Protein 6DRT (pdb70)

Sequence (717 aa):
MKLSKDTTALLKNFATINSGIMLKSGQFIMTRAVNGTTYAEANISDVIDFDVAIYDLNGFLGILSLVNDDAEISQSEDGNIKIADARSTIFWPAADPSTVVAPNKPIPFPVASAVTEIKAEDLQQLLRVSRGLQIDTIAITVKEGKIVINGFNKVEDSALTRVKYSLTLGDYDGENTFNFIINMANMKMQPGNYKLLLWAKGKQGAAKFEGEHANYVVALEADSTHDFLEMKLSKDTTALLKNFATINSGIMLKSGQFIMTRAVNGTTYAEANISDVIDFDVAIYDLNGFLGILSLVNDDAEISQSEDGNIKIADARSTIFWPAADPSTVVAPNKPIPFPVASAVTEIKAEDLQQLLRVSRGLQIDTIAITVKEGKIVINGFNKVEDSALTRVKYSLTLGDYDGENTFNFIINMANMKMQPGNYKLLLWAKGKQGAAKFEGEHANYVVALEADSTHDFMKLSKDTTALLKNFATINSGIMLKSGQFIMTRAVNGTTYAEANISDVIDFDVAIYDLNGFLGILSLVNDDAEISQSEDGNIKIADARSTIFWPAADPSTVVAPNKPIPFPVASAVTEIKAEDLQQLLRVSRGLQIDTIAITVKEGKIVINGFNKVEDSALTRVKYSLTLGDYDGENTFNFIINMANMKMQPGNYKLLLWAKGKQGAAKFEGEHANYVVALEADSTHDFLEEGLDFLFDAEPEGLDFLFDAEGLDFLFDA

B-factor: mean 58.46, std 17.21, range [32.66, 148.36]

Foldseek 3Di:
DFAAPVRLVVLLLLCLQFQKAKDAFAQKGKFAHPVRFKIKIFGHPDTRHHIFIANGSVVVSVVVVVADRPWDWDADPVGFIWTHHPPDIDTGGTDDVVNGDGDPDDDDDDAFPDKFKDFLVRLVCVLVVCVVQVFFKWKFKADPQWTKIFTDNCVVPVPRPDTPDMGTTGGHDDDKIWIFMFGSSRSSDDGGMWMWGWHDDDQFTWIWTHGPGMIMIGGTDRPIDIDDDD/DFAAPVRLVVLLLLCLQPQKAKDAFAQKGKFAHPVRQKIKIFGHPDTDDHIFIARRSNVVSVVVVVADRPWDWDQDPVGFIWTHGDPDIDTHGTDDVVNGDGDPDDDPDDAFPDKFKDFQVRLVCVLVVCVVQCFFKWKFWDDPFFTKIFTDNCVVPVPRPDGPDMGTGGGDDDPKTWIFMFTSSRSSDDGGMWIWGWHDDDQFTWIWTHGPTMIMIGGTDRPIDIDD/DAADPVRLVVLLLLCLQFQKAKDAFAQKGKFHHPVRQKIKIFGHPDTRHHIFIANRSNVVSVVSVVDDRQWDWDADPVGFIWTDDPPDIDTDGTDDPVNGDGDPDDDPCPDFDDKFKDFLVRLVCVLVVCVVVVFFKWKFWDDPQFTKIFTDNCVVPVPRPDGPDIGTRGGHDDPKIWIFMFTSSRVSDDGGMWIWGWHDDDQWTWIWTHGPTMIMIGTTDRPIDIDPVD/DPCVVVVVD/DDDDVVVPVVD/DPCVVVVVD

Organism: Enterobacteria phage T4 (NCBI:txid10665)

Structure (mmCIF, N/CA/C/O backbone):
data_6DRT
#
_entry.id   6DRT
#
_cell.length_a   63.757
_cell.length_b   90.950
_cell.length_c   151.403
_cell.angle_alpha   90.00
_cell.angle_beta   90.00
_cell.angle_gamma   90.00
#
_symmetry.space_group_name_H-M   'P 21 21 21'
#
loop_
_entity.id
_entity.type
_entity.pdbx_description
1 polymer 'DNA polymerase clamp'
2 polymer 'GP45 recognition loop'
3 non-polymer 1,2-ETHANEDIOL
4 water water
#
loop_
_atom_site.group_PDB
_atom_site.id
_atom_site.type_symbol
_atom_site.label_atom_id
_atom_site.label_alt_id
_atom_site.label_comp_id
_atom_site.label_asym_id
_atom_site.label_entity_id
_atom_site.label_seq_id
_atom_site.pdbx_PDB_ins_code
_atom_site.Cartn_x
_atom_site.Cartn_y
_atom_site.Cartn_z
_atom_site.occupancy
_atom_site.B_iso_or_equiv
_atom_site.auth_seq_id
_atom_site.auth_comp_id
_atom_site.auth_asym_id
_atom_site.auth_atom_id
_atom_site.pdbx_PDB_model_num
ATOM 1 N N . MET A 1 1 ? -12.220 -17.942 36.130 1.00 61.53 1001 MET A N 1
ATOM 2 C CA . MET A 1 1 ? -12.725 -16.678 35.611 1.00 59.26 1001 MET A CA 1
ATOM 3 C C . MET A 1 1 ? -13.405 -16.869 34.259 1.00 58.43 1001 MET A C 1
ATOM 4 O O . MET A 1 1 ? -13.238 -17.900 33.607 1.00 57.37 1001 MET A O 1
ATOM 9 N N . LYS A 1 2 ? -14.169 -15.861 33.845 1.00 58.19 1002 LYS A N 1
ATOM 10 C CA . LYS A 1 2 ? -14.800 -15.827 32.535 1.00 53.73 1002 LYS A CA 1
ATOM 11 C C . LYS A 1 2 ? -14.444 -14.518 31.849 1.00 51.69 1002 LYS A C 1
ATOM 12 O O . LYS A 1 2 ? -14.422 -13.461 32.487 1.00 55.37 1002 LYS A O 1
ATOM 18 N N . LEU A 1 3 ? -14.162 -14.591 30.551 1.00 51.85 1003 LEU A N 1
ATOM 19 C CA . LEU A 1 3 ? -13.791 -13.425 29.758 1.00 53.50 1003 LEU A CA 1
ATOM 20 C C . LEU A 1 3 ? -14.803 -13.251 28.636 1.00 52.44 1003 LEU A C 1
ATOM 21 O O . LEU A 1 3 ? -14.906 -14.105 27.750 1.00 50.43 1003 LEU A O 1
ATOM 26 N N . SER A 1 4 ? -15.544 -12.146 28.676 1.00 50.54 1004 SER A N 1
ATOM 27 C CA . SER A 1 4 ? -16.558 -11.872 27.670 1.00 49.78 1004 SER A CA 1
ATOM 28 C C . SER A 1 4 ? -15.898 -11.534 26.333 1.00 44.34 1004 SER A C 1
ATOM 29 O O . SER A 1 4 ? -14.674 -11.431 26.216 1.00 44.42 1004 SER A O 1
ATOM 32 N N . LYS A 1 5 ? -16.733 -11.355 25.307 1.00 49.74 1005 LYS A N 1
ATOM 33 C CA . LYS A 1 5 ? -16.215 -11.010 23.987 1.00 55.30 1005 LYS A CA 1
ATOM 34 C C . LYS A 1 5 ? -15.623 -9.606 23.964 1.00 52.80 1005 LYS A C 1
ATOM 35 O O . LYS A 1 5 ? -14.703 -9.338 23.184 1.00 49.72 1005 LYS A O 1
ATOM 41 N N . ASP A 1 6 ? -16.133 -8.701 24.804 1.00 56.05 1006 ASP A N 1
ATOM 42 C CA . ASP A 1 6 ? -15.564 -7.359 24.874 1.00 56.22 1006 ASP A CA 1
ATOM 43 C C . ASP A 1 6 ? -14.165 -7.383 25.475 1.00 49.46 1006 ASP A C 1
ATOM 44 O O . ASP A 1 6 ? -13.270 -6.668 25.008 1.00 47.34 1006 ASP A O 1
ATOM 49 N N . THR A 1 7 ? -13.956 -8.199 26.511 1.00 49.14 1007 THR A N 1
ATOM 50 C CA . THR A 1 7 ? -12.646 -8.257 27.150 1.00 48.86 1007 THR A CA 1
ATOM 51 C C . THR A 1 7 ? -11.618 -8.929 26.247 1.00 47.06 1007 THR A C 1
ATOM 52 O O . THR A 1 7 ? -10.479 -8.458 26.140 1.00 48.63 1007 THR A O 1
ATOM 56 N N . THR A 1 8 ? -11.998 -10.027 25.587 1.00 43.92 1008 THR A N 1
ATOM 57 C CA . THR A 1 8 ? -11.071 -10.685 24.671 1.00 43.54 1008 THR A CA 1
ATOM 58 C C . THR A 1 8 ? -10.760 -9.808 23.465 1.00 43.52 1008 THR A C 1
ATOM 59 O O . THR A 1 8 ? -9.649 -9.870 22.927 1.00 42.37 1008 THR A O 1
ATOM 63 N N . ALA A 1 9 ? -11.719 -8.987 23.029 1.00 45.59 1009 ALA A N 1
ATOM 64 C CA . ALA A 1 9 ? -11.448 -8.048 21.946 1.00 45.49 1009 ALA A CA 1
ATOM 65 C C . ALA A 1 9 ? -10.419 -7.007 22.367 1.00 45.85 1009 ALA A C 1
ATOM 66 O O . ALA A 1 9 ? -9.530 -6.653 21.584 1.00 48.24 1009 ALA A O 1
ATOM 68 N N . LEU A 1 10 ? -10.522 -6.504 23.600 1.00 45.44 1010 LEU A N 1
ATOM 69 C CA . LEU A 1 10 ? -9.511 -5.582 24.106 1.00 44.47 1010 LEU A CA 1
ATOM 70 C C . LEU A 1 10 ? -8.159 -6.270 24.243 1.00 38.79 1010 LEU A C 1
ATOM 71 O O . LEU A 1 10 ? -7.122 -5.682 23.915 1.00 39.80 1010 LEU A O 1
ATOM 76 N N . LEU A 1 11 ? -8.152 -7.515 24.726 1.00 39.17 1011 LEU A N 1
ATOM 77 C CA . LEU A 1 11 ? -6.900 -8.256 24.839 1.00 38.04 1011 LEU A CA 1
ATOM 78 C C . LEU A 1 11 ? -6.272 -8.491 23.471 1.00 32.66 1011 LEU A C 1
ATOM 79 O O . LEU A 1 11 ? -5.044 -8.461 23.331 1.00 38.05 1011 LEU A O 1
ATOM 84 N N . LYS A 1 12 ? -7.098 -8.725 22.448 1.00 35.79 1012 LYS A N 1
ATOM 85 C CA . LYS A 1 12 ? -6.560 -8.902 21.102 1.00 39.38 1012 LYS A CA 1
ATOM 86 C C . LYS A 1 12 ? -5.903 -7.622 20.605 1.00 39.98 1012 LYS A C 1
ATOM 87 O O . LYS A 1 12 ? -4.857 -7.669 19.947 1.00 40.96 1012 LYS A O 1
ATOM 93 N N . ASN A 1 13 ? -6.500 -6.467 20.912 1.00 38.10 1013 ASN A N 1
ATOM 94 C CA . ASN A 1 13 ? -5.850 -5.198 20.602 1.00 36.29 1013 ASN A CA 1
ATOM 95 C C . ASN A 1 13 ? -4.576 -5.022 21.418 1.00 38.20 1013 ASN A C 1
ATOM 96 O O . ASN A 1 13 ? -3.559 -4.551 20.895 1.00 41.81 1013 ASN A O 1
ATOM 101 N N . PHE A 1 14 ? -4.610 -5.397 22.701 1.00 38.00 1014 PHE A N 1
ATOM 102 C CA . PHE A 1 14 ? -3.412 -5.303 23.529 1.00 35.10 1014 PHE A CA 1
ATOM 103 C C . PHE A 1 14 ? -2.296 -6.193 22.999 1.00 35.66 1014 PHE A C 1
ATOM 104 O O . PHE A 1 14 ? -1.114 -5.907 23.223 1.00 38.01 1014 PHE A O 1
ATOM 112 N N . ALA A 1 15 ? -2.649 -7.271 22.294 1.00 36.44 1015 ALA A N 1
ATOM 113 C CA . ALA A 1 15 ? -1.643 -8.169 21.743 1.00 39.72 1015 ALA A CA 1
ATOM 114 C C . ALA A 1 15 ? -0.866 -7.538 20.595 1.00 42.28 1015 ALA A C 1
ATOM 115 O O . ALA A 1 15 ? 0.246 -7.988 20.297 1.00 37.86 1015 ALA A O 1
ATOM 117 N N . THR A 1 16 ? -1.420 -6.513 19.941 1.00 43.06 1016 THR A N 1
ATOM 118 C CA . THR A 1 16 ? -0.672 -5.817 18.901 1.00 42.72 1016 THR A CA 1
ATOM 119 C C . THR A 1 16 ? 0.413 -4.925 19.485 1.00 37.95 1016 THR A C 1
ATOM 120 O O . THR A 1 16 ? 1.363 -4.578 18.776 1.00 39.15 1016 THR A O 1
ATOM 124 N N . ILE A 1 17 ? 0.294 -4.552 20.756 1.00 36.93 1017 ILE A N 1
ATOM 125 C CA . ILE A 1 17 ? 1.309 -3.742 21.420 1.00 34.42 1017 ILE A CA 1
ATOM 126 C C . ILE A 1 17 ? 2.407 -4.614 22.014 1.00 38.54 1017 ILE A C 1
ATOM 127 O O . ILE A 1 17 ? 3.594 -4.300 21.890 1.00 36.93 1017 ILE A O 1
ATOM 132 N N . ASN A 1 18 ? 2.025 -5.716 22.655 1.00 37.40 1018 ASN A N 1
ATOM 133 C CA . ASN A 1 18 ? 2.963 -6.662 23.242 1.00 37.91 1018 ASN A CA 1
ATOM 134 C C . ASN A 1 18 ? 2.430 -8.065 23.000 1.00 38.09 1018 ASN A C 1
ATOM 135 O O . ASN A 1 18 ? 1.248 -8.327 23.237 1.00 38.08 1018 ASN A O 1
ATOM 140 N N . SER A 1 19 ? 3.302 -8.959 22.522 1.00 37.91 1019 SER A N 1
ATOM 141 C CA . SER A 1 19 ? 2.880 -10.328 22.240 1.00 41.19 1019 SER A CA 1
ATOM 142 C C . SER A 1 19 ? 2.405 -11.043 23.498 1.00 43.21 1019 SER A C 1
ATOM 143 O O . SER A 1 19 ? 1.549 -11.932 23.421 1.00 44.09 1019 SER A O 1
ATOM 146 N N . GLY A 1 20 ? 2.950 -10.678 24.659 1.00 42.15 1020 GLY A N 1
ATOM 147 C CA . GLY A 1 20 ? 2.549 -11.251 25.922 1.00 39.78 1020 GLY A CA 1
ATOM 148 C C . GLY A 1 20 ? 1.872 -10.218 26.810 1.00 42.20 1020 GLY A C 1
ATOM 149 O O . GLY A 1 20 ? 1.813 -9.028 26.503 1.00 39.59 1020 GLY A O 1
ATOM 150 N N . ILE A 1 21 ? 1.351 -10.705 27.936 1.00 36.72 1021 ILE A N 1
ATOM 151 C CA . ILE A 1 21 ? 0.686 -9.842 28.904 1.00 39.60 1021 ILE A CA 1
ATOM 152 C C . ILE A 1 21 ? 0.761 -10.515 30.265 1.00 40.28 1021 ILE A C 1
ATOM 153 O O . ILE A 1 21 ? 0.863 -11.742 30.363 1.00 37.70 1021 ILE A O 1
ATOM 158 N N . MET A 1 22 ? 0.733 -9.703 31.318 1.00 36.69 1022 MET A N 1
ATOM 159 C CA . MET A 1 22 ? 0.667 -10.179 32.695 1.00 41.57 1022 MET A CA 1
ATOM 160 C C . MET A 1 22 ? -0.714 -9.835 33.236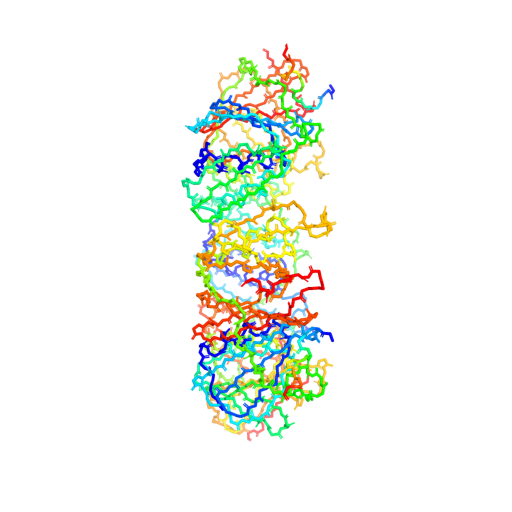 1.00 43.33 1022 MET A C 1
ATOM 161 O O . MET A 1 22 ? -1.032 -8.659 33.437 1.00 45.95 1022 MET A O 1
ATOM 166 N N . LEU A 1 23 ? -1.537 -10.857 33.455 1.00 46.51 1023 LEU A N 1
ATOM 167 C CA . LEU A 1 23 ? -2.865 -10.664 34.017 1.00 44.79 1023 LEU A CA 1
ATOM 168 C C . LEU A 1 23 ? -2.783 -10.705 35.537 1.00 49.70 1023 LEU A C 1
ATOM 169 O O . LEU A 1 23 ? -2.238 -11.652 36.110 1.00 48.88 1023 LEU A O 1
ATOM 174 N N . LYS A 1 24 ? -3.312 -9.670 36.183 1.00 51.00 1024 LYS A N 1
ATOM 175 C CA . LYS A 1 24 ? -3.360 -9.594 37.634 1.00 52.47 1024 LYS A CA 1
ATOM 176 C C . LYS A 1 24 ? -4.810 -9.602 38.096 1.00 48.71 1024 LYS A C 1
ATOM 177 O O . LYS A 1 24 ? -5.706 -9.128 37.392 1.00 50.07 1024 LYS A O 1
ATOM 183 N N . SER A 1 25 ? -5.030 -10.152 39.288 1.00 48.96 1025 SER A N 1
ATOM 184 C CA . SER A 1 25 ? -6.384 -10.301 39.804 1.00 56.65 1025 SER A CA 1
ATOM 185 C C . SER A 1 25 ? -7.030 -8.938 40.026 1.00 56.61 1025 SER A C 1
ATOM 186 O O . SER A 1 25 ? -6.419 -8.029 40.594 1.00 55.30 1025 SER A O 1
ATOM 189 N N . GLY A 1 26 ? -8.270 -8.803 39.571 1.00 57.48 1026 GLY A N 1
ATOM 190 C CA . GLY A 1 26 ? -9.018 -7.572 39.662 1.00 58.90 1026 GLY A CA 1
ATOM 191 C C . GLY A 1 26 ? -9.833 -7.362 38.405 1.00 59.01 1026 GLY A C 1
ATOM 192 O O . GLY A 1 26 ? -10.171 -8.313 37.701 1.00 52.55 1026 GLY A O 1
ATOM 193 N N . GLN A 1 27 ? -10.151 -6.101 38.127 1.00 59.61 1027 GLN A N 1
ATOM 194 C CA . GLN A 1 27 ? -10.907 -5.714 36.943 1.00 58.44 1027 GLN A CA 1
ATOM 195 C C . GLN A 1 27 ? -10.145 -4.675 36.130 1.00 54.28 1027 GLN A C 1
ATOM 196 O O . GLN A 1 27 ? -10.716 -3.698 35.642 1.00 55.98 1027 GLN A O 1
ATOM 202 N N . PHE A 1 28 ? -8.841 -4.884 35.971 1.00 49.72 1028 PHE A N 1
ATOM 203 C CA . PHE A 1 28 ? -7.976 -3.929 35.292 1.00 48.75 1028 PHE A CA 1
ATOM 204 C C . PHE A 1 28 ? -6.910 -4.685 34.517 1.00 49.02 1028 PHE A C 1
ATOM 205 O O . PHE A 1 28 ? -6.273 -5.593 35.058 1.00 49.87 1028 PHE A O 1
ATOM 213 N N . ILE A 1 29 ? -6.720 -4.310 33.253 1.00 44.50 1029 ILE A N 1
ATOM 214 C CA . ILE A 1 29 ? -5.675 -4.880 32.415 1.00 42.28 1029 ILE A CA 1
ATOM 215 C C . ILE A 1 29 ? -4.823 -3.747 31.862 1.00 42.72 1029 ILE A C 1
ATOM 216 O O . ILE A 1 29 ? -5.310 -2.639 31.615 1.00 40.80 1029 ILE A O 1
ATOM 221 N N . MET A 1 30 ? -3.537 -4.030 31.676 1.00 43.54 1030 MET A N 1
ATOM 222 C CA . MET A 1 30 ? -2.621 -3.058 31.099 1.00 42.72 1030 MET A CA 1
ATOM 223 C C . MET A 1 30 ? -1.490 -3.797 30.402 1.00 42.28 1030 MET A C 1
ATOM 224 O O . MET A 1 30 ? -1.243 -4.980 30.654 1.00 41.12 1030 MET A O 1
ATOM 229 N N . THR A 1 31 ? -0.807 -3.081 29.512 1.00 39.34 1031 THR A N 1
ATOM 230 C CA . THR A 1 31 ? 0.317 -3.647 28.781 1.00 38.13 1031 THR A CA 1
ATOM 231 C C . THR A 1 31 ? 1.227 -2.516 28.330 1.00 40.46 1031 THR A C 1
ATOM 232 O O . THR A 1 31 ? 0.828 -1.348 28.294 1.00 40.99 1031 THR A O 1
ATOM 236 N N . ARG A 1 32 ? 2.461 -2.881 27.994 1.00 42.33 1032 ARG A N 1
ATOM 237 C CA . ARG A 1 32 ? 3.440 -1.942 27.472 1.00 41.27 1032 ARG A CA 1
ATOM 238 C C . ARG A 1 32 ? 4.251 -2.629 26.386 1.00 39.84 1032 ARG A C 1
ATOM 239 O O . ARG A 1 32 ? 4.504 -3.835 26.450 1.00 39.73 1032 ARG A O 1
ATOM 247 N N . ALA A 1 33 ? 4.650 -1.852 25.382 1.00 38.12 1033 ALA A N 1
ATOM 248 C CA . ALA A 1 33 ? 5.519 -2.381 24.343 1.00 41.05 1033 ALA A CA 1
ATOM 249 C C . ALA A 1 33 ? 6.863 -2.782 24.941 1.00 45.13 1033 ALA A C 1
ATOM 250 O O . ALA A 1 33 ? 7.297 -2.243 25.963 1.00 46.47 1033 ALA A O 1
ATOM 252 N N . VAL A 1 34 ? 7.519 -3.748 24.294 1.00 42.84 1034 VAL A N 1
ATOM 253 C CA . VAL A 1 34 ? 8.815 -4.215 24.781 1.00 42.06 1034 VAL A CA 1
ATOM 254 C C . VAL A 1 34 ? 9.818 -3.068 24.815 1.00 42.20 1034 VAL A C 1
ATOM 255 O O . VAL A 1 34 ? 10.595 -2.934 25.768 1.00 46.15 1034 VAL A O 1
ATOM 259 N N . ASN A 1 35 ? 9.806 -2.209 23.792 1.00 46.39 1035 ASN A N 1
ATOM 260 C CA . ASN A 1 35 ? 10.714 -1.069 23.776 1.00 51.56 1035 ASN A CA 1
ATOM 261 C C . ASN A 1 35 ? 10.248 0.075 24.668 1.00 49.75 1035 ASN A C 1
ATOM 262 O O . ASN A 1 35 ? 10.979 1.060 24.813 1.00 54.57 1035 ASN A O 1
ATOM 267 N N . GLY A 1 36 ? 9.058 -0.027 25.258 1.00 49.09 1036 GLY A N 1
ATOM 268 C CA . GLY A 1 36 ? 8.589 0.954 26.215 1.00 50.36 1036 GLY A CA 1
ATOM 269 C C . GLY A 1 36 ? 8.029 2.230 25.630 1.00 53.00 1036 GLY A C 1
ATOM 270 O O . GLY A 1 36 ? 7.831 3.196 26.375 1.00 60.15 1036 GLY A O 1
ATOM 271 N N . THR A 1 37 ? 7.761 2.270 24.327 1.00 47.42 1037 THR A N 1
ATOM 272 C CA . THR A 1 37 ? 7.256 3.477 23.688 1.00 43.68 1037 THR A CA 1
ATOM 273 C C . THR A 1 37 ? 5.735 3.557 23.668 1.00 44.28 1037 THR A C 1
ATOM 274 O O . THR A 1 37 ? 5.193 4.626 23.368 1.00 43.39 1037 THR A O 1
ATOM 278 N N . THR A 1 38 ? 5.037 2.466 23.978 1.00 41.20 1038 THR A N 1
ATOM 279 C CA . THR A 1 38 ? 3.583 2.431 23.919 1.00 42.06 1038 THR A CA 1
ATOM 280 C C . THR A 1 38 ? 3.043 1.749 25.167 1.00 44.88 1038 THR A C 1
ATOM 281 O O . THR A 1 38 ? 3.651 0.806 25.682 1.00 48.40 1038 THR A O 1
ATOM 285 N N . TYR A 1 39 ? 1.901 2.236 25.650 1.00 42.76 1039 TYR A N 1
ATOM 286 C CA . TYR A 1 39 ? 1.253 1.710 26.843 1.00 42.51 1039 TYR A CA 1
ATOM 287 C C . TYR A 1 39 ? -0.255 1.738 26.642 1.00 42.97 1039 TYR A C 1
ATOM 288 O O . TYR A 1 39 ? -0.788 2.665 26.027 1.00 42.43 1039 TYR A O 1
ATOM 297 N N . ALA A 1 40 ? -0.937 0.717 27.158 1.00 39.40 1040 ALA A N 1
ATOM 298 C CA . ALA A 1 40 ? -2.388 0.648 27.087 1.00 35.92 1040 ALA A CA 1
ATOM 299 C C . ALA A 1 40 ? -2.940 0.170 28.422 1.00 38.72 1040 ALA A C 1
ATOM 300 O O . ALA A 1 40 ? -2.266 -0.542 29.170 1.00 45.21 1040 ALA A O 1
ATOM 302 N N . GLU A 1 41 ? -4.176 0.573 28.710 1.00 35.28 1041 GLU A N 1
ATOM 303 C CA . GLU A 1 41 ? -4.842 0.222 29.955 1.00 37.57 1041 GLU A CA 1
ATOM 304 C C . GLU A 1 41 ? -6.345 0.241 29.723 1.00 42.86 1041 GLU A C 1
ATOM 305 O O . GLU A 1 41 ? -6.840 0.960 28.850 1.00 45.33 1041 GLU A O 1
ATOM 311 N N . ALA A 1 42 ? -7.069 -0.549 30.514 1.00 42.71 1042 ALA A N 1
ATOM 312 C CA . ALA A 1 42 ? -8.515 -0.624 30.364 1.00 45.23 1042 ALA A CA 1
ATOM 313 C C . ALA A 1 42 ? -9.135 -1.218 31.619 1.00 52.52 1042 ALA A C 1
ATOM 314 O O . ALA A 1 42 ? -8.590 -2.157 32.204 1.00 51.67 1042 ALA A O 1
ATOM 316 N N . ASN A 1 43 ? -10.275 -0.660 32.022 1.00 53.27 1043 ASN A N 1
ATOM 317 C CA . ASN A 1 43 ? -11.114 -1.257 33.051 1.00 55.76 1043 ASN A CA 1
ATOM 318 C C . ASN A 1 43 ? -12.080 -2.231 32.389 1.00 61.21 1043 ASN A C 1
ATOM 319 O O . ASN A 1 43 ? -12.791 -1.863 31.448 1.00 63.84 1043 ASN A O 1
ATOM 324 N N . ILE A 1 44 ? -12.103 -3.467 32.875 1.00 58.46 1044 ILE A N 1
ATOM 325 C CA . ILE A 1 44 ? -12.918 -4.514 32.277 1.00 57.62 1044 ILE A CA 1
ATOM 326 C C . ILE A 1 44 ? -14.077 -4.846 33.206 1.00 61.27 1044 ILE A C 1
ATOM 327 O O . ILE A 1 44 ? -14.048 -4.582 34.412 1.00 61.35 1044 ILE A O 1
ATOM 332 N N . SER A 1 45 ? -15.120 -5.436 32.621 1.00 63.65 1045 SER A N 1
ATOM 333 C CA . SER A 1 45 ? -16.282 -5.861 33.390 1.00 69.70 1045 SER A CA 1
ATOM 334 C C . SER A 1 45 ? -16.096 -7.237 34.013 1.00 68.00 1045 SER A C 1
ATOM 335 O O . SER A 1 45 ? -16.854 -7.599 34.920 1.00 69.13 1045 SER A O 1
ATOM 338 N N . ASP A 1 46 ? -15.114 -8.005 33.552 1.00 63.64 1046 ASP A N 1
ATOM 339 C CA . ASP A 1 46 ? -14.859 -9.337 34.074 1.00 61.93 1046 ASP A CA 1
ATOM 340 C C . ASP A 1 46 ? -13.901 -9.275 35.256 1.00 59.32 1046 ASP A C 1
ATOM 341 O O . ASP A 1 46 ? -13.078 -8.363 35.368 1.00 61.59 1046 ASP A O 1
ATOM 346 N N . VAL A 1 47 ? -14.015 -10.261 36.138 1.00 58.68 1047 VAL A N 1
ATOM 347 C CA . VAL A 1 47 ? -13.203 -10.339 37.345 1.00 58.17 1047 VAL A CA 1
ATOM 348 C C . VAL A 1 47 ? -12.096 -11.357 37.105 1.00 60.22 1047 VAL A C 1
ATOM 349 O O . VAL A 1 47 ? -12.360 -12.555 36.952 1.00 61.29 1047 VAL A O 1
ATOM 353 N N . ILE A 1 48 ? -10.856 -10.880 37.064 1.00 55.48 1048 ILE A N 1
ATOM 354 C CA . ILE A 1 48 ? -9.692 -11.757 37.020 1.00 51.56 1048 ILE A CA 1
ATOM 355 C C . ILE A 1 48 ? -9.440 -12.270 38.433 1.00 52.47 1048 ILE A C 1
ATOM 356 O O . ILE A 1 48 ? -9.278 -11.480 39.368 1.00 52.93 1048 ILE A O 1
ATOM 361 N N . ASP A 1 49 ? -9.420 -13.593 38.596 1.00 52.58 1049 ASP A N 1
ATOM 362 C CA . ASP A 1 49 ? -9.347 -14.194 39.921 1.00 57.40 1049 ASP A CA 1
ATOM 363 C C . ASP A 1 49 ? -8.009 -14.854 40.228 1.00 59.62 1049 ASP A C 1
ATOM 364 O O . ASP A 1 49 ? -7.857 -15.426 41.313 1.00 65.00 1049 ASP A O 1
ATOM 369 N N . PHE A 1 50 ? -7.038 -14.796 39.318 1.00 52.09 1050 PHE A N 1
ATOM 370 C CA . PHE A 1 50 ? -5.697 -15.269 39.634 1.00 49.92 1050 PHE A CA 1
ATOM 371 C C . PHE A 1 50 ? -4.699 -14.600 38.701 1.00 49.93 1050 PHE A C 1
ATOM 372 O O . PHE A 1 50 ? -5.042 -14.205 37.584 1.00 50.44 1050 PHE A O 1
ATOM 380 N N . ASP A 1 51 ? -3.463 -14.475 39.178 1.00 51.79 1051 ASP A N 1
ATOM 381 C CA . ASP A 1 51 ? -2.391 -13.864 38.407 1.00 49.41 1051 ASP A CA 1
ATOM 382 C C . ASP A 1 51 ? -1.737 -14.901 37.504 1.00 49.83 1051 ASP A C 1
ATOM 383 O O . ASP A 1 51 ? -1.491 -16.037 37.921 1.00 50.83 1051 ASP A O 1
ATOM 388 N N . VAL A 1 52 ? -1.455 -14.505 36.265 1.00 43.02 1052 VAL A N 1
ATOM 389 C CA . VAL A 1 52 ? -0.838 -15.409 35.301 1.00 43.08 1052 VAL A CA 1
ATOM 390 C C . VAL A 1 52 ? -0.203 -14.580 34.194 1.00 42.84 1052 VAL A C 1
ATOM 391 O O . VAL A 1 52 ? -0.775 -13.588 33.732 1.00 40.69 1052 VAL A O 1
ATOM 395 N N . ALA A 1 53 ? 0.993 -14.989 33.782 1.00 45.05 1053 ALA A N 1
ATOM 396 C CA . ALA A 1 53 ? 1.658 -14.435 32.612 1.00 44.60 1053 ALA A CA 1
ATOM 397 C C . ALA A 1 53 ? 1.383 -15.338 31.417 1.00 44.89 1053 ALA A C 1
ATOM 398 O O . ALA A 1 53 ? 1.476 -16.566 31.525 1.00 42.15 1053 ALA A O 1
ATOM 400 N N . ILE A 1 54 ? 1.032 -14.729 30.288 1.00 41.56 1054 ILE A N 1
ATOM 401 C CA . ILE A 1 54 ? 0.728 -15.444 29.054 1.00 42.92 1054 ILE A CA 1
ATOM 402 C C . ILE A 1 54 ? 1.727 -14.978 28.006 1.00 44.06 1054 ILE A C 1
ATOM 403 O O . ILE A 1 54 ? 1.722 -13.803 27.617 1.00 41.95 1054 ILE A O 1
ATOM 408 N N . TYR A 1 55 ? 2.582 -15.893 27.543 1.00 41.36 1055 TYR A N 1
ATOM 409 C CA . TYR A 1 55 ? 3.630 -15.501 26.605 1.00 41.59 1055 TYR A CA 1
ATOM 410 C C . TYR A 1 55 ? 3.062 -15.211 25.220 1.00 40.46 1055 TYR A C 1
ATOM 411 O O . TYR A 1 55 ? 3.474 -14.247 24.565 1.00 40.77 1055 TYR A O 1
ATOM 420 N N . ASP A 1 56 ? 2.126 -16.034 24.753 1.00 40.71 1056 ASP A N 1
ATOM 421 C CA . ASP A 1 56 ? 1.532 -15.894 23.425 1.00 42.00 1056 ASP A CA 1
ATOM 422 C C . ASP A 1 56 ? 0.055 -15.557 23.605 1.00 42.93 1056 ASP A C 1
ATOM 423 O O . ASP A 1 56 ? -0.818 -16.424 23.542 1.00 41.89 1056 ASP A O 1
ATOM 428 N N . LEU A 1 57 ? -0.220 -14.270 23.830 1.00 40.45 1057 LEU A N 1
ATOM 429 C CA . LEU A 1 57 ? -1.594 -13.836 24.063 1.00 38.42 1057 LEU A CA 1
ATOM 430 C C . LEU A 1 57 ? -2.462 -14.054 22.830 1.00 39.05 1057 LEU A C 1
ATOM 431 O O . LEU A 1 57 ? -3.641 -14.407 22.947 1.00 39.25 1057 LEU A O 1
ATOM 436 N N . ASN A 1 58 ? -1.896 -13.851 21.638 1.00 41.07 1058 ASN A N 1
ATOM 437 C CA 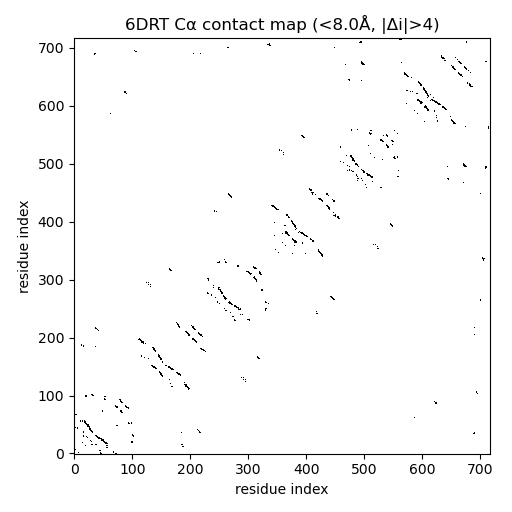. ASN A 1 58 ? -2.668 -14.040 20.414 1.00 45.81 1058 ASN A CA 1
ATOM 438 C C . ASN A 1 58 ? -3.105 -15.492 20.258 1.00 42.88 1058 ASN A C 1
ATOM 439 O O . ASN A 1 58 ? -4.253 -15.766 19.890 1.00 47.25 1058 ASN A O 1
ATOM 444 N N . GLY A 1 59 ? -2.205 -16.436 20.538 1.00 37.50 1059 GLY A N 1
ATOM 445 C CA . GLY A 1 59 ? -2.575 -17.839 20.455 1.00 40.74 1059 GLY A CA 1
ATOM 446 C C . GLY A 1 59 ? -3.558 -18.247 21.535 1.00 41.63 1059 GLY A C 1
ATOM 447 O O . GLY A 1 59 ? -4.447 -19.070 21.299 1.00 44.59 1059 GLY A O 1
ATOM 448 N N . PHE A 1 60 ? -3.413 -17.679 22.735 1.00 39.74 1060 PHE A N 1
ATOM 449 C CA . PHE A 1 60 ? -4.350 -17.977 23.814 1.00 38.87 1060 PHE A CA 1
ATOM 450 C C . PHE A 1 60 ? -5.751 -17.486 23.474 1.00 41.01 1060 PHE A C 1
ATOM 451 O O . PHE A 1 60 ? -6.738 -18.196 23.699 1.00 39.95 1060 PHE A O 1
ATOM 459 N N . LEU A 1 61 ? -5.856 -16.273 22.925 1.00 41.58 1061 LEU A N 1
ATOM 460 C CA . LEU A 1 61 ? -7.158 -15.746 22.531 1.00 35.56 1061 LEU A CA 1
ATOM 461 C C . LEU A 1 61 ? -7.735 -16.521 21.354 1.00 36.10 1061 LEU A C 1
ATOM 462 O O . LEU A 1 61 ? -8.953 -16.714 21.267 1.00 41.64 1061 LEU A O 1
ATOM 467 N N . GLY A 1 62 ? -6.878 -16.962 20.431 1.00 34.54 1062 GLY A N 1
ATOM 468 C CA . GLY A 1 62 ? -7.348 -17.808 19.348 1.00 39.42 1062 GLY A CA 1
ATOM 469 C C . GLY A 1 62 ? -7.936 -19.113 19.844 1.00 39.10 1062 GLY A C 1
ATOM 470 O O . GLY A 1 62 ? -8.891 -19.631 19.260 1.00 44.73 1062 GLY A O 1
ATOM 471 N N . ILE A 1 63 ? -7.386 -19.656 20.930 1.00 41.41 1063 ILE A N 1
ATOM 472 C CA . ILE A 1 63 ? -7.937 -20.878 21.503 1.00 44.49 1063 ILE A CA 1
ATOM 473 C C . ILE A 1 63 ? -9.225 -20.585 22.269 1.00 47.59 1063 ILE A C 1
ATOM 474 O O . ILE A 1 63 ? -10.100 -21.453 22.370 1.00 42.37 1063 ILE A O 1
ATOM 479 N N . LEU A 1 64 ? -9.374 -19.364 22.798 1.00 42.58 1064 LEU A N 1
ATOM 480 C CA . LEU A 1 64 ? -10.599 -19.003 23.504 1.00 43.54 1064 LEU A CA 1
ATOM 481 C C . LEU A 1 64 ? -11.780 -18.868 22.553 1.00 47.08 1064 LEU A C 1
ATOM 482 O O . LEU A 1 64 ? -12.918 -19.162 22.936 1.00 52.33 1064 LEU A O 1
ATOM 487 N N . SER A 1 65 ? -11.537 -18.422 21.322 1.00 43.25 1065 SER A N 1
ATOM 488 C CA . SER A 1 65 ? -12.609 -18.287 20.344 1.00 52.14 1065 SER A CA 1
ATOM 489 C C . SER A 1 65 ? -13.138 -19.627 19.854 1.00 52.70 1065 SER A C 1
ATOM 490 O O . SER A 1 65 ? -14.080 -19.643 19.055 1.00 58.29 1065 SER A O 1
ATOM 493 N N . LEU A 1 66 ? -12.564 -20.741 20.308 1.00 51.18 1066 LEU A N 1
ATOM 494 C CA . LEU A 1 66 ? -12.988 -22.070 19.894 1.00 53.74 1066 LEU A CA 1
ATOM 495 C C . LEU A 1 66 ? -13.814 -22.785 20.954 1.00 54.30 1066 LEU A C 1
ATOM 496 O O . LEU A 1 66 ? -14.253 -23.916 20.720 1.00 56.95 1066 LEU A O 1
ATOM 501 N N . VAL A 1 67 ? -14.034 -22.160 22.109 1.00 51.20 1067 VAL A N 1
ATOM 502 C CA . VAL A 1 67 ? -14.863 -22.719 23.166 1.00 52.09 1067 VAL A CA 1
ATOM 503 C C . VAL A 1 67 ? -16.063 -21.800 23.375 1.00 59.00 1067 VAL A C 1
ATOM 504 O O . VAL A 1 67 ? -16.119 -20.684 22.859 1.00 60.19 1067 VAL A O 1
ATOM 508 N N . ASN A 1 68 ? -17.030 -22.292 24.145 1.00 62.46 1068 ASN A N 1
ATOM 509 C CA . ASN A 1 68 ? -18.210 -21.498 24.451 1.00 65.02 1068 ASN A CA 1
ATOM 510 C C . ASN A 1 68 ? -17.836 -20.289 25.303 1.00 59.63 1068 ASN A C 1
ATOM 511 O O . ASN A 1 68 ? -16.796 -20.256 25.968 1.00 53.47 1068 ASN A O 1
ATOM 516 N N . ASP A 1 69 ? -18.710 -19.280 25.276 1.00 65.41 1069 ASP A N 1
ATOM 517 C CA . ASP A 1 69 ? -18.420 -18.029 25.968 1.00 66.06 1069 ASP A CA 1
ATOM 518 C C . ASP A 1 69 ? -18.399 -18.202 27.481 1.00 64.73 1069 ASP A C 1
ATOM 519 O O . ASP A 1 69 ? -17.666 -17.486 28.173 1.00 64.92 1069 ASP A O 1
ATOM 524 N N . ASP A 1 70 ? -19.181 -19.140 28.015 1.00 69.82 1070 ASP A N 1
ATOM 525 C CA . ASP A 1 70 ? -19.239 -19.376 29.451 1.00 71.55 1070 ASP A CA 1
ATOM 526 C C . ASP A 1 70 ? -18.156 -20.335 29.936 1.00 65.80 1070 ASP A C 1
ATOM 527 O O . ASP A 1 70 ? -18.301 -20.924 31.013 1.00 68.47 1070 ASP A O 1
ATOM 532 N N . ALA A 1 71 ? -17.082 -20.506 29.170 1.00 55.47 1071 ALA A N 1
ATOM 533 C CA . ALA A 1 71 ? -16.009 -21.399 29.581 1.00 52.65 1071 ALA A CA 1
ATOM 534 C C . ALA A 1 71 ? -15.226 -20.793 30.738 1.00 52.59 1071 ALA A C 1
ATOM 535 O O . ALA A 1 71 ? -14.916 -19.599 30.744 1.00 52.28 1071 ALA A O 1
ATOM 537 N N . GLU A 1 72 ? -14.905 -21.629 31.723 1.00 52.66 1072 GLU A N 1
ATOM 538 C CA . GLU A 1 72 ? -14.202 -21.186 32.919 1.00 51.81 1072 GLU A CA 1
ATOM 539 C C . GLU A 1 72 ? -12.697 -21.288 32.712 1.00 49.12 1072 GLU A C 1
ATOM 540 O O . GLU A 1 72 ? -12.190 -22.330 32.283 1.00 50.60 1072 GLU A O 1
ATOM 546 N N . ILE A 1 73 ? -11.989 -20.204 33.016 1.00 43.14 1073 ILE A N 1
ATOM 547 C CA . ILE A 1 73 ? -10.534 -20.148 32.939 1.00 42.89 1073 ILE A CA 1
ATOM 548 C C . ILE A 1 73 ? -9.995 -20.197 34.361 1.00 45.17 1073 ILE A C 1
ATOM 549 O O . ILE A 1 73 ? -10.285 -19.309 35.172 1.00 46.85 1073 ILE A O 1
ATOM 554 N N . SER A 1 74 ? -9.216 -21.234 34.668 1.00 43.03 1074 SER A N 1
ATOM 555 C CA . SER A 1 74 ? -8.684 -21.426 36.009 1.00 45.05 1074 SER A CA 1
ATOM 556 C C . SER A 1 74 ? -7.243 -21.908 35.909 1.00 45.16 1074 SER A C 1
ATOM 557 O O . SER A 1 74 ? -6.701 -22.098 34.816 1.00 42.95 1074 SER A O 1
ATOM 560 N N . GLN A 1 75 ? -6.621 -22.105 37.068 1.00 45.22 1075 GLN A N 1
ATOM 561 C CA . GLN A 1 75 ? -5.256 -22.608 37.146 1.00 49.83 1075 GLN A CA 1
ATOM 562 C C . GLN A 1 75 ? -5.289 -24.131 37.143 1.00 48.74 1075 GLN A C 1
ATOM 563 O O . GLN A 1 75 ? -5.954 -24.742 37.987 1.00 49.70 1075 GLN A O 1
ATOM 569 N N . SER A 1 76 ? -4.579 -24.740 36.199 1.00 46.27 1076 SER A N 1
ATOM 570 C CA . SER A 1 76 ? -4.505 -26.190 36.165 1.00 48.15 1076 SER A CA 1
ATOM 571 C C . SER A 1 76 ? -3.643 -26.700 37.316 1.00 48.44 1076 SER A C 1
ATOM 572 O O . SER A 1 76 ? -2.854 -25.962 37.915 1.00 47.03 1076 SER A O 1
ATOM 575 N N . GLU A 1 77 ? -3.805 -27.987 37.625 1.00 43.99 1077 GLU A N 1
ATOM 576 C CA . GLU A 1 77 ? -3.074 -28.570 38.744 1.00 48.52 1077 GLU A CA 1
ATOM 577 C C . GLU A 1 77 ? -1.571 -28.584 38.497 1.00 48.39 1077 GLU A C 1
ATOM 578 O O . GLU A 1 77 ? -0.790 -28.475 39.449 1.00 45.35 1077 GLU A O 1
ATOM 584 N N . ASP A 1 78 ? -1.144 -28.700 37.241 1.00 46.80 1078 ASP A N 1
ATOM 585 C CA . ASP A 1 78 ? 0.278 -28.722 36.921 1.00 51.00 1078 ASP A CA 1
ATOM 586 C C . ASP A 1 78 ? 0.887 -27.326 36.815 1.00 50.97 1078 ASP A C 1
ATOM 587 O O . ASP A 1 78 ? 2.014 -27.195 36.326 1.00 51.90 1078 ASP A O 1
ATOM 592 N N . GLY A 1 79 ? 0.181 -26.291 37.261 1.00 48.56 1079 GLY A N 1
ATOM 593 C CA . GLY A 1 79 ? 0.725 -24.949 37.267 1.00 48.79 1079 GLY A CA 1
ATOM 594 C C . GLY A 1 79 ? 0.502 -24.145 36.008 1.00 50.69 1079 GLY A C 1
ATOM 595 O O . GLY A 1 79 ? 1.203 -23.147 35.797 1.00 49.95 1079 GLY A O 1
ATOM 596 N N . ASN A 1 80 ? -0.449 -24.539 35.162 1.00 44.88 1080 ASN A N 1
ATOM 597 C CA . ASN A 1 80 ? -0.718 -23.795 33.938 1.00 47.42 1080 ASN A CA 1
ATOM 598 C C . ASN A 1 80 ? -2.158 -23.297 33.913 1.00 45.42 1080 ASN A C 1
ATOM 599 O O . ASN A 1 80 ? -2.771 -23.103 34.967 1.00 44.24 1080 ASN A O 1
ATOM 604 N N . ILE A 1 81 ? -2.705 -23.090 32.718 1.00 40.43 1081 ILE A N 1
ATOM 605 C CA . ILE A 1 81 ? -4.042 -22.536 32.540 1.00 41.59 1081 ILE A CA 1
ATOM 606 C C . ILE A 1 81 ? -4.971 -23.645 32.072 1.00 44.19 1081 ILE A C 1
ATOM 607 O O . ILE A 1 81 ? -4.638 -24.396 31.146 1.00 39.03 1081 ILE A O 1
ATOM 612 N N . LYS A 1 82 ? -6.137 -23.739 32.703 1.00 42.14 1082 LYS A N 1
ATOM 6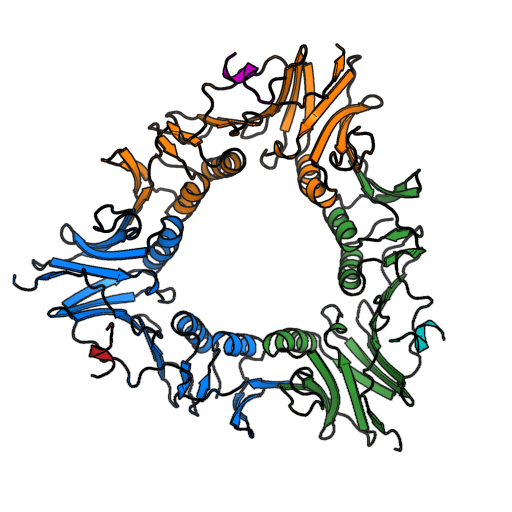13 C CA . LYS A 1 82 ? -7.174 -24.686 32.325 1.00 43.63 1082 LYS A CA 1
ATOM 614 C C . LYS A 1 82 ? -8.374 -23.920 31.786 1.00 44.26 1082 LYS A C 1
ATOM 615 O O . LYS A 1 82 ? -8.847 -22.972 32.422 1.00 44.52 1082 LYS A O 1
ATOM 621 N N . ILE A 1 83 ? -8.856 -24.327 30.615 1.00 41.35 1083 ILE A N 1
ATOM 622 C CA . ILE A 1 83 ? -10.033 -23.735 29.988 1.00 38.86 1083 ILE A CA 1
ATOM 623 C C . ILE A 1 83 ? -11.081 -24.836 29.903 1.00 46.10 1083 ILE A C 1
ATOM 624 O O . ILE A 1 83 ? -10.984 -25.737 29.060 1.00 44.47 1083 ILE A O 1
ATOM 629 N N . ALA A 1 84 ? -12.087 -24.770 30.771 1.00 47.66 1084 ALA A N 1
ATOM 630 C CA . ALA A 1 84 ? -13.088 -25.821 30.898 1.00 50.19 1084 ALA A CA 1
ATOM 631 C C . ALA A 1 84 ? -14.374 -25.394 30.203 1.00 54.14 1084 ALA A C 1
ATOM 632 O O . ALA A 1 84 ? -15.000 -24.403 30.596 1.00 53.40 1084 ALA A O 1
ATOM 634 N N . ASP A 1 85 ? -14.763 -26.142 29.177 1.00 54.76 1085 ASP A N 1
ATOM 635 C CA . ASP A 1 85 ? -16.014 -25.940 28.470 1.00 58.54 1085 ASP A CA 1
ATOM 636 C C . ASP A 1 85 ? -17.035 -26.961 28.971 1.00 61.79 1085 ASP A C 1
ATOM 637 O O . ASP A 1 85 ? -16.820 -27.648 29.975 1.00 62.05 1085 ASP A O 1
ATOM 642 N N . ALA A 1 86 ? -18.162 -27.072 28.266 1.00 61.89 1086 ALA A N 1
ATOM 643 C CA . ALA A 1 86 ? -19.192 -28.024 28.668 1.00 61.01 1086 ALA A CA 1
ATOM 644 C C . ALA A 1 86 ? -18.725 -29.459 28.456 1.00 58.31 1086 ALA A C 1
ATOM 645 O O . ALA A 1 86 ? -18.847 -30.302 29.352 1.00 58.81 1086 ALA A O 1
ATOM 647 N N . ARG A 1 87 ? -18.179 -29.754 27.276 1.00 57.41 1087 ARG A N 1
ATOM 648 C CA . ARG A 1 87 ? -17.755 -31.105 26.930 1.00 62.28 1087 ARG A CA 1
ATOM 649 C C . ARG A 1 87 ? -16.272 -31.192 26.594 1.00 53.80 1087 ARG A C 1
ATOM 650 O O . ARG A 1 87 ? -15.809 -32.257 26.168 1.00 53.79 1087 ARG A O 1
ATOM 658 N N . SER A 1 88 ? -15.514 -30.113 26.771 1.00 43.69 1088 SER A N 1
ATOM 659 C CA . SER A 1 88 ? -14.113 -30.103 26.382 1.00 48.11 1088 SER A CA 1
ATOM 660 C C . SER A 1 88 ? -13.288 -29.342 27.409 1.00 48.36 1088 SER A C 1
ATOM 661 O O . SER A 1 88 ? -13.803 -28.520 28.172 1.00 45.48 1088 SER A O 1
ATOM 664 N N . THR A 1 89 ? -11.988 -29.630 27.411 1.00 48.84 1089 THR A N 1
ATOM 665 C CA . THR A 1 89 ? -11.032 -28.991 28.303 1.00 46.13 1089 THR A CA 1
ATOM 666 C C . THR A 1 89 ? -9.747 -28.736 27.531 1.00 45.73 1089 THR A C 1
ATOM 667 O O . THR A 1 89 ? -9.248 -29.632 26.843 1.00 44.65 1089 THR A O 1
ATOM 671 N N . ILE A 1 90 ? -9.221 -27.518 27.640 1.00 40.59 1090 ILE A N 1
ATOM 672 C CA . ILE A 1 90 ? -8.009 -27.107 26.944 1.00 39.14 1090 ILE A CA 1
ATOM 673 C C . ILE A 1 90 ? -7.007 -26.603 27.971 1.00 41.23 1090 ILE A C 1
ATOM 674 O O . ILE A 1 90 ? -7.367 -25.859 28.890 1.00 40.94 1090 ILE A O 1
ATOM 679 N N . PHE A 1 91 ? -5.751 -27.007 27.814 1.00 42.14 1091 PHE A N 1
ATOM 680 C CA . PHE A 1 91 ? -4.666 -26.561 28.675 1.00 42.88 1091 PHE A CA 1
ATOM 681 C C . PHE A 1 91 ? -3.743 -25.642 27.889 1.00 45.26 1091 PHE A C 1
ATOM 682 O O . PHE A 1 91 ? -3.316 -25.983 26.780 1.00 41.34 1091 PHE A O 1
ATOM 690 N N . TRP A 1 92 ? -3.447 -24.475 28.463 1.00 43.58 1092 TRP A N 1
ATOM 691 C CA . TRP A 1 92 ? -2.554 -23.501 27.867 1.00 42.94 1092 TRP A CA 1
ATOM 692 C C . TRP A 1 92 ? -1.415 -23.184 28.828 1.00 41.39 1092 TRP A C 1
ATOM 693 O O . TRP A 1 92 ? -1.648 -23.028 30.032 1.00 39.69 1092 TRP A O 1
ATOM 704 N N . PRO A 1 93 ? -0.181 -23.087 28.335 1.00 41.29 1093 PRO A N 1
ATOM 705 C CA . PRO A 1 93 ? 0.957 -22.892 29.242 1.00 44.52 1093 PRO A CA 1
ATOM 706 C C . PRO A 1 93 ? 0.920 -21.536 29.931 1.00 44.54 1093 PRO A C 1
ATOM 707 O O . PRO A 1 93 ? 0.626 -20.508 29.317 1.00 40.59 1093 PRO A O 1
ATOM 711 N N . ALA A 1 94 ? 1.218 -21.550 31.228 1.00 43.86 1094 ALA A N 1
ATOM 712 C CA . ALA A 1 94 ? 1.413 -20.329 31.998 1.00 44.99 1094 ALA A CA 1
ATOM 713 C C . ALA A 1 94 ? 2.899 -19.994 31.998 1.00 46.61 1094 ALA A C 1
ATOM 714 O O . ALA A 1 94 ? 3.724 -20.810 32.424 1.00 48.16 1094 ALA A O 1
ATOM 716 N N . ALA A 1 95 ? 3.238 -18.803 31.517 1.00 44.44 1095 ALA A N 1
ATOM 717 C CA . ALA A 1 95 ? 4.632 -18.436 31.335 1.00 47.56 1095 ALA A CA 1
ATOM 718 C C . ALA A 1 95 ? 5.250 -17.946 32.638 1.00 50.93 1095 ALA A C 1
ATOM 719 O O . ALA A 1 95 ? 4.558 -17.468 33.542 1.00 49.63 1095 ALA A O 1
ATOM 721 N N . ASP A 1 96 ? 6.567 -18.085 32.729 1.00 53.62 1096 ASP A N 1
ATOM 722 C CA . ASP A 1 96 ? 7.312 -17.449 33.804 1.00 56.65 1096 ASP A CA 1
ATOM 723 C C . ASP A 1 96 ? 7.198 -15.935 33.648 1.00 55.12 1096 ASP A C 1
ATOM 724 O O . ASP A 1 96 ? 7.447 -15.412 32.553 1.00 52.02 1096 ASP A O 1
ATOM 729 N N . PRO A 1 97 ? 6.813 -15.204 34.697 1.00 57.69 1097 PRO A N 1
ATOM 730 C CA . PRO A 1 97 ? 6.619 -13.750 34.550 1.00 59.78 1097 PRO A CA 1
ATOM 731 C C . PRO A 1 97 ? 7.855 -13.005 34.074 1.00 58.64 1097 PRO A C 1
ATOM 732 O O . PRO A 1 97 ? 7.719 -11.905 33.524 1.00 59.50 1097 PRO A O 1
ATOM 736 N N . SER A 1 98 ? 9.053 -13.564 34.259 1.00 58.25 1098 SER A N 1
ATOM 737 C CA . SER A 1 98 ? 10.268 -12.906 33.795 1.00 60.86 1098 SER A CA 1
ATOM 738 C C . SER A 1 98 ? 10.425 -12.953 32.281 1.00 59.94 1098 SER A C 1
ATOM 739 O O . SER A 1 98 ? 11.252 -12.210 31.740 1.00 58.85 1098 SER A O 1
ATOM 742 N N . THR A 1 99 ? 9.664 -13.798 31.588 1.00 57.82 1099 THR A N 1
ATOM 743 C CA . THR A 1 99 ? 9.723 -13.895 30.136 1.00 51.50 1099 THR A CA 1
ATOM 744 C C . THR A 1 99 ? 8.737 -12.965 29.440 1.00 51.61 1099 THR A C 1
ATOM 745 O O . THR A 1 99 ? 8.688 -12.950 28.205 1.00 52.07 1099 THR A O 1
ATOM 749 N N . VAL A 1 100 ? 7.954 -12.198 30.194 1.00 48.27 1100 VAL A N 1
ATOM 750 C CA . VAL A 1 100 ? 6.971 -11.275 29.641 1.00 49.87 1100 VAL A CA 1
ATOM 751 C C . VAL A 1 100 ? 7.260 -9.884 30.187 1.00 50.78 1100 VAL A C 1
ATOM 752 O O . VAL A 1 100 ? 7.398 -9.707 31.403 1.00 52.56 1100 VAL A O 1
ATOM 756 N N . VAL A 1 101 ? 7.355 -8.906 29.291 1.00 48.58 1101 VAL A N 1
ATOM 757 C CA . VAL A 1 101 ? 7.540 -7.515 29.690 1.00 47.89 1101 VAL A CA 1
ATOM 758 C C . VAL A 1 101 ? 6.179 -6.929 30.044 1.00 50.03 1101 VAL A C 1
ATOM 759 O O . VAL A 1 101 ? 5.244 -6.968 29.237 1.00 50.40 1101 VAL A O 1
ATOM 763 N N . ALA A 1 102 ? 6.065 -6.385 31.252 1.00 49.37 1102 ALA A N 1
ATOM 764 C CA . ALA A 1 102 ? 4.815 -5.845 31.758 1.00 48.53 1102 ALA A CA 1
ATOM 765 C C . ALA A 1 102 ? 5.097 -4.590 32.568 1.00 51.16 1102 ALA A C 1
ATOM 766 O O . ALA A 1 102 ? 6.182 -4.453 33.146 1.00 53.16 1102 ALA A O 1
ATOM 768 N N . PRO A 1 103 ? 4.148 -3.657 32.624 1.00 50.57 1103 PRO A N 1
ATOM 769 C CA . PRO A 1 103 ? 4.350 -2.459 33.448 1.00 50.68 1103 PRO A CA 1
ATOM 770 C C . PRO A 1 103 ? 4.286 -2.801 34.928 1.00 60.35 1103 PRO A C 1
ATOM 771 O O . PRO A 1 103 ? 3.472 -3.621 35.360 1.00 58.91 1103 PRO A O 1
ATOM 775 N N . ASN A 1 104 ? 5.160 -2.161 35.707 1.00 71.60 1104 ASN A N 1
ATOM 776 C CA . ASN A 1 104 ? 5.152 -2.369 37.150 1.00 81.66 1104 ASN A CA 1
ATOM 777 C C . ASN A 1 104 ? 3.983 -1.666 37.828 1.00 79.05 1104 ASN A C 1
ATOM 778 O O . ASN A 1 104 ? 3.619 -2.036 38.949 1.00 83.92 1104 ASN A O 1
ATOM 783 N N . LYS A 1 105 ? 3.388 -0.669 37.174 1.00 69.24 1105 LYS A N 1
ATOM 784 C CA . LYS A 1 105 ? 2.299 0.103 37.755 1.00 69.27 1105 LYS A CA 1
ATOM 785 C C . LYS A 1 105 ? 1.600 0.855 36.635 1.00 64.42 1105 LYS A C 1
ATOM 786 O O . LYS A 1 105 ? 2.214 1.112 35.593 1.00 64.79 1105 LYS A O 1
ATOM 792 N N . PRO A 1 106 ? 0.326 1.209 36.806 1.00 61.65 1106 PRO A N 1
ATOM 793 C CA . PRO A 1 106 ? -0.341 2.031 35.792 1.00 60.18 1106 PRO A CA 1
ATOM 794 C C . PRO A 1 106 ? 0.296 3.408 35.704 1.00 62.13 1106 PRO A C 1
ATOM 795 O O . PRO A 1 106 ? 0.848 3.928 36.676 1.00 67.27 1106 PRO A O 1
ATOM 799 N N . ILE A 1 107 ? 0.220 3.996 34.515 1.00 61.30 1107 ILE A N 1
ATOM 800 C CA . ILE A 1 107 ? 0.845 5.290 34.247 1.00 62.76 1107 ILE A CA 1
ATOM 801 C C . ILE A 1 107 ? -0.028 6.417 34.787 1.00 57.69 1107 ILE A C 1
ATOM 802 O O . ILE A 1 107 ? -1.188 6.555 34.372 1.00 55.86 1107 ILE A O 1
ATOM 807 N N . PRO A 1 108 ? 0.476 7.236 35.716 1.00 57.53 1108 PRO A N 1
ATOM 808 C CA . PRO A 1 108 ? -0.258 8.446 36.106 1.00 53.69 1108 PRO A CA 1
ATOM 809 C C . PRO A 1 108 ? 0.055 9.608 35.176 1.00 53.86 1108 PRO A C 1
ATOM 810 O O . PRO A 1 108 ? 1.080 10.279 35.332 1.00 59.17 1108 PRO A O 1
ATOM 814 N N . PHE A 1 109 ? -0.816 9.854 34.207 1.00 47.15 1109 PHE A N 1
ATOM 815 C CA . PHE A 1 109 ? -0.526 10.863 33.196 1.00 46.64 1109 PHE A CA 1
ATOM 816 C C . PHE A 1 109 ? -0.679 12.260 33.791 1.00 50.13 1109 PHE A C 1
ATOM 817 O O . PHE A 1 109 ? -1.676 12.535 34.470 1.00 49.81 1109 PHE A O 1
ATOM 825 N N . PRO A 1 110 ? 0.278 13.158 33.569 1.00 52.56 1110 PRO A N 1
ATOM 826 C CA . PRO A 1 110 ? 0.167 14.515 34.116 1.00 55.44 1110 PRO A CA 1
ATOM 827 C C . PRO A 1 110 ? -0.956 15.292 33.446 1.00 50.07 1110 PRO A C 1
ATOM 828 O O . PRO A 1 110 ? -1.542 14.866 32.448 1.00 44.45 1110 PRO A O 1
ATOM 832 N N . VAL A 1 111 ? -1.260 16.460 34.018 1.00 51.47 1111 VAL A N 1
ATOM 833 C CA . VAL A 1 111 ? -2.288 17.305 33.428 1.00 53.29 1111 VAL A CA 1
ATOM 834 C C . VAL A 1 111 ? -1.804 17.778 32.064 1.00 52.01 1111 VAL A C 1
ATOM 835 O O . VAL A 1 111 ? -0.625 18.109 31.874 1.00 46.32 1111 VAL A O 1
ATOM 839 N N . ALA A 1 112 ? -2.709 17.757 31.092 1.00 51.90 1112 ALA A N 1
ATOM 840 C CA . ALA A 1 112 ? -2.320 17.947 29.703 1.00 50.70 1112 ALA A CA 1
ATOM 841 C C . ALA A 1 112 ? -1.913 19.390 29.439 1.00 52.35 1112 ALA A C 1
ATOM 842 O O . ALA A 1 112 ? -2.506 20.331 29.973 1.00 49.44 1112 ALA A O 1
ATOM 844 N N . SER A 1 113 ? -0.878 19.556 28.613 1.00 54.15 1113 SER A N 1
ATOM 845 C CA . SER A 1 113 ? -0.518 20.888 28.142 1.00 53.58 1113 SER A CA 1
ATOM 846 C C . SER A 1 113 ? -1.496 21.379 27.085 1.00 53.75 1113 SER A C 1
ATOM 847 O O . SER A 1 113 ? -1.776 22.581 27.007 1.00 51.99 1113 SER A O 1
ATOM 850 N N . ALA A 1 114 ? -2.024 20.466 26.270 1.00 46.18 1114 ALA A N 1
ATOM 851 C CA . ALA A 1 114 ? -3.013 20.795 25.255 1.00 46.27 1114 ALA A CA 1
ATOM 852 C C . ALA A 1 114 ? -3.967 19.619 25.116 1.00 48.55 1114 ALA A C 1
ATOM 853 O O . ALA A 1 114 ? -3.554 18.461 25.226 1.00 44.42 1114 ALA A O 1
ATOM 855 N N . VAL A 1 115 ? -5.242 19.922 24.882 1.00 48.06 1115 VAL A N 1
ATOM 856 C CA . VAL A 1 115 ? -6.292 18.915 24.798 1.00 47.81 1115 VAL A CA 1
ATOM 857 C C . VAL A 1 115 ? -7.016 19.075 23.469 1.00 47.78 1115 VAL A C 1
ATOM 858 O O . VAL A 1 115 ? -7.362 20.195 23.076 1.00 46.14 1115 VAL A O 1
ATOM 862 N N . THR A 1 116 ? -7.240 17.960 22.780 1.00 44.12 1116 THR A N 1
ATOM 863 C CA . THR A 1 116 ? -8.035 17.945 21.562 1.00 51.98 1116 THR A CA 1
ATOM 864 C C . THR A 1 116 ? -8.682 16.571 21.435 1.00 53.62 1116 THR A C 1
ATOM 865 O O . THR A 1 116 ? -8.565 15.723 22.324 1.00 56.24 1116 THR A O 1
ATOM 869 N N . GLU A 1 117 ? -9.377 16.355 20.321 1.00 52.80 1117 GLU A N 1
ATOM 870 C CA . GLU A 1 117 ? -10.088 15.106 20.095 1.00 53.31 1117 GLU A CA 1
ATOM 871 C C . GLU A 1 117 ? -9.919 14.678 18.645 1.00 51.31 1117 GLU A C 1
ATOM 872 O O . GLU A 1 117 ? -9.664 15.496 17.758 1.00 53.97 1117 GLU A O 1
ATOM 878 N N . ILE A 1 118 ? -10.061 13.375 18.416 1.00 47.93 1118 ILE A N 1
ATOM 879 C CA . ILE A 1 118 ? -10.023 12.800 17.077 1.00 48.77 1118 ILE A CA 1
ATOM 880 C C . ILE A 1 118 ? -11.210 11.856 16.934 1.00 48.50 1118 ILE A C 1
ATOM 881 O O . ILE A 1 118 ? -11.490 11.060 17.838 1.00 48.82 1118 ILE A O 1
ATOM 886 N N . LYS A 1 119 ? -11.920 11.964 15.815 1.00 49.38 1119 LYS A N 1
ATOM 887 C CA . LYS A 1 119 ? -13.104 11.153 15.589 1.00 52.33 1119 LYS A CA 1
ATOM 888 C C . LYS A 1 119 ? -12.722 9.787 15.028 1.00 47.99 1119 LYS A C 1
ATOM 889 O O . LYS A 1 119 ? -11.645 9.598 14.456 1.00 41.11 1119 LYS A O 1
ATOM 895 N N . ALA A 1 120 ? -13.636 8.827 15.198 1.00 49.78 1120 ALA A N 1
ATOM 896 C CA . ALA A 1 120 ? -13.367 7.452 14.787 1.00 51.98 1120 ALA A CA 1
ATOM 897 C C . ALA A 1 120 ? -13.056 7.367 13.298 1.00 43.30 1120 ALA A C 1
ATOM 898 O O . ALA A 1 120 ? -12.081 6.725 12.890 1.00 44.70 1120 ALA A O 1
ATOM 900 N N . GLU A 1 121 ? -13.874 8.016 12.466 1.00 49.48 1121 GLU A N 1
ATOM 901 C CA . GLU A 1 121 ? -13.648 7.963 11.026 1.00 55.55 1121 GLU A CA 1
ATOM 902 C C . GLU A 1 121 ? -12.365 8.682 10.627 1.00 52.70 1121 GLU A C 1
ATOM 903 O O . GLU A 1 121 ? -11.725 8.299 9.641 1.00 52.24 1121 GLU A O 1
ATOM 909 N N . ASP A 1 122 ? -11.967 9.713 11.376 1.00 54.47 1122 ASP A N 1
ATOM 910 C CA . ASP A 1 122 ? -10.716 10.400 11.071 1.00 52.65 1122 ASP A CA 1
ATOM 911 C C . ASP A 1 122 ? -9.512 9.567 11.493 1.00 47.21 1122 ASP A C 1
ATOM 912 O O . ASP A 1 122 ? -8.512 9.498 10.768 1.00 42.52 1122 ASP A O 1
ATOM 917 N N . LEU A 1 123 ? -9.586 8.932 12.666 1.00 44.70 1123 LEU A N 1
ATOM 918 C CA . LEU A 1 123 ? -8.536 8.001 13.066 1.00 42.97 1123 LEU A CA 1
ATOM 919 C C . LEU A 1 123 ? -8.438 6.838 12.089 1.00 42.88 1123 LEU A C 1
ATOM 920 O O . LEU A 1 123 ? -7.336 6.382 11.761 1.00 43.81 1123 LEU A O 1
ATOM 925 N N . GLN A 1 124 ? -9.584 6.349 11.609 1.00 44.62 1124 GLN A N 1
ATOM 926 C CA . GLN A 1 124 ? -9.581 5.259 10.640 1.00 48.23 1124 GLN A CA 1
ATOM 927 C C . GLN A 1 124 ? -8.898 5.674 9.343 1.00 49.63 1124 GLN A C 1
ATOM 928 O O . GLN A 1 124 ? -8.124 4.902 8.765 1.00 52.97 1124 GLN A O 1
ATOM 934 N N . GLN A 1 125 ? -9.170 6.893 8.869 1.00 45.77 1125 GLN A N 1
ATOM 935 C CA . GLN A 1 125 ? -8.523 7.362 7.648 1.00 47.05 1125 GLN A CA 1
ATOM 936 C C . GLN A 1 125 ? -7.025 7.542 7.853 1.00 49.28 1125 GLN A C 1
ATOM 937 O O . GLN A 1 125 ? -6.229 7.201 6.971 1.00 48.72 1125 GLN A O 1
ATOM 943 N N . LEU A 1 126 ? -6.623 8.067 9.012 1.00 50.76 1126 LEU A N 1
ATOM 944 C CA . LEU A 1 126 ? -5.204 8.262 9.293 1.00 51.51 1126 LEU A CA 1
ATOM 945 C C . LEU A 1 126 ? -4.441 6.944 9.229 1.00 54.32 1126 LEU A C 1
ATOM 946 O O . LEU A 1 126 ? -3.361 6.866 8.631 1.00 57.47 1126 LEU A O 1
ATOM 951 N N . LEU A 1 127 ? -4.991 5.893 9.839 1.00 52.37 1127 LEU A N 1
ATOM 952 C CA . LEU A 1 127 ? -4.295 4.611 9.875 1.00 52.06 1127 LEU A CA 1
ATOM 953 C C . LEU A 1 127 ? -4.215 3.980 8.491 1.00 50.59 1127 LEU A C 1
ATOM 954 O O . LEU A 1 127 ? -3.187 3.396 8.128 1.00 53.17 1127 LEU A O 1
ATOM 959 N N . ARG A 1 128 ? -5.284 4.089 7.701 1.00 46.49 1128 ARG A N 1
ATOM 960 C CA . ARG A 1 128 ? -5.306 3.439 6.396 1.00 52.33 1128 ARG A CA 1
ATOM 961 C C . ARG A 1 128 ? -4.548 4.234 5.339 1.00 52.07 1128 ARG A C 1
ATOM 962 O O . ARG A 1 128 ? -3.928 3.636 4.453 1.00 56.03 1128 ARG A O 1
ATOM 970 N N . VAL A 1 129 ? -4.580 5.567 5.411 1.00 52.32 1129 VAL A N 1
ATOM 971 C CA . VAL A 1 129 ? -3.820 6.374 4.460 1.00 53.96 1129 VAL A CA 1
ATOM 972 C C . VAL A 1 129 ? -2.324 6.243 4.719 1.00 54.82 1129 VAL A C 1
ATOM 973 O O . VAL A 1 129 ? -1.520 6.263 3.778 1.00 58.36 1129 VAL A O 1
ATOM 977 N N . SER A 1 130 ? -1.925 6.085 5.985 1.00 52.92 1130 SER A N 1
ATOM 978 C CA . SER A 1 130 ? -0.507 5.966 6.309 1.00 59.18 1130 SER A CA 1
ATOM 979 C C . SER A 1 130 ? 0.123 4.745 5.652 1.00 57.52 1130 SER A C 1
ATOM 980 O O . SER A 1 130 ? 1.295 4.785 5.262 1.00 57.31 1130 SER A O 1
ATOM 983 N N . ARG A 1 131 ? -0.635 3.655 5.521 1.00 57.88 1131 ARG A N 1
ATOM 984 C CA . ARG A 1 131 ? -0.099 2.456 4.887 1.00 60.79 1131 ARG A CA 1
ATOM 985 C C . ARG A 1 131 ? 0.140 2.679 3.398 1.00 59.31 1131 ARG A C 1
ATOM 986 O O . ARG A 1 131 ? 1.177 2.271 2.862 1.00 61.60 1131 ARG A O 1
ATOM 994 N N . GLY A 1 132 ? -0.802 3.335 2.716 1.00 57.11 1132 GLY A N 1
ATOM 995 C CA . GLY A 1 132 ? -0.643 3.583 1.294 1.00 58.21 1132 GLY A CA 1
ATOM 996 C C . GLY A 1 132 ? 0.331 4.693 0.967 1.00 55.71 1132 GLY A C 1
ATOM 997 O O . GLY A 1 132 ? 0.980 4.657 -0.083 1.00 55.91 1132 GLY A O 1
ATOM 998 N N . LEU A 1 133 ? 0.449 5.689 1.842 1.00 54.37 1133 LEU A N 1
ATOM 999 C CA . LEU A 1 133 ? 1.376 6.795 1.643 1.00 56.88 1133 LEU A CA 1
ATOM 1000 C C . LEU A 1 133 ? 2.756 6.530 2.226 1.00 59.14 1133 LEU A C 1
ATOM 1001 O O . LEU A 1 133 ? 3.631 7.395 2.114 1.00 64.72 1133 LEU A O 1
ATOM 1006 N N . GLN A 1 134 ? 2.968 5.366 2.843 1.00 56.07 1134 GLN A N 1
ATOM 1007 C CA . GLN A 1 134 ? 4.235 5.038 3.497 1.00 58.86 1134 GLN A CA 1
ATOM 1008 C C . GLN A 1 134 ? 4.581 6.071 4.568 1.00 57.48 1134 GLN A C 1
ATOM 1009 O O . GLN A 1 134 ? 5.726 6.510 4.691 1.00 60.90 1134 GLN A O 1
ATOM 1015 N N . ILE A 1 135 ? 3.578 6.467 5.343 1.00 53.77 1135 ILE A N 1
ATOM 1016 C CA . ILE A 1 135 ? 3.760 7.425 6.426 1.00 47.41 1135 ILE A CA 1
ATOM 1017 C C . ILE A 1 135 ? 4.207 6.667 7.669 1.00 45.76 1135 ILE A C 1
ATOM 1018 O O . ILE A 1 135 ? 3.473 5.818 8.187 1.00 47.14 1135 ILE A O 1
ATOM 1023 N N . ASP A 1 136 ? 5.413 6.968 8.143 1.00 42.15 1136 ASP A N 1
ATOM 1024 C CA . ASP A 1 136 ? 5.953 6.362 9.351 1.00 47.50 1136 ASP A CA 1
ATOM 1025 C C . ASP A 1 136 ? 6.017 7.335 10.518 1.00 46.19 1136 ASP A C 1
ATOM 1026 O O . ASP A 1 136 ? 6.395 6.934 11.625 1.00 47.01 1136 ASP A O 1
ATOM 1031 N N . THR A 1 137 ? 5.656 8.597 10.303 1.00 46.83 1137 THR A N 1
ATOM 1032 C CA . THR A 1 137 ? 5.828 9.636 11.308 1.00 45.45 1137 THR A CA 1
ATOM 1033 C C . THR A 1 137 ? 4.700 10.647 11.176 1.00 48.35 1137 THR A C 1
ATOM 1034 O O . THR A 1 137 ? 4.369 11.066 10.062 1.00 49.38 1137 THR A O 1
ATOM 1038 N N . ILE A 1 138 ? 4.112 11.031 12.306 1.00 45.28 1138 ILE A N 1
ATOM 1039 C CA . ILE A 1 138 ? 3.102 12.080 12.335 1.00 44.19 1138 ILE A CA 1
ATOM 1040 C C . ILE A 1 138 ? 3.560 13.176 13.285 1.00 48.52 1138 ILE A C 1
ATOM 1041 O O . ILE A 1 138 ? 4.332 12.937 14.220 1.00 48.23 1138 ILE A O 1
ATOM 1046 N N . ALA A 1 139 ? 3.078 14.390 13.032 1.00 49.59 1139 ALA A N 1
ATOM 1047 C CA . ALA A 1 139 ? 3.365 15.546 13.870 1.00 46.03 1139 ALA A CA 1
ATOM 1048 C C . ALA A 1 139 ? 2.050 16.220 14.226 1.00 46.88 1139 ALA A C 1
ATOM 1049 O O . ALA A 1 139 ? 1.264 16.560 13.335 1.00 49.64 1139 ALA A O 1
ATOM 1051 N N . ILE A 1 140 ? 1.808 16.401 15.518 1.00 48.58 1140 ILE A N 1
ATOM 1052 C CA . ILE A 1 140 ? 0.619 17.082 16.014 1.00 49.10 1140 ILE A CA 1
ATOM 1053 C C . ILE A 1 140 ? 1.030 18.503 16.373 1.00 52.36 1140 ILE A C 1
ATOM 1054 O O . ILE A 1 140 ? 1.711 18.728 17.380 1.00 53.92 1140 ILE A O 1
ATOM 1059 N N . THR A 1 141 ? 0.625 19.466 15.549 1.00 52.52 1141 THR A N 1
ATOM 1060 C CA . THR A 1 141 ? 1.069 20.846 15.680 1.00 51.51 1141 THR A CA 1
ATOM 1061 C C . THR A 1 141 ? -0.128 21.784 15.573 1.00 51.90 1141 THR A C 1
ATOM 1062 O O . THR A 1 141 ? -1.277 21.354 15.432 1.00 50.08 1141 THR A O 1
ATOM 1066 N N . VAL A 1 142 ? 0.153 23.082 15.645 1.00 58.01 1142 VAL A N 1
ATOM 1067 C CA . VAL A 1 142 ? -0.858 24.129 15.543 1.00 63.51 1142 VAL A CA 1
ATOM 1068 C C . VAL A 1 142 ? -0.656 24.858 14.222 1.00 71.31 1142 VAL A C 1
ATOM 1069 O O . VAL A 1 142 ? 0.477 25.200 13.861 1.00 74.81 1142 VAL A O 1
ATOM 1073 N N . LYS A 1 143 ? -1.751 25.092 13.503 1.00 77.58 1143 LYS A N 1
ATOM 1074 C CA . LYS A 1 143 ? -1.693 25.783 12.217 1.00 80.97 1143 LYS A CA 1
ATOM 1075 C C . LYS A 1 143 ? -2.954 26.620 12.066 1.00 80.46 1143 LYS A C 1
ATOM 1076 O O . LYS A 1 143 ? -4.051 26.067 11.942 1.00 78.42 1143 LYS A O 1
ATOM 1082 N N . GLU A 1 144 ? -2.794 27.946 12.079 1.00 84.36 1144 GLU A N 1
ATOM 1083 C CA . GLU A 1 144 ? -3.894 28.886 11.853 1.00 86.15 1144 GLU A CA 1
ATOM 1084 C C . GLU A 1 144 ? -5.023 28.674 12.861 1.00 80.60 1144 GLU A C 1
ATOM 1085 O O . GLU A 1 144 ? -6.200 28.589 12.504 1.00 82.46 1144 GLU A O 1
ATOM 1091 N N . GLY A 1 145 ? -4.654 28.591 14.137 1.00 75.05 1145 GLY A N 1
ATOM 1092 C CA . GLY A 1 145 ? -5.638 28.355 15.174 1.00 73.10 1145 GLY A CA 1
ATOM 1093 C C . GLY A 1 145 ? -6.298 26.998 15.118 1.00 71.30 1145 GLY A C 1
ATOM 1094 O O . GLY A 1 145 ? -7.391 26.828 15.664 1.00 70.85 1145 GLY A O 1
ATOM 1095 N N . LYS A 1 146 ? -5.666 26.024 14.467 1.00 67.21 1146 LYS A N 1
ATOM 1096 C CA . LYS A 1 146 ? -6.203 24.677 14.342 1.00 62.46 1146 LYS A CA 1
ATOM 1097 C C . LYS A 1 146 ? -5.139 23.678 14.766 1.00 57.40 1146 LYS A C 1
ATOM 1098 O O . LYS A 1 146 ? -3.988 23.771 14.326 1.00 58.16 1146 LYS A O 1
ATOM 1104 N N . ILE A 1 147 ? -5.518 22.733 15.620 1.00 48.16 1147 ILE A N 1
ATOM 1105 C CA . ILE A 1 147 ? -4.658 21.593 15.918 1.00 45.00 1147 ILE A CA 1
ATOM 1106 C C . ILE A 1 147 ? -4.802 20.594 14.779 1.00 43.33 1147 ILE A C 1
ATOM 1107 O O . ILE A 1 147 ? -5.911 20.140 14.477 1.00 50.85 1147 ILE A O 1
ATOM 1112 N N . VAL A 1 148 ? -3.685 20.264 14.131 1.00 45.95 1148 VAL A N 1
ATOM 1113 C CA . VAL A 1 148 ? -3.692 19.383 12.972 1.00 41.41 1148 VAL A CA 1
ATOM 1114 C C . VAL A 1 148 ? -2.656 18.285 13.161 1.00 47.66 1148 VAL A C 1
ATOM 1115 O O . VAL A 1 148 ? -1.721 18.403 13.957 1.00 49.53 1148 VAL A O 1
ATOM 1119 N N . ILE A 1 149 ? -2.839 17.205 12.407 1.00 42.93 1149 ILE A N 1
ATOM 1120 C CA . ILE A 1 149 ? -1.895 16.094 12.354 1.00 42.83 1149 ILE A CA 1
ATOM 1121 C C . ILE A 1 149 ? -1.324 16.049 10.945 1.00 43.02 1149 ILE A C 1
ATOM 1122 O O . ILE A 1 149 ? -2.076 15.946 9.969 1.00 47.79 1149 ILE A O 1
ATOM 1127 N N . ASN A 1 150 ? -0.002 16.137 10.837 1.00 43.99 1150 ASN A N 1
ATOM 1128 C CA . ASN A 1 150 ? 0.692 16.062 9.558 1.00 47.88 1150 ASN A CA 1
ATOM 1129 C C . ASN A 1 150 ? 1.456 14.749 9.474 1.00 50.24 1150 ASN A C 1
ATOM 1130 O O . ASN A 1 150 ? 2.144 14.366 10.426 1.00 49.38 1150 ASN A O 1
ATOM 1135 N N . GLY A 1 151 ? 1.334 14.066 8.340 1.00 49.30 1151 GLY A N 1
ATOM 1136 C CA . GLY A 1 151 ? 2.008 12.796 8.118 1.00 43.84 1151 GLY A CA 1
ATOM 1137 C C . GLY A 1 151 ? 3.226 12.970 7.230 1.00 49.06 1151 GLY A C 1
ATOM 1138 O O . GLY A 1 151 ? 3.208 13.751 6.277 1.00 53.07 1151 GLY A O 1
ATOM 1139 N N . PHE A 1 152 ? 4.285 12.228 7.551 1.00 44.40 1152 PHE A N 1
ATOM 1140 C CA . PHE A 1 152 ? 5.546 12.334 6.834 1.00 47.43 1152 PHE A CA 1
ATOM 1141 C C . PHE A 1 152 ? 6.129 10.947 6.604 1.00 51.10 1152 PHE A C 1
ATOM 1142 O O . PHE A 1 152 ? 5.728 9.965 7.234 1.00 48.34 1152 PHE A O 1
ATOM 1150 N N . ASN A 1 153 ? 7.091 10.887 5.687 1.00 54.12 1153 ASN A N 1
ATOM 1151 C CA . ASN A 1 153 ? 7.907 9.700 5.445 1.00 51.61 1153 ASN A CA 1
ATOM 1152 C C . ASN A 1 153 ? 9.329 10.066 5.859 1.00 53.05 1153 ASN A C 1
ATOM 1153 O O . ASN A 1 153 ? 10.072 10.674 5.084 1.00 53.15 1153 ASN A O 1
ATOM 1158 N N . LYS A 1 154 ? 9.699 9.700 7.089 1.00 56.52 1154 LYS A N 1
ATOM 1159 C CA . LYS A 1 154 ? 11.003 10.088 7.620 1.00 62.36 1154 LYS A CA 1
ATOM 1160 C C . LYS A 1 154 ? 12.147 9.491 6.810 1.00 64.08 1154 LYS A C 1
ATOM 1161 O O . LYS A 1 154 ? 13.215 10.105 6.701 1.00 66.32 1154 LYS A O 1
ATOM 1167 N N . VAL A 1 155 ? 11.943 8.307 6.228 1.00 63.29 1155 VAL A N 1
ATOM 1168 C CA . VAL A 1 155 ? 13.004 7.665 5.454 1.00 63.93 1155 VAL A CA 1
ATOM 1169 C C . VAL A 1 155 ? 13.358 8.508 4.235 1.00 64.99 1155 VAL A C 1
ATOM 1170 O O . VAL A 1 155 ? 14.536 8.738 3.937 1.00 65.66 1155 VAL A O 1
ATOM 1174 N N . GLU A 1 156 ? 12.345 8.983 3.515 1.00 61.81 1156 GLU A N 1
ATOM 1175 C CA . GLU A 1 156 ? 12.552 9.796 2.325 1.00 64.20 1156 GLU A CA 1
ATOM 1176 C C . GLU A 1 156 ? 12.567 11.290 2.621 1.00 61.99 1156 GLU A C 1
ATOM 1177 O O . GLU A 1 156 ? 12.827 12.085 1.712 1.00 64.95 1156 GLU A O 1
ATOM 1183 N N . ASP A 1 157 ? 12.299 11.692 3.871 1.00 62.98 1157 ASP A N 1
ATOM 1184 C CA . ASP A 1 157 ? 12.205 13.104 4.251 1.00 56.93 1157 ASP A CA 1
ATOM 1185 C C . ASP A 1 157 ? 12.603 13.205 5.727 1.00 55.21 1157 ASP A C 1
ATOM 1186 O O . ASP A 1 157 ? 11.765 13.258 6.630 1.00 55.81 1157 ASP A O 1
ATOM 1191 N N . SER A 1 158 ? 13.916 13.235 5.967 1.00 57.01 1158 SER A N 1
ATOM 1192 C CA . SER A 1 158 ? 14.420 13.244 7.337 1.00 60.62 1158 SER A CA 1
ATOM 1193 C C . SER A 1 158 ? 14.048 14.524 8.074 1.00 64.85 1158 SER A C 1
ATOM 1194 O O . SER A 1 158 ? 13.798 14.488 9.284 1.00 65.15 1158 SER A O 1
ATOM 1197 N N . ALA A 1 159 ? 14.001 15.656 7.371 1.00 67.43 1159 ALA A N 1
ATOM 1198 C CA . ALA A 1 159 ? 13.692 16.930 8.006 1.00 68.46 1159 ALA A CA 1
ATOM 1199 C C . ALA A 1 159 ? 12.206 17.117 8.284 1.00 67.19 1159 ALA A C 1
ATOM 1200 O O . ALA A 1 159 ? 11.839 18.103 8.932 1.00 71.22 1159 ALA A O 1
ATOM 1202 N N . LEU A 1 160 ? 11.354 16.203 7.813 1.00 60.06 1160 LEU A N 1
ATOM 1203 C CA . LEU A 1 160 ? 9.905 16.283 8.011 1.00 55.74 1160 LEU A CA 1
ATOM 1204 C C . LEU A 1 160 ? 9.346 17.595 7.460 1.00 56.56 1160 LEU A C 1
ATOM 1205 O O . LEU A 1 160 ? 8.604 18.314 8.131 1.00 54.83 1160 LEU A O 1
ATOM 1210 N N . THR A 1 161 ? 9.713 17.904 6.216 1.00 60.19 1161 THR A N 1
ATOM 1211 C CA . THR A 1 161 ? 9.279 19.129 5.562 1.00 65.78 1161 THR A CA 1
ATOM 1212 C C . THR A 1 161 ? 8.273 18.899 4.444 1.00 67.65 1161 THR A C 1
ATOM 1213 O O . THR A 1 161 ? 7.712 19.875 3.933 1.00 72.08 1161 THR A O 1
ATOM 1217 N N . ARG A 1 162 ? 8.028 17.652 4.053 1.00 61.72 1162 ARG A N 1
ATOM 1218 C CA . ARG A 1 162 ? 7.120 17.329 2.954 1.00 63.31 1162 ARG A CA 1
ATOM 1219 C C . ARG A 1 162 ? 5.878 16.663 3.537 1.00 58.12 1162 ARG A C 1
ATOM 1220 O O . ARG A 1 162 ? 5.878 15.461 3.815 1.00 53.84 1162 ARG A O 1
ATOM 1228 N N . VAL A 1 163 ? 4.819 17.450 3.715 1.00 61.20 1163 VAL A N 1
ATOM 1229 C CA . VAL A 1 163 ? 3.571 16.927 4.259 1.00 56.21 1163 VAL A CA 1
ATOM 1230 C C . VAL A 1 163 ? 2.901 16.053 3.208 1.00 54.60 1163 VAL A C 1
ATOM 1231 O O . VAL A 1 163 ? 2.582 16.514 2.105 1.00 52.44 1163 VAL A O 1
ATOM 1235 N N . LYS A 1 164 ? 2.687 14.781 3.544 1.00 53.99 1164 LYS A N 1
ATOM 1236 C CA . LYS A 1 164 ? 1.967 13.871 2.664 1.00 54.06 1164 LYS A CA 1
ATOM 1237 C C . LYS A 1 164 ? 0.497 13.733 3.031 1.00 51.62 1164 LYS A C 1
ATOM 1238 O O . LYS A 1 164 ? -0.314 13.397 2.161 1.00 51.85 1164 LYS A O 1
ATOM 1244 N N . TYR A 1 165 ? 0.139 13.997 4.285 1.00 49.01 1165 TYR A N 1
ATOM 1245 C CA . TYR A 1 165 ? -1.237 13.901 4.748 1.00 47.71 1165 TYR A CA 1
ATOM 1246 C C . TYR A 1 165 ? -1.429 14.881 5.895 1.00 45.73 1165 TYR A C 1
ATOM 1247 O O . TYR A 1 165 ? -0.544 15.037 6.740 1.00 46.73 1165 TYR A O 1
ATOM 1256 N N . SER A 1 166 ? -2.584 15.541 5.917 1.00 45.22 1166 SER A N 1
ATOM 1257 C CA . SER A 1 166 ? -2.888 16.525 6.947 1.00 48.95 1166 SER A CA 1
ATOM 1258 C C . SER A 1 166 ? -4.336 16.369 7.378 1.00 47.89 1166 SER A C 1
ATOM 1259 O O . SER A 1 166 ? -5.238 16.391 6.538 1.00 49.51 1166 SER A O 1
ATOM 1262 N N . LEU A 1 167 ? -4.553 16.217 8.683 1.00 43.40 1167 LEU A N 1
ATOM 1263 C CA . LEU A 1 167 ? -5.883 16.057 9.256 1.00 44.13 1167 LEU A CA 1
ATOM 1264 C C . LEU A 1 167 ? -6.131 17.158 10.277 1.00 44.61 1167 LEU A C 1
ATOM 1265 O O . LEU A 1 167 ? -5.304 17.379 11.167 1.00 43.11 1167 LEU A O 1
ATOM 1270 N N . THR A 1 168 ? -7.270 17.836 10.154 1.00 42.77 1168 THR A N 1
ATOM 1271 C CA . THR A 1 168 ? -7.640 18.913 11.065 1.00 52.93 1168 THR A CA 1
ATOM 1272 C C . THR A 1 168 ? -8.470 18.344 12.211 1.00 48.25 1168 THR A C 1
ATOM 1273 O O . THR A 1 168 ? -9.549 17.786 11.985 1.00 47.05 1168 THR A O 1
ATOM 1277 N N . LEU A 1 169 ? -7.970 18.493 13.437 1.00 49.19 1169 LEU A N 1
ATOM 1278 C CA . LEU A 1 169 ? -8.633 17.934 14.609 1.00 52.78 1169 LEU A CA 1
ATOM 1279 C C . LEU A 1 169 ? -9.652 18.895 15.213 1.00 63.34 1169 LEU A C 1
ATOM 1280 O O . LEU A 1 169 ? -10.818 18.533 15.397 1.00 73.11 1169 LEU A O 1
ATOM 1285 N N . GLY A 1 170 ? -9.231 20.112 15.531 1.00 59.47 1170 GLY A N 1
ATOM 1286 C CA . GLY A 1 170 ? -10.133 21.063 16.152 1.00 62.15 1170 GLY A CA 1
ATOM 1287 C C . GLY A 1 170 ? -9.458 22.406 16.313 1.00 60.22 1170 GLY A C 1
ATOM 1288 O O . GLY A 1 170 ? -8.326 22.621 15.868 1.00 55.30 1170 GLY A O 1
ATOM 1289 N N . ASP A 1 171 ? -10.179 23.312 16.967 1.00 68.49 1171 ASP A N 1
ATOM 1290 C CA . ASP A 1 171 ? -9.716 24.679 17.147 1.00 67.02 1171 ASP A CA 1
ATOM 1291 C C . ASP A 1 171 ? -8.676 24.761 18.261 1.00 63.71 1171 ASP A C 1
ATOM 1292 O O . ASP A 1 171 ? -8.620 23.920 19.164 1.00 61.14 1171 ASP A O 1
ATOM 1297 N N . TYR A 1 172 ? -7.845 25.799 18.186 1.00 62.73 1172 TYR A N 1
ATOM 1298 C CA . TYR A 1 172 ? -6.850 26.066 19.221 1.00 63.71 1172 TYR A CA 1
ATOM 1299 C C . TYR A 1 172 ? -6.722 27.576 19.358 1.00 66.74 1172 TYR A C 1
ATOM 1300 O O . TYR A 1 172 ? -6.189 28.239 18.463 1.00 68.78 1172 TYR A O 1
ATOM 1309 N N . ASP A 1 173 ? -7.215 28.117 20.467 1.00 65.19 1173 ASP A N 1
ATOM 1310 C CA . ASP A 1 173 ? -7.196 29.553 20.713 1.00 66.55 1173 ASP A CA 1
ATOM 1311 C C . ASP A 1 173 ? -6.125 29.871 21.753 1.00 73.92 1173 ASP A C 1
ATOM 1312 O O . ASP A 1 173 ? -6.413 30.196 22.906 1.00 79.47 1173 ASP A O 1
ATOM 1317 N N . GLY A 1 174 ? -4.866 29.778 21.325 1.00 76.85 1174 GLY A N 1
ATOM 1318 C CA . GLY A 1 174 ? -3.750 30.066 22.203 1.00 78.46 1174 GLY A CA 1
ATOM 1319 C C . GLY A 1 174 ? -2.566 30.595 21.425 1.00 76.68 1174 GLY A C 1
ATOM 1320 O O . GLY A 1 174 ? -2.506 30.505 20.197 1.00 75.62 1174 GLY A O 1
ATOM 1321 N N . GLU A 1 175 ? -1.612 31.154 22.169 1.00 75.31 1175 GLU A N 1
ATOM 1322 C CA . GLU A 1 175 ? -0.391 31.694 21.589 1.00 80.54 1175 GLU A CA 1
ATOM 1323 C C . GLU A 1 175 ? 0.790 30.737 21.686 1.00 80.60 1175 GLU A C 1
ATOM 1324 O O . GLU A 1 175 ? 1.827 30.995 21.064 1.00 85.28 1175 GLU A O 1
ATOM 1330 N N . ASN A 1 176 ? 0.663 29.650 22.440 1.00 75.87 1176 ASN A N 1
ATOM 1331 C CA . ASN A 1 176 ? 1.729 28.666 22.534 1.00 76.18 1176 ASN A CA 1
ATOM 1332 C C . ASN A 1 176 ? 1.704 27.733 21.330 1.00 71.55 1176 ASN A C 1
ATOM 1333 O O . ASN A 1 176 ? 0.644 27.419 20.780 1.00 68.71 1176 ASN A O 1
ATOM 1338 N N . THR A 1 177 ? 2.890 27.291 20.921 1.00 70.06 1177 THR A N 1
ATOM 1339 C CA . THR A 1 177 ? 3.046 26.398 19.785 1.00 68.44 1177 THR A CA 1
ATOM 1340 C C . THR A 1 177 ? 3.755 25.122 20.218 1.00 60.86 1177 THR A C 1
ATOM 1341 O O . THR A 1 177 ? 4.459 25.088 21.232 1.00 61.06 1177 THR A O 1
ATOM 1345 N N . PHE A 1 178 ? 3.561 24.067 19.432 1.00 53.39 1178 PHE A N 1
ATOM 1346 C CA . PHE A 1 178 ? 4.195 22.785 19.706 1.00 54.06 1178 PHE A CA 1
ATOM 1347 C C . PHE A 1 178 ? 4.183 21.947 18.438 1.00 55.93 1178 PHE A C 1
ATOM 1348 O O . PHE A 1 178 ? 3.389 22.180 17.523 1.00 54.47 1178 PHE A O 1
ATOM 1356 N N . ASN A 1 179 ? 5.082 20.964 18.400 1.00 55.78 1179 ASN A N 1
ATOM 1357 C CA . ASN A 1 179 ? 5.186 20.021 17.284 1.00 54.21 1179 ASN A CA 1
ATOM 1358 C C . ASN A 1 179 ? 5.544 18.666 17.892 1.00 50.65 1179 ASN A C 1
ATOM 1359 O O . ASN A 1 179 ? 6.721 18.314 18.007 1.00 51.42 1179 ASN A O 1
ATOM 1364 N N . PHE A 1 180 ? 4.518 17.916 18.288 1.00 47.46 1180 PHE A N 1
ATOM 1365 C CA . PHE A 1 180 ? 4.698 16.639 18.971 1.00 43.48 1180 PHE A CA 1
ATOM 1366 C C . PHE A 1 180 ? 4.763 15.527 17.931 1.00 41.42 1180 PHE A C 1
ATOM 1367 O O . PHE A 1 180 ? 3.772 15.238 17.253 1.00 41.01 1180 PHE A O 1
ATOM 1375 N N . ILE A 1 181 ? 5.931 14.902 17.815 1.00 40.45 1181 ILE A N 1
ATOM 1376 C CA . ILE A 1 181 ? 6.218 13.920 16.776 1.00 45.57 1181 ILE A CA 1
ATOM 1377 C C . ILE A 1 181 ? 5.987 12.524 17.338 1.00 47.17 1181 ILE A C 1
ATOM 1378 O O . ILE A 1 181 ? 6.511 12.182 18.406 1.00 51.19 1181 ILE A O 1
ATOM 1383 N N . ILE A 1 182 ? 5.212 11.714 16.617 1.00 46.63 1182 ILE A N 1
ATOM 1384 C CA . ILE A 1 182 ? 4.824 10.380 17.061 1.00 43.69 1182 ILE A CA 1
ATOM 1385 C C . ILE A 1 182 ? 5.146 9.377 15.961 1.00 44.23 1182 ILE A C 1
ATOM 1386 O O . ILE A 1 182 ? 4.828 9.610 14.789 1.00 46.48 1182 ILE A O 1
ATOM 1391 N N . ASN A 1 183 ? 5.774 8.266 16.338 1.00 47.24 1183 ASN A N 1
ATOM 1392 C CA . ASN A 1 183 ? 6.002 7.174 15.401 1.00 46.73 1183 ASN A CA 1
ATOM 1393 C C . ASN A 1 183 ? 4.682 6.479 15.085 1.00 43.54 1183 ASN A C 1
ATOM 1394 O O . ASN A 1 183 ? 3.958 6.060 15.994 1.00 42.79 1183 ASN A O 1
ATOM 1399 N N . MET A 1 184 ? 4.368 6.360 13.791 1.00 45.36 1184 MET A N 1
ATOM 1400 C CA . MET A 1 184 ? 3.095 5.766 13.388 1.00 48.77 1184 MET A CA 1
ATOM 1401 C C . MET A 1 184 ? 2.962 4.326 13.862 1.00 46.60 1184 MET A C 1
ATOM 1402 O O . MET A 1 184 ? 1.844 3.848 14.083 1.00 48.54 1184 MET A O 1
ATOM 1407 N N . ALA A 1 185 ? 4.084 3.621 14.027 1.00 44.17 1185 ALA A N 1
ATOM 1408 C CA . ALA A 1 185 ? 4.032 2.245 14.506 1.00 45.64 1185 ALA A CA 1
ATOM 1409 C C . ALA A 1 185 ? 3.495 2.148 15.927 1.00 48.03 1185 ALA A C 1
ATOM 1410 O O . ALA A 1 185 ? 3.099 1.058 16.355 1.00 46.39 1185 ALA A O 1
ATOM 1412 N N . ASN A 1 186 ? 3.467 3.257 16.664 1.00 42.46 1186 ASN A N 1
ATOM 1413 C CA . ASN A 1 186 ? 2.951 3.277 18.026 1.00 43.20 1186 ASN A CA 1
ATOM 1414 C C . ASN A 1 186 ? 1.477 3.653 18.099 1.00 42.32 1186 ASN A C 1
ATOM 1415 O O . ASN A 1 186 ? 0.905 3.645 19.194 1.00 40.34 1186 ASN A O 1
ATOM 1420 N N . MET A 1 187 ? 0.850 3.983 16.968 1.00 45.30 1187 MET A N 1
ATOM 1421 C CA . MET A 1 187 ? -0.577 4.302 16.930 1.00 47.30 1187 MET A CA 1
ATOM 1422 C C . MET A 1 187 ? -1.355 2.990 16.873 1.00 46.36 1187 MET A C 1
ATOM 1423 O O . MET A 1 187 ? -1.821 2.543 15.823 1.00 49.22 1187 MET A O 1
ATOM 1428 N N . LYS A 1 188 ? -1.498 2.365 18.042 1.00 43.32 1188 LYS A N 1
ATOM 1429 C CA . LYS A 1 188 ? -2.081 1.035 18.161 1.00 44.08 1188 LYS A CA 1
ATOM 1430 C C . LYS A 1 188 ? -3.489 1.046 18.743 1.00 46.24 1188 LYS A C 1
ATOM 1431 O O . LYS A 1 188 ? -3.989 -0.012 19.138 1.00 47.65 1188 LYS A O 1
ATOM 1437 N N . MET A 1 189 ? -4.141 2.204 18.805 1.00 37.05 1189 MET A N 1
ATOM 1438 C CA . MET A 1 189 ? -5.455 2.277 19.428 1.00 44.40 1189 MET A CA 1
ATOM 1439 C C . MET A 1 189 ? -6.505 1.572 18.577 1.00 44.71 1189 MET A C 1
ATOM 1440 O O . MET A 1 189 ? -6.451 1.595 17.344 1.00 45.48 1189 MET A O 1
ATOM 1445 N N . GLN A 1 190 ? -7.461 0.934 19.249 1.00 44.81 1190 GLN A N 1
ATOM 1446 C CA . GLN A 1 190 ? -8.567 0.292 18.564 1.00 48.06 1190 GLN A CA 1
ATOM 1447 C C . GLN A 1 190 ? -9.500 1.349 17.977 1.00 47.72 1190 GLN A C 1
ATOM 1448 O O . GLN A 1 190 ? -9.454 2.517 18.373 1.00 43.80 1190 GLN A O 1
ATOM 1454 N N . PRO A 1 191 ? -10.342 0.971 17.011 1.00 45.68 1191 PRO A N 1
ATOM 1455 C CA . PRO A 1 191 ? -11.258 1.952 16.416 1.00 48.45 1191 PRO A CA 1
ATOM 1456 C C . PRO A 1 191 ? -12.151 2.602 17.463 1.00 53.93 1191 PRO A C 1
ATOM 1457 O O . PRO A 1 191 ? -12.558 1.975 18.444 1.00 52.11 1191 PRO A O 1
ATOM 1461 N N . GLY A 1 192 ? -12.446 3.881 17.244 1.00 51.08 1192 GLY A N 1
ATOM 1462 C CA . GLY A 1 192 ? -13.301 4.630 18.144 1.00 50.98 1192 GLY A CA 1
ATOM 1463 C C . GLY A 1 192 ? -12.885 6.078 18.306 1.00 49.83 1192 GLY A C 1
ATOM 1464 O O . GLY A 1 192 ? -11.854 6.499 17.771 1.00 42.83 1192 GLY A O 1
ATOM 1465 N N . ASN A 1 193 ? -13.685 6.851 19.036 1.00 48.05 1193 ASN A N 1
ATOM 1466 C CA . ASN A 1 193 ? -13.351 8.236 19.329 1.00 46.20 1193 ASN A CA 1
ATOM 1467 C C . ASN A 1 193 ? -12.340 8.307 20.467 1.00 47.16 1193 ASN A C 1
ATOM 1468 O O . ASN A 1 193 ? -12.297 7.438 21.342 1.00 54.25 1193 ASN A O 1
ATOM 1473 N N . TYR A 1 194 ? -11.522 9.358 20.451 1.00 42.09 1194 TYR A N 1
ATOM 1474 C CA . TYR A 1 194 ? -10.480 9.524 21.457 1.00 41.52 1194 TYR A CA 1
ATOM 1475 C C . TYR A 1 194 ? -10.299 10.995 21.798 1.00 47.13 1194 TYR A C 1
ATOM 1476 O O . TYR A 1 194 ? -10.254 11.845 20.903 1.00 43.55 1194 TYR A O 1
ATOM 1485 N N . LYS A 1 195 ? -10.203 11.286 23.092 1.00 43.74 1195 LYS A N 1
ATOM 1486 C CA . LYS A 1 195 ? -9.726 12.577 23.564 1.00 45.33 1195 LYS A CA 1
ATOM 1487 C C . LYS A 1 195 ? -8.205 12.536 23.626 1.00 45.65 1195 LYS A C 1
ATOM 1488 O O . LYS A 1 195 ? -7.628 11.635 24.243 1.00 48.42 1195 LYS A O 1
ATOM 1494 N N . LEU A 1 196 ? -7.561 13.503 22.982 1.00 40.04 1196 LEU A N 1
ATOM 1495 C CA . LEU A 1 196 ? -6.110 13.518 22.847 1.00 39.49 1196 LEU A CA 1
ATOM 1496 C C . LEU A 1 196 ? -5.511 14.473 23.871 1.00 45.67 1196 LEU A C 1
ATOM 1497 O O . LEU A 1 196 ? -5.746 15.686 23.809 1.00 43.30 1196 LEU A O 1
ATOM 1502 N N . LEU A 1 197 ? -4.742 13.926 24.809 1.00 46.45 1197 LEU A N 1
ATOM 1503 C CA . LEU A 1 197 ? -4.054 14.711 25.825 1.00 49.61 1197 LEU A CA 1
ATOM 1504 C C . LEU A 1 197 ? -2.576 14.792 25.466 1.00 49.07 1197 LEU A C 1
ATOM 1505 O O . LEU A 1 197 ? -1.903 13.762 25.351 1.00 51.01 1197 LEU A O 1
ATOM 1510 N N . LEU A 1 198 ? -2.077 16.011 25.290 1.00 48.38 1198 LEU A N 1
ATOM 1511 C CA . LEU A 1 198 ? -0.688 16.253 24.927 1.00 46.11 1198 LEU A CA 1
ATOM 1512 C C . LEU A 1 198 ? 0.035 16.896 26.101 1.00 47.57 1198 LEU A C 1
ATOM 1513 O O . LEU A 1 198 ? -0.458 17.869 26.681 1.00 48.99 1198 LEU A O 1
ATOM 1518 N N . TRP A 1 199 ? 1.201 16.355 26.447 1.00 46.16 1199 TRP A N 1
ATOM 1519 C CA . TRP A 1 199 ? 1.993 16.879 27.548 1.00 50.13 1199 TRP A CA 1
ATOM 1520 C C . TRP A 1 199 ? 3.465 16.870 27.168 1.00 48.24 1199 TRP A C 1
ATOM 1521 O O . TRP A 1 199 ? 3.932 15.957 26.482 1.00 44.80 1199 TRP A O 1
ATOM 1532 N N . ALA A 1 200 ? 4.189 17.891 27.620 1.00 47.16 1200 ALA A N 1
ATOM 1533 C CA . ALA A 1 200 ? 5.617 17.997 27.365 1.00 55.12 1200 ALA A CA 1
ATOM 1534 C C . ALA A 1 200 ? 6.224 18.968 28.365 1.00 60.48 1200 ALA A C 1
ATOM 1535 O O . ALA A 1 200 ? 5.599 19.970 28.722 1.00 66.89 1200 ALA A O 1
ATOM 1537 N N . LYS A 1 201 ? 7.438 18.658 28.814 1.00 63.37 1201 LYS A N 1
ATOM 1538 C CA . LYS A 1 201 ? 8.181 19.536 29.716 1.00 66.41 1201 LYS A CA 1
ATOM 1539 C C . LYS A 1 201 ? 9.658 19.214 29.566 1.00 71.03 1201 LYS A C 1
ATOM 1540 O O . LYS A 1 201 ? 10.071 18.082 29.835 1.00 71.32 1201 LYS A O 1
ATOM 1546 N N . GLY A 1 202 ? 10.445 20.198 29.144 1.00 75.32 1202 GLY A N 1
ATOM 1547 C CA . GLY A 1 202 ? 11.846 19.930 28.855 1.00 78.84 1202 GLY A CA 1
ATOM 1548 C C . GLY A 1 202 ? 11.960 19.037 27.636 1.00 78.64 1202 GLY A C 1
ATOM 1549 O O . GLY A 1 202 ? 11.303 19.261 26.613 1.00 80.57 1202 GLY A O 1
ATOM 1550 N N . LYS A 1 203 ? 12.798 18.008 27.736 1.00 76.80 1203 LYS A N 1
ATOM 1551 C CA . LYS A 1 203 ? 12.926 17.013 26.682 1.00 78.51 1203 LYS A CA 1
ATOM 1552 C C . LYS A 1 203 ? 12.027 15.803 26.907 1.00 76.42 1203 LYS A C 1
ATOM 1553 O O . LYS A 1 203 ? 12.138 14.817 26.171 1.00 76.65 1203 LYS A O 1
ATOM 1559 N N . GLN A 1 204 ? 11.149 15.856 27.901 1.00 74.87 1204 GLN A N 1
ATOM 1560 C CA . GLN A 1 204 ? 10.171 14.810 28.151 1.00 71.66 1204 GLN A CA 1
ATOM 1561 C C . GLN A 1 204 ? 8.842 15.167 27.496 1.00 67.25 1204 GLN A C 1
ATOM 1562 O O . GLN A 1 204 ? 8.558 16.330 27.200 1.00 68.35 1204 GLN A O 1
ATOM 1568 N N . GLY A 1 205 ? 8.024 14.142 27.270 1.00 61.13 1205 GLY A N 1
ATOM 1569 C CA . GLY A 1 205 ? 6.731 14.345 26.649 1.00 55.18 1205 GLY A CA 1
ATOM 1570 C C . GLY A 1 205 ? 6.030 13.059 26.268 1.00 55.58 1205 GLY A C 1
ATOM 1571 O O . GLY A 1 205 ? 6.677 12.039 26.012 1.00 57.48 1205 GLY A O 1
ATOM 1572 N N . ALA A 1 206 ? 4.701 13.098 26.224 1.00 50.74 1206 ALA A N 1
ATOM 1573 C CA . ALA A 1 206 ? 3.912 11.926 25.877 1.00 48.27 1206 ALA A CA 1
ATOM 1574 C C . ALA A 1 206 ? 2.525 12.378 25.452 1.00 46.08 1206 ALA A C 1
ATOM 1575 O O . ALA A 1 206 ? 2.070 13.468 25.808 1.00 47.11 1206 ALA A O 1
ATOM 1577 N N . ALA A 1 207 ? 1.861 11.522 24.680 1.00 39.20 1207 ALA A N 1
ATOM 1578 C CA . ALA A 1 207 ? 0.498 11.755 24.226 1.00 40.19 1207 ALA A CA 1
ATOM 1579 C C . ALA A 1 207 ? -0.396 10.650 24.765 1.00 46.31 1207 ALA A C 1
ATOM 1580 O O . ALA A 1 207 ? -0.051 9.467 24.672 1.00 43.83 1207 ALA A O 1
ATOM 1582 N N . LYS A 1 208 ? -1.537 11.034 25.328 1.00 45.13 1208 LYS A N 1
ATOM 1583 C CA . LYS A 1 208 ? -2.497 10.087 25.877 1.00 46.49 1208 LYS A CA 1
ATOM 1584 C C . LYS A 1 208 ? -3.779 10.128 25.058 1.00 44.93 1208 LYS A C 1
ATOM 1585 O O . LYS A 1 208 ? -4.362 11.200 24.861 1.00 44.05 1208 LYS A O 1
ATOM 1591 N N . PHE A 1 209 ? -4.209 8.963 24.582 1.00 43.34 1209 PHE A N 1
ATOM 1592 C CA . PHE A 1 209 ? -5.455 8.814 23.837 1.00 40.19 1209 PHE A CA 1
ATOM 1593 C C . PHE A 1 209 ? -6.472 8.157 24.762 1.00 41.62 1209 PHE A C 1
ATOM 1594 O O . PHE A 1 209 ? -6.358 6.965 25.069 1.00 44.29 1209 PHE A O 1
ATOM 1602 N N . GLU A 1 210 ? -7.459 8.930 25.209 1.00 42.54 1210 GLU A N 1
ATOM 1603 C CA . GLU A 1 210 ? -8.493 8.426 26.104 1.00 44.72 1210 GLU A CA 1
ATOM 1604 C C . GLU A 1 210 ? -9.704 7.992 25.287 1.00 45.99 1210 GLU A C 1
ATOM 1605 O O . GLU A 1 210 ? -10.363 8.824 24.654 1.00 45.64 1210 GLU A O 1
ATOM 1611 N N . GLY A 1 211 ? -9.996 6.691 25.306 1.00 41.67 1211 GLY A N 1
ATOM 1612 C CA . GLY A 1 211 ? -11.114 6.133 24.586 1.00 39.40 1211 GLY A CA 1
ATOM 1613 C C . GLY A 1 211 ? -12.246 5.697 25.503 1.00 46.42 1211 GLY A C 1
ATOM 1614 O O . GLY A 1 211 ? -12.181 5.790 26.726 1.00 50.27 1211 GLY A O 1
ATOM 1615 N N . GLU A 1 212 ? -13.307 5.206 24.863 1.00 48.83 1212 GLU A N 1
ATOM 1616 C CA . GLU A 1 212 ? -14.485 4.749 25.587 1.00 57.74 1212 GLU A CA 1
ATOM 1617 C C . GLU A 1 212 ? -14.265 3.418 26.291 1.00 56.25 1212 GLU A C 1
ATOM 1618 O O . GLU A 1 212 ? -14.986 3.112 27.246 1.00 59.09 1212 GLU A O 1
ATOM 1624 N N . HIS A 1 213 ? -13.288 2.626 25.848 1.00 58.53 1213 HIS A N 1
ATOM 1625 C CA . HIS A 1 213 ? -13.008 1.334 26.455 1.00 59.51 1213 HIS A CA 1
ATOM 1626 C C . HIS A 1 213 ? -11.577 1.173 26.942 1.00 54.06 1213 HIS A C 1
ATOM 1627 O O . HIS A 1 213 ? -11.329 0.293 27.774 1.00 55.29 1213 HIS A O 1
ATOM 1634 N N . ALA A 1 214 ? -10.638 1.982 26.459 1.00 46.83 1214 ALA A N 1
ATOM 1635 C CA . ALA A 1 214 ? -9.243 1.836 26.851 1.00 44.17 1214 ALA A CA 1
ATOM 1636 C C . ALA A 1 214 ? -8.513 3.149 26.612 1.00 44.29 1214 ALA A C 1
ATOM 1637 O O . ALA A 1 214 ? -8.929 3.975 25.795 1.00 44.40 1214 ALA A O 1
ATOM 1639 N N . ASN A 1 215 ? -7.416 3.327 27.342 1.00 41.65 1215 ASN A N 1
ATOM 1640 C CA . ASN A 1 215 ? -6.523 4.462 27.172 1.00 43.64 1215 ASN A CA 1
ATOM 1641 C C . ASN A 1 215 ? -5.200 3.992 26.583 1.00 43.50 1215 ASN A C 1
ATOM 1642 O O . ASN A 1 215 ? -4.768 2.858 26.808 1.00 43.39 1215 ASN A O 1
ATOM 1647 N N . TYR A 1 216 ? -4.558 4.876 25.823 1.00 40.60 1216 TYR A N 1
ATOM 1648 C CA . TYR A 1 216 ? -3.272 4.591 25.202 1.00 37.16 1216 TYR A CA 1
ATOM 1649 C C . TYR A 1 216 ? -2.337 5.766 25.439 1.00 42.09 1216 TYR A C 1
ATOM 1650 O O . TYR A 1 216 ? -2.724 6.921 25.236 1.00 45.90 1216 TYR A O 1
ATOM 1659 N N . VAL A 1 217 ? -1.113 5.471 25.867 1.00 39.66 1217 VAL A N 1
ATOM 1660 C CA . VAL A 1 217 ? -0.076 6.476 26.069 1.00 38.74 1217 VAL A CA 1
ATOM 1661 C C . VAL A 1 217 ? 1.075 6.160 25.127 1.00 43.79 1217 VAL A C 1
ATOM 1662 O O . VAL A 1 217 ? 1.541 5.016 25.070 1.00 43.48 1217 VAL A O 1
ATOM 1666 N N . VAL A 1 218 ? 1.525 7.170 24.387 1.00 44.34 1218 VAL A N 1
ATOM 1667 C CA . VAL A 1 218 ? 2.568 7.012 23.381 1.00 46.02 1218 VAL A CA 1
ATOM 1668 C C . VAL A 1 218 ? 3.663 8.032 23.656 1.00 46.29 1218 VAL A C 1
ATOM 1669 O O . VAL A 1 218 ? 3.375 9.211 23.887 1.00 43.54 1218 VAL A O 1
ATOM 1673 N N . ALA A 1 219 ? 4.913 7.578 23.637 1.00 46.60 1219 ALA A N 1
ATOM 1674 C CA . ALA A 1 219 ? 6.037 8.482 23.814 1.00 48.17 1219 ALA A CA 1
ATOM 1675 C C . ALA A 1 219 ? 6.233 9.340 22.567 1.00 47.84 1219 ALA A C 1
ATOM 1676 O O . ALA A 1 219 ? 5.792 9.000 21.465 1.00 48.48 1219 ALA A O 1
ATOM 1678 N N . LEU A 1 220 ? 6.902 10.472 22.754 1.00 57.81 1220 LEU A N 1
ATOM 1679 C CA . LEU A 1 220 ? 7.200 11.391 21.668 1.00 56.17 1220 LEU A CA 1
ATOM 1680 C C . LEU A 1 220 ? 8.615 11.158 21.157 1.00 52.97 1220 LEU A C 1
ATOM 1681 O O . LEU A 1 220 ? 9.494 10.703 21.893 1.00 58.80 1220 LEU A O 1
ATOM 1686 N N . GLU A 1 221 ? 8.827 11.470 19.882 1.00 53.07 1221 GLU A N 1
ATOM 1687 C CA . GLU A 1 221 ? 10.146 11.318 19.291 1.00 56.77 1221 GLU A CA 1
ATOM 1688 C C . GLU A 1 221 ? 11.062 12.458 19.727 1.00 61.80 1221 GLU A C 1
ATOM 1689 O O . GLU A 1 221 ? 10.615 13.498 20.218 1.00 60.00 1221 GLU A O 1
ATOM 1695 N N . ALA A 1 222 ? 12.367 12.247 19.533 1.00 65.62 1222 ALA A N 1
ATOM 1696 C CA . ALA A 1 222 ? 13.359 13.180 20.057 1.00 68.67 1222 ALA A CA 1
ATOM 1697 C C . ALA A 1 222 ? 13.263 14.550 19.399 1.00 72.01 1222 ALA A C 1
ATOM 1698 O O . ALA A 1 222 ? 13.558 15.565 20.040 1.00 74.12 1222 ALA A O 1
ATOM 1700 N N . ASP A 1 223 ? 12.853 14.606 18.134 1.00 74.16 1223 ASP A N 1
ATOM 1701 C CA . ASP A 1 223 ? 12.773 15.869 17.409 1.00 76.34 1223 ASP A CA 1
ATOM 1702 C C . ASP A 1 223 ? 11.531 16.684 17.756 1.00 74.60 1223 ASP A C 1
ATOM 1703 O O . ASP A 1 223 ? 11.236 17.658 17.055 1.00 75.28 1223 ASP A O 1
ATOM 1708 N N . SER A 1 224 ? 10.805 16.319 18.810 1.00 66.22 1224 SER A N 1
ATOM 1709 C CA . SER A 1 224 ? 9.632 17.083 19.208 1.00 66.28 1224 SER A CA 1
ATOM 1710 C C . SER A 1 224 ? 10.047 18.416 19.817 1.00 69.02 1224 SER A C 1
ATOM 1711 O O . SER A 1 224 ? 11.043 18.506 20.540 1.00 66.58 1224 SER A O 1
ATOM 1714 N N . THR A 1 225 ? 9.277 19.459 19.516 1.00 72.19 1225 THR A N 1
ATOM 1715 C CA . THR A 1 225 ? 9.531 20.793 20.037 1.00 75.64 1225 THR A CA 1
ATOM 1716 C C . THR A 1 225 ? 8.242 21.374 20.601 1.00 71.35 1225 THR A C 1
ATOM 1717 O O . THR A 1 225 ? 7.137 20.967 20.233 1.00 70.26 1225 THR A O 1
ATOM 1721 N N . HIS A 1 226 ? 8.401 22.334 21.509 1.00 73.54 1226 HIS A N 1
ATOM 1722 C CA . HIS A 1 226 ? 7.269 23.013 22.122 1.00 74.86 1226 HIS A CA 1
ATOM 1723 C C . HIS A 1 226 ? 7.767 24.305 22.753 1.00 81.89 1226 HIS A C 1
ATOM 1724 O O . HIS A 1 226 ? 8.970 24.513 22.926 1.00 78.30 1226 HIS A O 1
ATOM 1731 N N . ASP A 1 227 ? 6.818 25.173 23.100 1.00 80.68 1227 ASP A N 1
ATOM 1732 C CA . ASP A 1 227 ? 7.153 26.456 23.715 1.00 82.93 1227 ASP A CA 1
ATOM 1733 C C . ASP A 1 227 ? 5.933 26.941 24.487 1.00 84.54 1227 ASP A C 1
ATOM 1734 O O . ASP A 1 227 ? 4.915 27.287 23.878 1.00 83.21 1227 ASP A O 1
ATOM 1739 N N . PHE A 1 228 ? 6.038 26.972 25.817 1.00 86.20 1228 PHE A N 1
ATOM 1740 C CA . PHE A 1 228 ? 4.933 27.411 26.662 1.00 88.63 1228 PHE A CA 1
ATOM 1741 C C . PHE A 1 228 ? 5.275 28.690 27.417 1.00 93.05 1228 PHE A C 1
ATOM 1742 O O . PHE A 1 228 ? 5.240 28.711 28.652 1.00 93.82 1228 PHE A O 1
ATOM 1750 N N . LEU A 1 229 ? 5.604 29.759 26.694 1.00 98.29 1229 LEU A N 1
ATOM 1751 C CA . LEU A 1 229 ? 5.867 31.044 27.330 1.00 108.50 1229 LEU A CA 1
ATOM 1752 C C . LEU A 1 229 ? 4.651 31.956 27.209 1.00 115.25 1229 LEU A C 1
ATOM 1753 O O . LEU A 1 229 ? 3.986 32.244 28.209 1.00 118.23 1229 LEU A O 1
ATOM 1758 N N . GLU A 1 230 ? 4.348 32.405 25.994 1.00 118.08 1230 GLU A N 1
ATOM 1759 C CA . GLU A 1 230 ? 3.174 33.240 25.752 1.00 122.43 1230 GLU A CA 1
ATOM 1760 C C . GLU A 1 230 ? 1.884 32.489 26.064 1.00 120.01 1230 GLU A C 1
ATOM 1761 O O . GLU A 1 230 ? 1.161 32.840 26.996 1.00 120.65 1230 GLU A O 1
ATOM 1767 N N . MET B 1 1 ? -11.127 18.400 -9.907 1.00 69.63 1001 MET B N 1
ATOM 1768 C CA . MET B 1 1 ? -11.840 17.361 -10.638 1.00 66.05 1001 MET B CA 1
ATOM 1769 C C . MET B 1 1 ? -12.159 16.175 -9.732 1.00 62.46 1001 MET B C 1
ATOM 1770 O O . MET B 1 1 ? -11.389 15.845 -8.831 1.00 57.39 1001 MET B O 1
ATOM 1775 N N . LYS B 1 2 ? -13.307 15.549 -9.966 1.00 64.23 1002 LYS B N 1
ATOM 1776 C CA . LYS B 1 2 ? -13.716 14.355 -9.245 1.00 62.52 1002 LYS B CA 1
ATOM 1777 C C . LYS B 1 2 ? -13.640 13.144 -10.165 1.00 63.23 1002 LYS B C 1
ATOM 1778 O O . LYS B 1 2 ? -13.758 13.264 -11.388 1.00 65.01 1002 LYS B O 1
ATOM 1784 N N . LEU B 1 3 ? -13.438 11.974 -9.566 1.00 61.88 1003 LEU B N 1
ATOM 1785 C CA . LEU B 1 3 ? -13.363 10.713 -10.297 1.00 59.31 1003 LEU B CA 1
ATOM 1786 C C . LEU B 1 3 ? -14.428 9.775 -9.747 1.00 58.60 1003 LEU B C 1
ATOM 1787 O O . LEU B 1 3 ? -14.345 9.345 -8.591 1.00 59.44 1003 LEU B O 1
ATOM 1792 N N . SER B 1 4 ? -15.425 9.464 -10.570 1.00 60.38 1004 SER B N 1
ATOM 1793 C CA . SER B 1 4 ? -16.474 8.544 -10.163 1.00 62.89 1004 SER B CA 1
ATOM 1794 C C . SER B 1 4 ? -15.913 7.130 -10.022 1.00 58.52 1004 SER B C 1
ATOM 1795 O O . SER B 1 4 ? -14.805 6.819 -10.471 1.00 54.27 1004 SER B O 1
ATOM 1798 N N . LYS B 1 5 ? -16.699 6.262 -9.384 1.00 63.61 1005 LYS B N 1
ATOM 1799 C CA . LYS B 1 5 ? -16.264 4.885 -9.192 1.00 65.75 1005 LYS B CA 1
ATOM 1800 C C . LYS B 1 5 ? -16.279 4.087 -10.488 1.00 64.52 1005 LYS B C 1
ATOM 1801 O O . LYS B 1 5 ? -15.620 3.045 -10.564 1.00 66.21 1005 LYS B O 1
ATOM 1807 N N . ASP B 1 6 ? -17.008 4.548 -11.506 1.00 63.19 1006 ASP B N 1
ATOM 1808 C CA . ASP B 1 6 ? -16.913 3.915 -12.817 1.00 65.46 1006 ASP B CA 1
ATOM 1809 C C . ASP B 1 6 ? -15.576 4.228 -13.477 1.00 62.21 1006 ASP B C 1
ATOM 1810 O O . ASP B 1 6 ? -15.002 3.377 -14.167 1.00 58.30 1006 ASP B O 1
ATOM 1815 N N . THR B 1 7 ? -15.063 5.443 -13.271 1.00 61.88 1007 THR B N 1
ATOM 1816 C CA . THR B 1 7 ? -13.775 5.809 -13.849 1.00 58.85 1007 THR B CA 1
ATOM 1817 C C . THR B 1 7 ? -12.627 5.130 -13.113 1.00 52.04 1007 THR B C 1
ATOM 1818 O O . THR B 1 7 ? -11.705 4.601 -13.744 1.00 51.67 1007 THR B O 1
ATOM 1822 N N . THR B 1 8 ? -12.665 5.134 -11.777 1.00 48.51 1008 THR B N 1
ATOM 1823 C CA . THR B 1 8 ? -11.602 4.495 -11.008 1.00 47.82 1008 THR B CA 1
ATOM 1824 C C . THR B 1 8 ? -11.579 2.987 -11.228 1.00 49.21 1008 THR B C 1
ATOM 1825 O O . THR B 1 8 ? -10.513 2.367 -11.134 1.00 49.28 1008 THR B O 1
ATOM 1829 N N . ALA B 1 9 ? -12.733 2.383 -11.517 1.00 52.60 1009 ALA B N 1
ATOM 1830 C CA . ALA B 1 9 ? -12.756 0.960 -11.839 1.00 50.65 1009 ALA B CA 1
ATOM 1831 C C . ALA B 1 9 ? -12.071 0.690 -13.172 1.00 51.45 1009 ALA B C 1
ATOM 1832 O O . ALA B 1 9 ? -11.366 -0.316 -13.322 1.00 50.08 1009 ALA B O 1
ATOM 1834 N N . LEU B 1 10 ? -12.269 1.574 -14.153 1.00 49.97 1010 LEU B N 1
ATOM 1835 C CA . LEU B 1 10 ? -11.550 1.453 -15.417 1.00 50.63 1010 LEU B CA 1
ATOM 1836 C C . LEU B 1 10 ? -10.058 1.681 -15.219 1.00 49.06 1010 LEU B C 1
ATOM 1837 O O . LEU B 1 10 ? -9.229 0.925 -15.739 1.00 50.57 1010 LEU B O 1
ATOM 1842 N N . LEU B 1 11 ? -9.698 2.726 -14.467 1.00 47.54 1011 LEU B N 1
ATOM 1843 C CA . LEU B 1 11 ? -8.291 2.985 -14.182 1.00 46.97 1011 LEU B CA 1
ATOM 1844 C C . LEU B 1 11 ? -7.646 1.818 -13.447 1.00 44.38 1011 LEU B C 1
ATOM 1845 O O . LEU B 1 11 ? -6.453 1.552 -13.631 1.00 45.39 1011 LEU B O 1
ATOM 1850 N N . LYS B 1 12 ? -8.415 1.109 -12.615 1.00 42.94 1012 LYS B N 1
ATOM 1851 C CA . LYS B 1 12 ? -7.881 -0.077 -11.954 1.00 43.36 1012 LYS B CA 1
ATOM 1852 C C . LYS B 1 12 ? -7.589 -1.181 -12.963 1.00 42.98 1012 LYS B C 1
ATOM 1853 O O . LYS B 1 12 ? -6.585 -1.891 -12.842 1.00 43.30 1012 LYS B O 1
ATOM 1859 N N . ASN B 1 13 ? -8.454 -1.337 -13.968 1.00 47.64 1013 ASN B N 1
ATOM 1860 C CA . ASN B 1 13 ? -8.182 -2.306 -15.024 1.00 48.49 1013 ASN B CA 1
ATOM 1861 C C . ASN B 1 13 ? -6.979 -1.885 -15.858 1.00 43.91 1013 ASN B C 1
ATOM 1862 O O . ASN B 1 13 ? -6.167 -2.728 -16.256 1.00 43.56 1013 ASN B O 1
ATOM 1867 N N . PHE B 1 14 ? -6.846 -0.583 -16.131 1.00 44.02 1014 PHE B N 1
ATOM 1868 C CA . PHE B 1 14 ? -5.695 -0.105 -16.888 1.00 42.10 1014 PHE B CA 1
ATOM 1869 C C . PHE B 1 14 ? -4.397 -0.321 -16.123 1.00 43.94 1014 PHE B C 1
ATOM 1870 O O . PHE B 1 14 ? -3.332 -0.465 -16.734 1.00 45.51 1014 PHE B O 1
ATOM 1878 N N . ALA B 1 15 ? -4.465 -0.350 -14.789 1.00 41.86 1015 ALA B N 1
ATOM 1879 C CA . ALA B 1 15 ? -3.278 -0.601 -13.983 1.00 37.83 1015 ALA B CA 1
ATOM 1880 C C . ALA B 1 15 ? -2.733 -2.011 -14.175 1.00 39.64 1015 ALA B C 1
ATOM 1881 O O . ALA B 1 15 ? -1.543 -2.237 -13.935 1.00 43.67 1015 ALA B O 1
ATOM 1883 N N . THR B 1 16 ? -3.572 -2.962 -14.598 1.00 38.94 1016 THR B N 1
ATOM 1884 C CA . THR B 1 16 ? -3.082 -4.307 -14.886 1.00 42.17 1016 THR B CA 1
ATOM 1885 C C . THR B 1 16 ? -2.295 -4.362 -16.188 1.00 43.44 1016 THR B C 1
ATOM 1886 O O . THR B 1 16 ? -1.493 -5.282 -16.376 1.00 46.40 1016 THR B O 1
ATOM 1890 N N . ILE B 1 17 ? -2.510 -3.405 -17.087 1.00 43.92 1017 ILE B N 1
ATOM 1891 C CA . ILE B 1 17 ? -1.740 -3.319 -18.324 1.00 43.72 1017 ILE B CA 1
ATOM 1892 C C . ILE B 1 17 ? -0.431 -2.572 -18.106 1.00 44.95 1017 ILE B C 1
ATOM 1893 O O . ILE B 1 17 ? 0.621 -2.995 -18.589 1.00 47.38 1017 ILE B O 1
ATOM 1898 N N . ASN B 1 18 ? -0.483 -1.460 -17.377 1.00 45.80 1018 ASN B N 1
ATOM 1899 C CA . ASN B 1 18 ? 0.689 -0.653 -17.065 1.00 42.18 1018 ASN B CA 1
ATOM 1900 C C . ASN B 1 18 ? 0.532 -0.120 -15.650 1.00 42.69 1018 ASN B C 1
ATOM 1901 O O . ASN B 1 18 ? -0.504 0.464 -15.319 1.00 48.00 1018 ASN B O 1
ATOM 1906 N N . SER B 1 19 ? 1.558 -0.322 -14.819 1.00 40.88 1019 SER B N 1
ATOM 1907 C CA . SER B 1 19 ? 1.506 0.147 -13.438 1.00 42.51 1019 SER B CA 1
ATOM 1908 C C . SER B 1 19 ? 1.357 1.661 -13.347 1.00 44.24 1019 SER B C 1
ATOM 1909 O O . SER B 1 19 ? 0.848 2.163 -12.338 1.00 46.60 1019 SER B O 1
ATOM 1912 N N . GLY B 1 20 ? 1.781 2.396 -14.375 1.00 45.82 1020 GLY B N 1
ATOM 1913 C CA . GLY B 1 20 ? 1.598 3.825 -14.445 1.00 41.06 1020 GLY B CA 1
ATOM 1914 C C . GLY B 1 20 ? 0.676 4.230 -15.585 1.00 43.58 1020 GLY B C 1
ATOM 1915 O O . GLY B 1 20 ? 0.217 3.414 -16.380 1.00 43.90 1020 GLY B O 1
ATOM 1916 N N . ILE B 1 21 ? 0.412 5.535 -15.650 1.00 44.79 1021 ILE B N 1
ATOM 1917 C CA . ILE B 1 21 ? -0.466 6.091 -16.674 1.00 45.63 1021 ILE B CA 1
ATOM 1918 C C . ILE B 1 21 ? -0.167 7.577 -16.808 1.00 48.46 1021 ILE B C 1
ATOM 1919 O O . ILE B 1 21 ? 0.370 8.206 -15.893 1.00 43.94 1021 ILE B O 1
ATOM 1924 N N . MET B 1 22 ? -0.511 8.142 -17.963 1.00 51.18 1022 MET B N 1
ATOM 1925 C CA . MET B 1 22 ? -0.414 9.575 -18.216 1.00 54.09 1022 MET B CA 1
ATOM 1926 C C . MET B 1 22 ? -1.826 10.111 -18.408 1.00 48.49 1022 MET B C 1
ATOM 1927 O O . MET B 1 22 ? -2.484 9.801 -19.407 1.00 49.23 1022 MET B O 1
ATOM 1932 N N . LEU B 1 23 ? -2.295 10.904 -17.449 1.00 47.29 1023 LEU B N 1
ATOM 1933 C CA . LEU B 1 23 ? -3.608 11.526 -17.540 1.00 49.56 1023 LEU B CA 1
ATOM 1934 C C . LEU B 1 23 ? -3.476 12.896 -18.189 1.00 56.94 1023 LEU B C 1
ATOM 1935 O O . LEU B 1 23 ? -2.636 13.705 -17.783 1.00 60.48 1023 LEU B O 1
ATOM 1940 N N . LYS B 1 24 ? -4.297 13.148 -19.204 1.00 58.44 1024 LYS B N 1
ATOM 1941 C CA . LYS B 1 24 ? -4.326 14.432 -19.885 1.00 60.28 1024 LYS B CA 1
ATOM 1942 C C . LYS B 1 24 ? -5.736 15.003 -19.837 1.00 58.24 1024 LYS B C 1
ATOM 1943 O O . LYS B 1 24 ? -6.721 14.263 -19.763 1.00 60.14 1024 LYS B O 1
ATOM 1949 N N . SER B 1 25 ? -5.817 16.332 -19.872 1.00 52.90 1025 SER B N 1
ATOM 1950 C CA . SER B 1 25 ? -7.098 17.010 -19.730 1.00 55.20 1025 SER B CA 1
ATOM 1951 C C . SER B 1 25 ? -8.054 16.606 -20.845 1.00 55.42 1025 SER B C 1
ATOM 1952 O O . SER B 1 25 ? -7.679 16.536 -22.019 1.00 54.62 1025 SER B O 1
ATOM 1955 N N . GLY B 1 26 ? -9.296 16.337 -20.468 1.00 54.42 1026 GLY B N 1
ATOM 1956 C CA . GLY B 1 26 ? -10.324 15.899 -21.381 1.00 53.13 1026 GLY B CA 1
ATOM 1957 C C . GLY B 1 26 ? -11.147 14.799 -20.750 1.00 55.98 1026 GLY B C 1
ATOM 1958 O O . GLY B 1 26 ? -11.112 14.595 -19.538 1.00 55.89 1026 GLY B O 1
ATOM 1959 N N . GLN B 1 27 ? -11.895 14.089 -21.588 1.00 56.19 1027 GLN B N 1
ATOM 1960 C CA . GLN B 1 27 ? -12.726 12.971 -21.159 1.00 58.53 1027 GLN B CA 1
ATOM 1961 C C . GLN B 1 27 ? -12.278 11.679 -21.832 1.00 58.40 1027 GLN B C 1
ATOM 1962 O O . GLN B 1 27 ? -13.095 10.869 -22.275 1.00 59.76 1027 GLN B O 1
ATOM 1968 N N . PHE B 1 28 ? -10.966 11.473 -21.913 1.00 55.70 1028 PHE B N 1
ATOM 1969 C CA . PHE B 1 28 ? -10.399 10.313 -22.585 1.00 56.30 1028 PHE B CA 1
ATOM 1970 C C . PHE B 1 28 ? -9.163 9.848 -21.832 1.00 54.02 1028 PHE B C 1
ATOM 1971 O O . PHE B 1 28 ? -8.316 10.666 -21.461 1.00 58.52 1028 PHE B O 1
ATOM 1979 N N . ILE B 1 29 ? -9.067 8.540 -21.608 1.00 45.96 1029 ILE B N 1
ATOM 1980 C CA . ILE B 1 29 ? -7.906 7.933 -20.972 1.00 45.67 1029 ILE B CA 1
ATOM 1981 C C . ILE B 1 29 ? -7.397 6.810 -21.864 1.00 48.02 1029 ILE B C 1
ATOM 1982 O O . ILE B 1 29 ? -8.166 6.158 -22.576 1.00 49.62 1029 ILE B O 1
ATOM 1987 N N . MET B 1 30 ? -6.084 6.592 -21.828 1.00 49.25 1030 MET B N 1
ATOM 1988 C CA . MET B 1 30 ? -5.477 5.522 -22.603 1.00 48.91 1030 MET B CA 1
ATOM 1989 C C . MET B 1 30 ? -4.185 5.087 -21.929 1.00 48.43 1030 MET B C 1
ATOM 1990 O O . MET B 1 30 ? -3.594 5.824 -21.136 1.00 47.43 1030 MET B O 1
ATOM 1995 N N . THR B 1 31 ? -3.754 3.872 -22.258 1.00 48.37 1031 THR B N 1
ATOM 1996 C CA . THR B 1 31 ? -2.526 3.325 -21.701 1.00 45.47 1031 THR B CA 1
ATOM 1997 C C . THR B 1 31 ? -1.985 2.268 -22.651 1.00 43.79 1031 THR B C 1
ATOM 1998 O O . THR B 1 31 ? -2.690 1.782 -23.540 1.00 42.43 1031 THR B O 1
ATOM 2002 N N . ARG B 1 32 ? -0.717 1.922 -22.449 1.00 46.78 1032 ARG B N 1
ATOM 2003 C CA . ARG B 1 32 ? -0.061 0.875 -23.216 1.00 48.15 1032 ARG B CA 1
ATOM 2004 C C . ARG B 1 32 ? 0.860 0.092 -22.295 1.00 48.84 1032 ARG B C 1
ATOM 2005 O O . ARG B 1 32 ? 1.353 0.616 -21.293 1.00 50.19 1032 ARG B O 1
ATOM 2013 N N . ALA B 1 33 ? 1.085 -1.171 -22.643 1.00 45.97 1033 ALA B N 1
ATOM 2014 C CA . ALA B 1 33 ? 2.061 -1.966 -21.920 1.00 47.69 1033 ALA B CA 1
ATOM 2015 C C . ALA B 1 33 ? 3.463 -1.409 -22.149 1.00 47.96 1033 ALA B C 1
ATOM 2016 O O . ALA B 1 33 ? 3.725 -0.687 -23.116 1.00 41.50 1033 ALA B O 1
ATOM 2018 N N . VAL B 1 34 ? 4.371 -1.748 -21.232 1.00 43.94 1034 VAL B N 1
ATOM 2019 C CA . VAL B 1 34 ? 5.758 -1.312 -21.374 1.00 44.62 1034 VAL B CA 1
ATOM 2020 C C . VAL B 1 34 ? 6.363 -1.873 -22.654 1.00 44.35 1034 VAL B C 1
ATOM 2021 O O . VAL B 1 34 ? 7.090 -1.175 -23.372 1.00 50.40 1034 VAL B O 1
ATOM 2025 N N . ASN B 1 35 ? 6.061 -3.132 -22.973 1.00 42.15 1035 ASN B N 1
ATOM 2026 C CA . ASN B 1 35 ? 6.563 -3.743 -24.198 1.00 44.56 1035 ASN B CA 1
ATOM 2027 C C . ASN B 1 35 ? 5.723 -3.400 -25.422 1.00 46.34 1035 ASN B C 1
ATOM 2028 O O . ASN B 1 35 ? 6.056 -3.846 -26.525 1.00 51.42 1035 ASN B O 1
ATOM 2033 N N . GLY B 1 36 ? 4.645 -2.635 -25.256 1.00 47.32 1036 GLY B N 1
ATOM 2034 C CA . GLY B 1 36 ? 3.861 -2.169 -26.383 1.00 45.77 1036 GLY B CA 1
ATOM 2035 C C . GLY B 1 36 ? 2.967 -3.197 -27.036 1.00 47.50 1036 GLY B C 1
ATOM 2036 O O . GLY B 1 36 ? 2.416 -2.920 -28.105 1.00 44.30 1036 GLY B O 1
ATOM 2037 N N . THR B 1 37 ? 2.796 -4.371 -26.431 1.00 49.21 1037 THR B N 1
ATOM 2038 C CA . THR B 1 37 ? 1.962 -5.415 -27.010 1.00 47.24 1037 THR B CA 1
ATOM 2039 C C . THR B 1 37 ? 0.489 -5.277 -26.648 1.00 47.95 1037 THR B C 1
ATOM 2040 O O . THR B 1 37 ? -0.347 -5.958 -27.253 1.00 46.15 1037 THR B O 1
ATOM 2044 N N . THR B 1 38 ? 0.149 -4.421 -25.688 1.00 47.77 1038 THR B N 1
ATOM 2045 C CA . THR B 1 38 ? -1.225 -4.242 -25.244 1.00 47.53 1038 THR B CA 1
ATOM 2046 C C . THR B 1 38 ? -1.539 -2.757 -25.149 1.00 48.46 1038 THR B C 1
ATOM 2047 O O . THR B 1 38 ? -0.722 -1.970 -24.663 1.00 48.29 1038 THR B O 1
ATOM 2051 N N . TYR B 1 39 ? -2.726 -2.381 -25.620 1.00 49.62 1039 TYR B N 1
ATOM 2052 C CA . TYR B 1 39 ? -3.188 -1.002 -25.608 1.00 45.88 1039 TYR B CA 1
ATOM 2053 C C . TYR B 1 39 ? -4.627 -0.962 -25.118 1.00 48.42 1039 TYR B C 1
ATOM 2054 O O . TYR B 1 39 ? -5.401 -1.896 -25.343 1.00 51.58 1039 TYR B O 1
ATOM 2063 N N . ALA B 1 40 ? -4.979 0.127 -24.436 1.00 45.79 1040 ALA B N 1
ATOM 2064 C CA . ALA B 1 40 ? -6.327 0.314 -23.925 1.00 44.12 1040 ALA B CA 1
ATOM 2065 C C . ALA B 1 40 ? -6.719 1.779 -24.049 1.00 42.24 1040 ALA B C 1
ATOM 2066 O O . ALA B 1 40 ? -5.870 2.671 -23.995 1.00 46.14 1040 ALA B O 1
ATOM 2068 N N . GLU B 1 41 ? -8.018 2.015 -24.214 1.00 45.16 1041 GLU B N 1
ATOM 2069 C CA . GLU B 1 41 ? -8.548 3.363 -24.359 1.00 45.99 1041 GLU B CA 1
ATOM 2070 C C . GLU B 1 41 ? -10.011 3.354 -23.942 1.00 48.63 1041 GLU B C 1
ATOM 2071 O O . GLU B 1 41 ? -10.687 2.326 -24.037 1.00 51.73 1041 GLU B O 1
ATOM 2077 N N . ALA B 1 42 ? -10.494 4.508 -23.485 1.00 48.29 1042 ALA B N 1
ATOM 2078 C CA . ALA B 1 42 ? -11.871 4.608 -23.026 1.00 49.55 1042 ALA B CA 1
ATOM 2079 C C . ALA B 1 42 ? -12.281 6.070 -22.937 1.00 53.17 1042 ALA B C 1
ATOM 2080 O O . ALA B 1 42 ? -11.476 6.926 -22.561 1.00 52.26 1042 ALA B O 1
ATOM 2082 N N . ASN B 1 43 ? -13.535 6.343 -23.287 1.00 59.13 1043 ASN B N 1
ATOM 2083 C CA . ASN B 1 43 ? -14.155 7.634 -23.026 1.00 60.06 1043 ASN B CA 1
ATOM 2084 C C . ASN B 1 43 ? -14.833 7.583 -21.664 1.00 63.37 1043 ASN B C 1
ATOM 2085 O O . ASN B 1 43 ? -15.637 6.684 -21.399 1.00 67.37 1043 ASN B O 1
ATOM 2090 N N . ILE B 1 44 ? -14.502 8.538 -20.801 1.00 61.22 1044 ILE B N 1
ATOM 2091 C CA . ILE B 1 44 ? -14.999 8.549 -19.433 1.00 60.26 1044 ILE B CA 1
ATOM 2092 C C . ILE B 1 44 ? -16.000 9.685 -19.266 1.00 63.58 1044 ILE B C 1
ATOM 2093 O O . ILE B 1 44 ? -16.009 10.666 -20.017 1.00 62.33 1044 ILE B O 1
ATOM 2098 N N . SER B 1 45 ? -16.861 9.539 -18.257 1.00 69.42 1045 SER B N 1
ATOM 2099 C CA . SER B 1 45 ? -17.854 10.562 -17.955 1.00 74.54 1045 SER B CA 1
ATOM 2100 C C . SER B 1 45 ? -17.282 11.707 -17.130 1.00 73.55 1045 SER B C 1
ATOM 2101 O O . SER B 1 45 ? -17.867 12.795 -17.118 1.00 75.32 1045 SER B O 1
ATOM 2104 N N . ASP B 1 46 ? -16.164 11.488 -16.445 1.00 67.31 1046 ASP B N 1
ATOM 2105 C CA . ASP B 1 46 ? -15.524 12.542 -15.677 1.00 69.55 1046 ASP B CA 1
ATOM 2106 C C . ASP B 1 46 ? -14.615 13.377 -16.574 1.00 70.60 1046 ASP B C 1
ATOM 2107 O O . ASP B 1 46 ? -14.161 12.934 -17.633 1.00 71.56 1046 ASP B O 1
ATOM 2112 N N . VAL B 1 47 ? -14.351 14.604 -16.136 1.00 70.80 1047 VAL B N 1
ATOM 2113 C CA . VAL B 1 47 ? -13.545 15.559 -16.888 1.00 66.92 1047 VAL B CA 1
ATOM 2114 C C . VAL B 1 47 ? -12.216 15.738 -16.168 1.00 64.40 1047 VAL B C 1
ATOM 2115 O O . VAL B 1 47 ? -12.180 16.192 -15.018 1.00 69.33 1047 VAL B O 1
ATOM 2119 N N . ILE B 1 48 ? -11.128 15.379 -16.841 1.00 59.24 1048 ILE B N 1
ATOM 2120 C CA . ILE B 1 48 ? -9.788 15.654 -16.334 1.00 59.52 1048 ILE B CA 1
ATOM 2121 C C . ILE B 1 48 ? -9.424 17.089 -16.691 1.00 63.52 1048 ILE B C 1
ATOM 2122 O O . ILE B 1 48 ? -9.612 17.520 -17.834 1.00 66.02 1048 ILE B O 1
ATOM 2127 N N . ASP B 1 49 ? -8.910 17.839 -15.714 1.00 64.50 1049 ASP B N 1
ATOM 2128 C CA . ASP B 1 49 ? -8.671 19.266 -15.892 1.00 64.44 1049 ASP B CA 1
ATOM 2129 C C . ASP B 1 49 ? -7.203 19.670 -15.828 1.00 62.86 1049 ASP B C 1
ATOM 2130 O O . ASP B 1 49 ? -6.909 20.870 -15.882 1.00 66.90 1049 ASP B O 1
ATOM 2135 N N . PHE B 1 50 ? -6.278 18.720 -15.718 1.00 59.46 1050 PHE B N 1
ATOM 2136 C CA . PHE B 1 50 ? -4.860 19.037 -15.830 1.00 55.74 1050 PHE B CA 1
ATOM 2137 C C . PHE B 1 50 ? -4.101 17.767 -16.181 1.00 51.65 1050 PHE B C 1
ATOM 2138 O O . PHE B 1 50 ? -4.576 16.653 -15.948 1.00 52.76 1050 PHE B O 1
ATOM 2146 N N . ASP B 1 51 ? -2.914 17.953 -16.754 1.00 54.45 1051 ASP B N 1
ATOM 2147 C CA . ASP B 1 51 ? -2.066 16.840 -17.156 1.00 53.85 1051 ASP B CA 1
ATOM 2148 C C . ASP B 1 51 ? -1.140 16.445 -16.014 1.00 55.24 1051 ASP B C 1
ATOM 2149 O O . ASP B 1 51 ? -0.553 17.304 -15.349 1.00 57.25 1051 ASP B O 1
ATOM 2154 N N . VAL B 1 52 ? -1.008 15.139 -15.793 1.00 51.69 1052 VAL B N 1
ATOM 2155 C CA . VAL B 1 52 ? -0.177 14.629 -14.708 1.00 51.53 1052 VAL B CA 1
ATOM 2156 C C . VAL B 1 52 ? 0.182 13.182 -15.016 1.00 53.38 1052 VAL B C 1
ATOM 2157 O O . VAL B 1 52 ? -0.619 12.433 -15.583 1.00 55.20 1052 VAL B O 1
ATOM 2161 N N . ALA B 1 53 ? 1.402 12.801 -14.650 1.00 53.04 1053 ALA B N 1
ATOM 2162 C CA . ALA B 1 53 ? 1.858 11.421 -14.740 1.00 50.77 1053 ALA B CA 1
ATOM 2163 C C . ALA B 1 53 ? 1.774 10.781 -13.362 1.00 46.48 1053 ALA B C 1
ATOM 2164 O O . ALA B 1 53 ? 2.180 11.387 -12.366 1.00 42.23 1053 ALA B O 1
ATOM 2166 N N . ILE B 1 54 ? 1.243 9.563 -13.309 1.00 46.25 1054 ILE B N 1
ATOM 2167 C CA . ILE B 1 54 ? 1.087 8.819 -12.065 1.00 42.51 1054 ILE B CA 1
ATOM 2168 C C . ILE B 1 54 ? 1.882 7.528 -12.195 1.00 44.07 1054 ILE B C 1
ATOM 2169 O O . ILE B 1 54 ? 1.563 6.679 -13.037 1.00 42.04 1054 ILE B O 1
ATOM 2174 N N . TYR B 1 55 ? 2.916 7.381 -11.364 1.00 41.35 1055 TYR B N 1
ATOM 2175 C CA . TYR B 1 55 ? 3.792 6.220 -11.467 1.00 43.33 1055 TYR B CA 1
ATOM 2176 C C . TYR B 1 55 ? 3.146 4.971 -10.878 1.00 44.92 1055 TYR B C 1
ATOM 2177 O O . TYR B 1 55 ? 3.219 3.892 -11.477 1.00 40.99 1055 TYR B O 1
ATOM 2186 N N . ASP B 1 56 ? 2.516 5.096 -9.713 1.00 44.26 1056 ASP B N 1
ATOM 2187 C CA . ASP B 1 56 ? 1.850 3.984 -9.039 1.00 45.67 1056 ASP B CA 1
ATOM 2188 C C . ASP B 1 56 ? 0.346 4.242 -9.098 1.00 46.86 1056 ASP B C 1
ATOM 2189 O O . ASP B 1 56 ? -0.260 4.748 -8.153 1.00 47.51 1056 ASP B O 1
ATOM 2194 N N . LEU B 1 57 ? -0.257 3.878 -10.232 1.00 46.44 1057 LEU B N 1
ATOM 2195 C CA . LEU B 1 57 ? -1.681 4.134 -10.427 1.00 46.96 1057 LEU B CA 1
ATOM 2196 C C . LEU B 1 57 ? -2.530 3.331 -9.450 1.00 49.82 1057 LEU B C 1
ATOM 2197 O O . LEU B 1 57 ? -3.525 3.840 -8.921 1.00 50.27 1057 LEU B O 1
ATOM 2202 N N . ASN B 1 58 ? -2.153 2.076 -9.195 1.00 46.98 1058 ASN B N 1
ATOM 2203 C CA . ASN B 1 58 ? -2.939 1.240 -8.294 1.00 52.80 1058 ASN B CA 1
ATOM 2204 C C . ASN B 1 58 ? -2.909 1.783 -6.869 1.00 50.19 1058 ASN B C 1
ATOM 2205 O O . ASN B 1 58 ? -3.928 1.760 -6.169 1.00 46.90 1058 ASN B O 1
ATOM 2210 N N . GLY B 1 59 ? -1.752 2.276 -6.422 1.00 47.34 1059 GLY B N 1
ATOM 2211 C CA . GLY B 1 59 ? -1.683 2.899 -5.112 1.00 45.09 1059 GLY B CA 1
ATOM 2212 C C . GLY B 1 59 ? -2.441 4.209 -5.041 1.00 42.54 1059 GLY B C 1
ATOM 2213 O O . GLY B 1 59 ? -3.020 4.539 -4.002 1.00 44.02 1059 GLY B O 1
ATOM 2214 N N . PHE B 1 60 ? -2.451 4.970 -6.138 1.00 39.30 1060 PHE B N 1
ATOM 2215 C CA . PHE B 1 60 ? -3.219 6.210 -6.177 1.00 41.48 1060 PHE B CA 1
ATOM 2216 C C . PHE B 1 60 ? -4.713 5.934 -6.066 1.00 46.20 1060 PHE B C 1
ATOM 2217 O O . PHE B 1 60 ? -5.433 6.651 -5.359 1.00 44.93 1060 PHE B O 1
ATOM 2225 N N . LEU B 1 61 ? -5.195 4.891 -6.745 1.00 44.52 1061 LEU B N 1
ATOM 2226 C CA . LEU B 1 61 ? -6.617 4.568 -6.698 1.00 45.33 1061 LEU B CA 1
ATOM 2227 C C . LEU B 1 61 ? -7.021 4.033 -5.330 1.00 44.66 1061 LEU B C 1
ATOM 2228 O O . LEU B 1 61 ? -8.138 4.289 -4.864 1.00 46.34 1061 LEU B O 1
ATOM 2233 N N . GLY B 1 62 ? -6.133 3.281 -4.678 1.00 44.10 1062 GLY B N 1
ATOM 2234 C CA . GLY B 1 62 ? -6.434 2.799 -3.341 1.00 42.13 1062 GLY B CA 1
ATOM 2235 C C . GLY B 1 62 ? -6.628 3.931 -2.351 1.00 44.31 1062 GLY B C 1
ATOM 2236 O O . GLY B 1 62 ? -7.465 3.846 -1.450 1.00 44.98 1062 GLY B O 1
ATOM 2237 N N . ILE B 1 63 ? -5.863 5.012 -2.512 1.00 44.43 1063 ILE B N 1
ATOM 2238 C CA . ILE B 1 63 ? -6.018 6.166 -1.635 1.00 47.74 1063 ILE B CA 1
ATOM 2239 C C . ILE B 1 63 ? -7.319 6.901 -1.929 1.00 50.38 1063 ILE B C 1
ATOM 2240 O O . ILE B 1 63 ? -7.942 7.461 -1.018 1.00 56.09 1063 ILE B O 1
ATOM 2245 N N . LEU B 1 64 ? -7.761 6.905 -3.191 1.00 52.42 1064 LEU B N 1
ATOM 2246 C CA . LEU B 1 64 ? -9.035 7.537 -3.519 1.00 52.49 1064 LEU B CA 1
ATOM 2247 C C . LEU B 1 64 ? -10.199 6.837 -2.832 1.00 56.11 1064 LEU B C 1
ATOM 2248 O O . LEU B 1 64 ? -11.233 7.462 -2.571 1.00 60.71 1064 LEU B O 1
ATOM 2253 N N . SER B 1 65 ? -10.051 5.547 -2.525 1.00 52.07 1065 SER B N 1
ATOM 2254 C CA . SER B 1 65 ? -11.082 4.811 -1.808 1.00 53.50 1065 SER B CA 1
ATOM 2255 C C . SER B 1 65 ? -11.124 5.143 -0.322 1.00 58.48 1065 SER B C 1
ATOM 2256 O O . SER B 1 65 ? -12.043 4.692 0.369 1.00 65.69 1065 SER B O 1
ATOM 2259 N N . LEU B 1 66 ? -10.161 5.912 0.183 1.00 54.19 1066 LEU B N 1
ATOM 2260 C CA . LEU B 1 66 ? -10.107 6.284 1.590 1.00 54.48 1066 LEU B CA 1
ATOM 2261 C C . LEU B 1 66 ? -10.630 7.692 1.847 1.00 56.48 1066 LEU B C 1
ATOM 2262 O O . LEU B 1 66 ? -10.558 8.171 2.984 1.00 59.43 1066 LEU B O 1
ATOM 2267 N N . VAL B 1 67 ? -11.152 8.363 0.822 1.00 52.37 1067 VAL B N 1
ATOM 2268 C CA . VAL B 1 67 ? -11.745 9.684 0.965 1.00 59.12 1067 VAL B CA 1
ATOM 2269 C C . VAL B 1 67 ? -13.194 9.617 0.493 1.00 60.76 1067 VAL B C 1
ATOM 2270 O O . VAL B 1 67 ? -13.643 8.622 -0.076 1.00 60.87 1067 VAL B O 1
ATOM 2274 N N . ASN B 1 68 ? -13.926 10.699 0.743 1.00 63.03 1068 ASN B N 1
ATOM 2275 C CA . ASN B 1 68 ? -15.307 10.782 0.298 1.00 68.21 1068 ASN B CA 1
ATOM 2276 C C . ASN B 1 68 ? -15.375 10.859 -1.225 1.00 70.83 1068 ASN B C 1
ATOM 2277 O O . ASN B 1 68 ? -14.420 11.255 -1.899 1.00 68.75 1068 ASN B O 1
ATOM 2282 N N . ASP B 1 69 ? -16.531 10.466 -1.767 1.00 77.79 1069 ASP B N 1
ATOM 2283 C CA . ASP B 1 69 ? -16.697 10.445 -3.217 1.00 82.18 1069 ASP B CA 1
ATOM 2284 C C . ASP B 1 69 ? -16.637 11.843 -3.817 1.00 86.56 1069 ASP B C 1
ATOM 2285 O O . ASP B 1 69 ? -16.206 12.004 -4.965 1.00 88.22 1069 ASP B O 1
ATOM 2290 N N . ASP B 1 70 ? -17.056 12.861 -3.067 1.00 88.33 1070 ASP B N 1
ATOM 2291 C CA . ASP B 1 70 ? -17.043 14.237 -3.540 1.00 89.65 1070 ASP B CA 1
ATOM 2292 C C . ASP B 1 70 ? -15.722 14.946 -3.256 1.00 85.23 1070 ASP B C 1
ATOM 2293 O O . ASP B 1 70 ? -15.675 16.181 -3.277 1.00 87.01 1070 ASP B O 1
ATOM 2298 N N . ALA B 1 71 ? -14.655 14.196 -2.989 1.00 78.20 1071 ALA B N 1
ATOM 2299 C CA . ALA B 1 71 ? -13.355 14.807 -2.755 1.00 71.44 1071 ALA B CA 1
ATOM 2300 C C . ALA B 1 71 ? -12.799 15.381 -4.052 1.00 68.78 1071 ALA B C 1
ATOM 2301 O O . ALA B 1 71 ? -12.934 14.784 -5.124 1.00 67.04 1071 ALA B O 1
ATOM 2303 N N . GLU B 1 72 ? -12.169 16.547 -3.949 1.00 68.83 1072 GLU B N 1
ATOM 2304 C CA . GLU B 1 72 ? -11.664 17.259 -5.114 1.00 67.44 1072 GLU B CA 1
ATOM 2305 C C . GLU B 1 72 ? -10.202 16.908 -5.354 1.00 63.73 1072 GLU B C 1
ATOM 2306 O O . GLU B 1 72 ? -9.389 16.933 -4.425 1.00 64.37 1072 GLU B O 1
ATOM 2312 N N . ILE B 1 73 ? -9.875 16.583 -6.601 1.00 60.86 1073 ILE B N 1
ATOM 2313 C CA . ILE B 1 73 ? -8.509 16.290 -7.020 1.00 58.36 1073 ILE B CA 1
ATOM 2314 C C . ILE B 1 73 ? -8.012 17.473 -7.836 1.00 59.22 1073 ILE B C 1
ATOM 2315 O O . ILE B 1 73 ? -8.620 17.837 -8.850 1.00 60.37 1073 ILE B O 1
ATOM 2320 N N . SER B 1 74 ? -6.910 18.076 -7.395 1.00 55.56 1074 SER B N 1
ATOM 2321 C CA . SER B 1 74 ? -6.336 19.227 -8.074 1.00 56.63 1074 SER B CA 1
ATOM 2322 C C . SER B 1 74 ? -4.819 19.134 -8.016 1.00 58.38 1074 SER B C 1
ATOM 2323 O O . SER B 1 74 ? -4.250 18.271 -7.341 1.00 55.85 1074 SER B O 1
ATOM 2326 N N . GLN B 1 75 ? -4.163 20.036 -8.739 1.00 60.90 1075 GLN B N 1
ATOM 2327 C CA . GLN B 1 75 ? -2.708 20.091 -8.776 1.00 66.66 1075 GLN B CA 1
ATOM 2328 C C . GLN B 1 75 ? -2.220 21.003 -7.657 1.00 69.60 1075 GLN B C 1
ATOM 2329 O O . GLN B 1 75 ? -2.624 22.169 -7.580 1.00 69.36 1075 GLN B O 1
ATOM 2335 N N . SER B 1 76 ? -1.358 20.472 -6.792 1.00 71.71 1076 SER B N 1
ATOM 2336 C CA . SER B 1 76 ? -0.866 21.230 -5.653 1.00 72.08 1076 SER B CA 1
ATOM 2337 C C . SER B 1 76 ? 0.076 22.339 -6.121 1.00 77.89 1076 SER B C 1
ATOM 2338 O O . SER B 1 76 ? 0.376 22.486 -7.310 1.00 77.64 1076 SER B O 1
ATOM 2341 N N . GLU B 1 77 ? 0.553 23.133 -5.159 1.00 85.20 1077 GLU B N 1
ATOM 2342 C CA . GLU B 1 77 ? 1.381 24.287 -5.495 1.00 90.40 1077 GLU B CA 1
ATOM 2343 C C . GLU B 1 77 ? 2.738 23.861 -6.045 1.00 89.96 1077 GLU B C 1
ATOM 2344 O O . GLU B 1 77 ? 3.284 24.517 -6.939 1.00 89.98 1077 GLU B O 1
ATOM 2350 N N . ASP B 1 78 ? 3.295 22.768 -5.530 1.00 88.54 1078 ASP B N 1
ATOM 2351 C CA . ASP B 1 78 ? 4.600 22.286 -5.961 1.00 83.89 1078 ASP B CA 1
ATOM 2352 C C . ASP B 1 78 ? 4.523 21.374 -7.181 1.00 76.26 1078 ASP B C 1
ATOM 2353 O O . ASP B 1 78 ? 5.534 20.768 -7.551 1.00 77.48 1078 ASP B O 1
ATOM 2358 N N . GLY B 1 79 ? 3.357 21.263 -7.811 1.00 71.33 1079 GLY B N 1
ATOM 2359 C CA . GLY B 1 79 ? 3.209 20.468 -9.011 1.00 67.71 1079 GLY B CA 1
ATOM 2360 C C . GLY B 1 79 ? 2.779 19.035 -8.799 1.00 67.18 1079 GLY B C 1
ATOM 2361 O O . GLY B 1 79 ? 2.760 18.264 -9.766 1.00 70.23 1079 GLY B O 1
ATOM 2362 N N . ASN B 1 80 ? 2.434 18.651 -7.576 1.00 60.89 1080 ASN B N 1
ATOM 2363 C CA . ASN B 1 80 ? 2.002 17.299 -7.270 1.00 52.38 1080 ASN B CA 1
ATOM 2364 C C . ASN B 1 80 ? 0.472 17.228 -7.305 1.00 47.96 1080 ASN B C 1
ATOM 2365 O O . ASN B 1 80 ? -0.193 18.126 -7.833 1.00 55.88 1080 ASN B O 1
ATOM 2370 N N . ILE B 1 81 ? -0.093 16.163 -6.744 1.00 46.51 1081 ILE B N 1
ATOM 2371 C CA . ILE B 1 81 ? -1.531 15.923 -6.760 1.00 48.57 1081 ILE B CA 1
ATOM 2372 C C . ILE B 1 81 ? -2.083 16.193 -5.369 1.00 52.81 1081 ILE B C 1
ATOM 2373 O O . ILE B 1 81 ? -1.578 15.654 -4.377 1.00 51.68 1081 ILE B O 1
ATOM 2378 N N . LYS B 1 82 ? -3.120 17.023 -5.298 1.00 57.20 1082 LYS B N 1
ATOM 2379 C CA . LYS B 1 82 ? -3.788 17.357 -4.048 1.00 55.74 1082 LYS B CA 1
ATOM 2380 C C . LYS B 1 82 ? -5.175 16.732 -4.037 1.00 55.25 1082 LYS B C 1
ATOM 2381 O O . LYS B 1 82 ? -5.962 16.940 -4.966 1.00 57.79 1082 LYS B O 1
ATOM 2387 N N . ILE B 1 83 ? -5.468 15.969 -2.989 1.00 50.39 1083 ILE B N 1
ATOM 2388 C CA . ILE B 1 83 ? -6.766 15.327 -2.809 1.00 49.45 1083 ILE B CA 1
ATOM 2389 C C . ILE B 1 83 ? -7.382 15.937 -1.557 1.00 52.58 1083 ILE B C 1
ATOM 2390 O O . ILE B 1 83 ? -7.003 15.590 -0.432 1.00 52.80 1083 ILE B O 1
ATOM 2395 N N . ALA B 1 84 ? -8.332 16.850 -1.745 1.00 54.71 1084 ALA B N 1
ATOM 2396 C CA . ALA B 1 84 ? -8.933 17.587 -0.642 1.00 58.56 1084 ALA B CA 1
ATOM 2397 C C . ALA B 1 84 ? -10.198 16.876 -0.176 1.00 62.61 1084 ALA B C 1
ATOM 2398 O O . ALA B 1 84 ? -11.137 16.690 -0.957 1.00 66.11 1084 ALA B O 1
ATOM 2400 N N . ASP B 1 85 ? -10.219 16.485 1.094 1.00 62.74 1085 ASP B N 1
ATOM 2401 C CA . ASP B 1 85 ? -11.382 15.873 1.711 1.00 63.33 1085 ASP B CA 1
ATOM 2402 C C . ASP B 1 85 ? -12.094 16.916 2.573 1.00 60.97 1085 ASP B C 1
ATOM 2403 O O . ASP B 1 85 ? -11.821 18.117 2.485 1.00 63.29 1085 ASP B O 1
ATOM 2408 N N . ALA B 1 86 ? -13.018 16.459 3.421 1.00 59.93 1086 ALA B N 1
ATOM 2409 C CA . ALA B 1 86 ? -13.773 17.383 4.262 1.00 67.15 1086 ALA B CA 1
ATOM 2410 C C . ALA B 1 86 ? -12.869 18.059 5.288 1.00 71.57 1086 ALA B C 1
ATOM 2411 O O . ALA B 1 86 ? -12.814 19.292 5.367 1.00 74.69 1086 ALA B O 1
ATOM 2413 N N . ARG B 1 87 ? -12.148 17.266 6.080 1.00 69.98 1087 ARG B N 1
ATOM 2414 C CA . ARG B 1 87 ? -11.259 17.792 7.109 1.00 69.54 1087 ARG B CA 1
ATOM 2415 C C . ARG B 1 87 ? -9.814 17.357 6.910 1.00 63.42 1087 ARG B C 1
ATOM 2416 O O . ARG B 1 87 ? -8.988 17.560 7.808 1.00 56.65 1087 ARG B O 1
ATOM 2424 N N . SER B 1 88 ? -9.483 16.764 5.766 1.00 54.17 1088 SER B N 1
ATOM 2425 C CA . SER B 1 88 ? -8.146 16.240 5.538 1.00 52.44 1088 SER B CA 1
ATOM 2426 C C . SER B 1 88 ? -7.715 16.526 4.107 1.00 51.07 1088 SER B C 1
ATOM 2427 O O . SER B 1 88 ? -8.533 16.828 3.235 1.00 52.89 1088 SER B O 1
ATOM 2430 N N . THR B 1 89 ? -6.408 16.421 3.878 1.00 56.47 1089 THR B N 1
ATOM 2431 C CA . THR B 1 89 ? -5.820 16.626 2.562 1.00 51.17 1089 THR B CA 1
ATOM 2432 C C . THR B 1 89 ? -4.739 15.581 2.341 1.00 50.67 1089 THR B C 1
ATOM 2433 O O . THR B 1 89 ? -3.916 15.339 3.229 1.00 51.32 1089 THR B O 1
ATOM 2437 N N . ILE B 1 90 ? -4.750 14.960 1.164 1.00 46.86 1090 ILE B N 1
ATOM 2438 C CA . ILE B 1 90 ? -3.768 13.953 0.784 1.00 48.37 1090 ILE B CA 1
ATOM 2439 C C . ILE B 1 90 ? -2.951 14.494 -0.380 1.00 53.50 1090 ILE B C 1
ATOM 2440 O O . ILE B 1 90 ? -3.504 15.075 -1.322 1.00 56.42 1090 ILE B O 1
ATOM 2445 N N . PHE B 1 91 ? -1.635 14.311 -0.311 1.00 51.02 1091 PHE B N 1
ATOM 2446 C CA . PHE B 1 91 ? -0.718 14.738 -1.362 1.00 48.47 1091 PHE B CA 1
ATOM 2447 C C . PHE B 1 91 ? -0.092 13.500 -1.993 1.00 52.28 1091 PHE B C 1
ATOM 2448 O O . PHE B 1 91 ? 0.650 12.766 -1.331 1.00 53.52 1091 PHE B O 1
ATOM 2456 N N . TRP B 1 92 ? -0.397 13.268 -3.268 1.00 52.25 1092 TRP B N 1
ATOM 2457 C CA . TRP B 1 92 ? 0.192 12.168 -4.009 1.00 46.41 1092 TRP B CA 1
ATOM 2458 C C . TRP B 1 92 ? 1.239 12.695 -4.983 1.00 49.64 1092 TRP B C 1
ATOM 2459 O O . TRP B 1 92 ? 1.003 13.704 -5.657 1.00 49.54 1092 TRP B O 1
ATOM 2470 N N . PRO B 1 93 ? 2.398 12.045 -5.077 1.00 52.71 1093 PRO B N 1
ATOM 2471 C CA . PRO B 1 93 ? 3.478 12.593 -5.905 1.00 50.43 1093 PRO B CA 1
ATOM 2472 C C . PRO B 1 93 ? 3.166 12.492 -7.389 1.00 48.92 1093 PRO B C 1
ATOM 2473 O O . PRO B 1 93 ? 2.685 11.467 -7.878 1.00 47.89 1093 PRO B O 1
ATOM 2477 N N . ALA B 1 94 ? 3.445 13.578 -8.105 1.00 48.97 1094 ALA B N 1
ATOM 2478 C CA . ALA B 1 94 ? 3.341 13.598 -9.558 1.00 49.60 1094 ALA B CA 1
ATOM 2479 C C . ALA B 1 94 ? 4.641 13.065 -10.145 1.00 47.02 1094 ALA B C 1
ATOM 2480 O O . ALA B 1 94 ? 5.717 13.611 -9.881 1.00 47.02 1094 ALA B O 1
ATOM 2482 N N . ALA B 1 95 ? 4.542 12.000 -10.933 1.00 47.11 1095 ALA B N 1
ATOM 2483 C CA . ALA B 1 95 ? 5.732 11.374 -11.485 1.00 47.18 1095 ALA B CA 1
ATOM 2484 C C . ALA B 1 95 ? 6.334 12.223 -12.597 1.00 49.54 1095 ALA B C 1
ATOM 2485 O O . ALA B 1 95 ? 5.631 12.925 -13.330 1.00 49.93 1095 ALA B O 1
ATOM 2487 N N . ASP B 1 96 ? 7.656 12.159 -12.706 1.00 49.64 1096 ASP B N 1
ATOM 2488 C CA . ASP B 1 96 ? 8.325 12.697 -13.876 1.00 48.11 1096 ASP B CA 1
ATOM 2489 C C . ASP B 1 96 ? 7.925 11.878 -15.101 1.00 46.21 1096 ASP B C 1
ATOM 2490 O O . ASP B 1 96 ? 7.909 10.644 -15.041 1.00 46.23 1096 ASP B O 1
ATOM 2495 N N . PRO B 1 97 ? 7.587 12.529 -16.215 1.00 46.79 1097 PRO B N 1
ATOM 2496 C CA . PRO B 1 97 ? 7.092 11.783 -17.386 1.00 45.91 1097 PRO B CA 1
ATOM 2497 C C . PRO B 1 97 ? 8.074 10.759 -17.928 1.00 46.42 1097 PRO B C 1
ATOM 2498 O O . PRO B 1 97 ? 7.648 9.808 -18.597 1.00 48.68 1097 PRO B O 1
ATOM 2502 N N . SER B 1 98 ? 9.371 10.915 -17.661 1.00 40.60 1098 SER B N 1
ATOM 2503 C CA . SER B 1 98 ? 10.357 9.967 -18.164 1.00 47.11 1098 SER B CA 1
ATOM 2504 C C . SER B 1 98 ? 10.270 8.605 -17.488 1.00 48.49 1098 SER B C 1
ATOM 2505 O O . SER B 1 98 ? 10.864 7.647 -17.995 1.00 45.77 1098 SER B O 1
ATOM 2508 N N . THR B 1 99 ? 9.552 8.490 -16.371 1.00 48.31 1099 THR B N 1
ATOM 2509 C CA . THR B 1 99 ? 9.433 7.231 -15.648 1.00 49.17 1099 THR B CA 1
ATOM 2510 C C . THR B 1 99 ? 8.138 6.488 -15.946 1.00 45.05 1099 THR B C 1
ATOM 2511 O O . THR B 1 99 ? 7.918 5.410 -15.388 1.00 41.91 1099 THR B O 1
ATOM 2515 N N . VAL B 1 100 ? 7.276 7.035 -16.800 1.00 43.40 1100 VAL B N 1
ATOM 2516 C CA . VAL B 1 100 ? 6.004 6.414 -17.148 1.00 42.88 1100 VAL B CA 1
ATOM 2517 C C . VAL B 1 100 ? 5.973 6.200 -18.654 1.00 48.45 1100 VAL B C 1
ATOM 2518 O O . VAL B 1 100 ? 6.245 7.128 -19.424 1.00 47.83 1100 VAL B O 1
ATOM 2522 N N . VAL B 1 101 ? 5.654 4.978 -19.069 1.00 50.27 1101 VAL B N 1
ATOM 2523 C CA . VAL B 1 101 ? 5.523 4.645 -20.482 1.00 46.83 1101 VAL B CA 1
ATOM 2524 C C . VAL B 1 101 ? 4.072 4.861 -20.890 1.00 46.87 1101 VAL B C 1
ATOM 2525 O O . VAL B 1 101 ? 3.164 4.213 -20.356 1.00 45.97 1101 VAL B O 1
ATOM 2529 N N . ALA B 1 102 ? 3.853 5.774 -21.830 1.00 47.83 1102 ALA B N 1
ATOM 2530 C CA . ALA B 1 102 ? 2.524 6.134 -22.293 1.00 49.72 1102 ALA B CA 1
ATOM 2531 C C . ALA B 1 102 ? 2.502 6.194 -23.812 1.00 50.24 1102 ALA B C 1
ATOM 2532 O O . ALA B 1 102 ? 3.524 6.487 -24.440 1.00 48.39 1102 ALA B O 1
ATOM 2534 N N . PRO B 1 103 ? 1.354 5.917 -24.430 1.00 48.59 1103 PRO B N 1
ATOM 2535 C CA . PRO B 1 103 ? 1.279 5.988 -25.894 1.00 52.04 1103 PRO B CA 1
ATOM 2536 C C . PRO B 1 103 ? 1.361 7.426 -26.382 1.00 55.85 1103 PRO B C 1
ATOM 2537 O O . PRO B 1 103 ? 0.821 8.345 -25.761 1.00 52.84 1103 PRO B O 1
ATOM 2541 N N . ASN B 1 104 ? 2.052 7.612 -27.509 1.00 67.72 1104 ASN B N 1
ATOM 2542 C CA . ASN B 1 104 ? 2.222 8.948 -28.068 1.00 76.68 1104 ASN B CA 1
ATOM 2543 C C . ASN B 1 104 ? 0.919 9.524 -28.604 1.00 75.40 1104 ASN B C 1
ATOM 2544 O O . ASN B 1 104 ? 0.790 10.750 -28.693 1.00 80.44 1104 ASN B O 1
ATOM 2549 N N . LYS B 1 105 ? -0.041 8.678 -28.953 1.00 70.84 1105 LYS B N 1
ATOM 2550 C CA . LYS B 1 105 ? -1.307 9.109 -29.528 1.00 73.33 1105 LYS B CA 1
ATOM 2551 C C . LYS B 1 105 ? -2.265 7.922 -29.510 1.00 75.08 1105 LYS B C 1
ATOM 2552 O O . LYS B 1 105 ? -1.822 6.773 -29.410 1.00 75.76 1105 LYS B O 1
ATOM 2558 N N . PRO B 1 106 ? -3.572 8.174 -29.588 1.00 74.16 1106 PRO B N 1
ATOM 2559 C CA . PRO B 1 106 ? -4.522 7.060 -29.691 1.00 70.12 1106 PRO B CA 1
ATOM 2560 C C . PRO B 1 106 ? -4.313 6.280 -30.980 1.00 68.03 1106 PRO B C 1
ATOM 2561 O O . PRO B 1 106 ? -3.866 6.819 -31.994 1.00 64.80 1106 PRO B O 1
ATOM 2565 N N . ILE B 1 107 ? -4.638 4.992 -30.926 1.00 70.40 1107 ILE B N 1
ATOM 2566 C CA . ILE B 1 107 ? -4.417 4.086 -32.051 1.00 73.15 1107 ILE B CA 1
ATOM 2567 C C . ILE B 1 107 ? -5.550 4.218 -33.063 1.00 71.16 1107 ILE B C 1
ATOM 2568 O O . ILE B 1 107 ? -6.717 3.970 -32.723 1.00 69.54 1107 ILE B O 1
ATOM 2573 N N . PRO B 1 108 ? -5.261 4.608 -34.305 1.00 68.63 1108 PRO B N 1
ATOM 2574 C CA . PRO B 1 108 ? -6.285 4.539 -35.354 1.00 71.04 1108 PRO B CA 1
ATOM 2575 C C . PRO B 1 108 ? -6.366 3.144 -35.953 1.00 73.30 1108 PRO B C 1
ATOM 2576 O O . PRO B 1 108 ? -5.674 2.837 -36.929 1.00 76.12 1108 PRO B O 1
ATOM 2580 N N . PHE B 1 109 ? -7.200 2.291 -35.371 1.00 71.22 1109 PHE B N 1
ATOM 2581 C CA . PHE B 1 109 ? -7.275 0.905 -35.819 1.00 67.96 1109 PHE B CA 1
ATOM 2582 C C . PHE B 1 109 ? -7.845 0.847 -37.232 1.00 69.00 1109 PHE B C 1
ATOM 2583 O O . PHE B 1 109 ? -8.883 1.462 -37.504 1.00 71.78 1109 PHE B O 1
ATOM 2591 N N . PRO B 1 110 ? -7.202 0.129 -38.155 1.00 65.51 1110 PRO B N 1
ATOM 2592 C CA . PRO B 1 110 ? -7.691 0.098 -39.540 1.00 67.47 1110 PRO B CA 1
ATOM 2593 C C . PRO B 1 110 ? -8.965 -0.717 -39.697 1.00 72.86 1110 PRO B C 1
ATOM 2594 O O . PRO B 1 110 ? -9.476 -1.282 -38.724 1.00 71.56 1110 PRO B O 1
ATOM 2598 N N . VAL B 1 111 ? -9.486 -0.780 -40.925 1.00 77.43 1111 VAL B N 1
ATOM 2599 C CA . VAL B 1 111 ? -10.675 -1.579 -41.189 1.00 77.10 1111 VAL B CA 1
ATOM 2600 C C . VAL B 1 111 ? -10.356 -3.048 -40.952 1.00 77.52 1111 VAL B C 1
ATOM 2601 O O . VAL B 1 111 ? -9.361 -3.578 -41.464 1.00 79.39 1111 VAL B O 1
ATOM 2605 N N . ALA B 1 112 ? -11.197 -3.709 -40.162 1.00 74.82 1112 ALA B N 1
ATOM 2606 C CA . ALA B 1 112 ? -10.927 -5.082 -39.761 1.00 72.80 1112 ALA B CA 1
ATOM 2607 C C . ALA B 1 112 ? -11.034 -6.032 -40.947 1.00 67.41 1112 ALA B C 1
ATOM 2608 O O . ALA B 1 112 ? -11.896 -5.877 -41.816 1.00 68.98 1112 ALA B O 1
ATOM 2610 N N . SER B 1 113 ? -10.142 -7.024 -40.977 1.00 61.74 1113 SER B N 1
ATOM 2611 C CA . SER B 1 113 ? -10.209 -8.061 -41.999 1.00 60.28 1113 SER B CA 1
ATOM 2612 C C . SER B 1 113 ? -11.327 -9.056 -41.720 1.00 59.22 1113 SER B C 1
ATOM 2613 O O . SER B 1 113 ? -11.903 -9.616 -42.659 1.00 63.80 1113 SER B O 1
ATOM 2616 N N . ALA B 1 114 ? -11.640 -9.286 -40.447 1.00 60.49 1114 ALA B N 1
ATOM 2617 C CA . ALA B 1 114 ? -12.718 -10.179 -40.048 1.00 58.51 1114 ALA B CA 1
ATOM 2618 C C . ALA B 1 114 ? -13.316 -9.661 -38.749 1.00 58.35 1114 ALA B C 1
ATOM 2619 O O . ALA B 1 114 ? -12.599 -9.128 -37.897 1.00 53.18 1114 ALA B O 1
ATOM 2621 N N . VAL B 1 115 ? -14.630 -9.812 -38.607 1.00 63.19 1115 VAL B N 1
ATOM 2622 C CA . VAL B 1 115 ? -15.369 -9.286 -37.465 1.00 63.71 1115 VAL B CA 1
ATOM 2623 C C . VAL B 1 115 ? -16.110 -10.432 -36.791 1.00 61.84 1115 VAL B C 1
ATOM 2624 O O . VAL B 1 115 ? -16.782 -11.224 -37.461 1.00 61.80 1115 VAL B O 1
ATOM 2628 N N . THR B 1 116 ? -15.986 -10.515 -35.472 1.00 61.45 1116 THR B N 1
ATOM 2629 C CA . THR B 1 116 ? -16.718 -11.494 -34.675 1.00 62.95 1116 THR B CA 1
ATOM 2630 C C . THR B 1 116 ? -16.934 -10.896 -33.287 1.00 62.64 1116 THR B C 1
ATOM 2631 O O . THR B 1 116 ? -16.778 -9.687 -33.089 1.00 61.74 1116 THR B O 1
ATOM 2635 N N . GLU B 1 117 ? -17.295 -11.739 -32.322 1.00 62.15 1117 GLU B N 1
ATOM 2636 C CA . GLU B 1 117 ? -17.556 -11.273 -30.967 1.00 61.89 1117 GLU B CA 1
ATOM 2637 C C . GLU B 1 117 ? -17.350 -12.430 -30.001 1.00 60.29 1117 GLU B C 1
ATOM 2638 O O . GLU B 1 117 ? -17.255 -13.593 -30.402 1.00 60.85 1117 GLU B O 1
ATOM 2644 N N . ILE B 1 118 ? -17.283 -12.093 -28.715 1.00 54.28 1118 ILE B N 1
ATOM 2645 C CA . ILE B 1 118 ? -17.142 -13.080 -27.650 1.00 52.84 1118 ILE B CA 1
ATOM 2646 C C . ILE B 1 118 ? -18.004 -12.640 -26.472 1.00 55.16 1118 ILE B C 1
ATOM 2647 O O . ILE B 1 118 ? -17.976 -11.470 -26.076 1.00 52.91 1118 ILE B O 1
ATOM 2652 N N . LYS B 1 119 ? -18.784 -13.571 -25.930 1.00 54.40 1119 LYS B N 1
ATOM 2653 C CA . LYS B 1 119 ? -19.692 -13.262 -24.837 1.00 52.91 1119 LYS B CA 1
ATOM 2654 C C . LYS B 1 119 ? -18.932 -13.135 -23.519 1.00 47.76 1119 LYS B C 1
ATOM 2655 O O . LYS B 1 119 ? -17.789 -13.578 -23.382 1.00 46.82 1119 LYS B O 1
ATOM 2661 N N . ALA B 1 120 ? -19.598 -12.525 -22.536 1.00 51.20 1120 ALA B N 1
ATOM 2662 C CA . ALA B 1 120 ? -18.953 -12.252 -21.254 1.00 51.78 1120 ALA B CA 1
ATOM 2663 C C . ALA B 1 120 ? -18.586 -13.543 -20.531 1.00 53.55 1120 ALA B C 1
ATOM 2664 O O . ALA B 1 120 ? -17.454 -13.703 -20.063 1.00 55.64 1120 ALA B O 1
ATOM 2666 N N . GLU B 1 121 ? -19.535 -14.478 -20.428 1.00 54.88 1121 GLU B N 1
ATOM 2667 C CA . GLU B 1 121 ? -19.256 -15.724 -19.722 1.00 58.72 1121 GLU B CA 1
ATOM 2668 C C . GLU B 1 121 ? -18.231 -16.574 -20.462 1.00 56.93 1121 GLU B C 1
ATOM 2669 O O . GLU B 1 121 ? -17.489 -17.335 -19.831 1.00 57.91 1121 GLU B O 1
ATOM 2675 N N . ASP B 1 122 ? -18.167 -16.458 -21.791 1.00 52.44 1122 ASP B N 1
ATOM 2676 C CA . ASP B 1 122 ? -17.147 -17.183 -22.540 1.00 50.57 1122 ASP B CA 1
ATOM 2677 C C . ASP B 1 122 ? -15.767 -16.584 -22.304 1.00 51.27 1122 ASP B C 1
ATOM 2678 O O . ASP B 1 122 ? -14.794 -17.317 -22.089 1.00 51.60 1122 ASP B O 1
ATOM 2683 N N . LEU B 1 123 ? -15.664 -15.253 -22.341 1.00 48.48 1123 LEU B N 1
ATOM 2684 C CA . LEU B 1 123 ? -14.400 -14.600 -22.017 1.00 47.90 1123 LEU B CA 1
ATOM 2685 C C . LEU B 1 123 ? -13.982 -14.899 -20.584 1.00 46.47 1123 LEU B C 1
ATOM 2686 O O . LEU B 1 123 ? -12.796 -15.117 -20.308 1.00 47.59 1123 LEU B O 1
ATOM 2691 N N . GLN B 1 124 ? -14.944 -14.914 -19.659 1.00 45.48 1124 GLN B N 1
ATOM 2692 C CA . GLN B 1 124 ? -14.630 -15.224 -18.269 1.00 46.07 1124 GLN B CA 1
ATOM 2693 C C . GLN B 1 124 ? -14.075 -16.636 -18.133 1.00 46.53 1124 GLN B C 1
ATOM 2694 O O . GLN B 1 124 ? -13.090 -16.858 -17.419 1.00 47.36 1124 GLN B O 1
ATOM 2700 N N . GLN B 1 125 ? -14.689 -17.603 -18.818 1.00 46.29 1125 GLN B N 1
ATOM 2701 C CA . GLN B 1 125 ? -14.201 -18.976 -18.746 1.00 50.87 1125 GLN B CA 1
ATOM 2702 C C . GLN B 1 125 ? -12.806 -19.098 -19.344 1.00 52.16 1125 GLN B C 1
ATOM 2703 O O . GLN B 1 125 ? -11.939 -19.767 -18.772 1.00 53.28 1125 GLN B O 1
ATOM 2709 N N . LEU B 1 126 ? -12.567 -18.449 -20.487 1.00 50.76 1126 LEU B N 1
ATOM 2710 C CA . LEU B 1 126 ? -11.254 -18.520 -21.122 1.00 49.69 1126 LEU B CA 1
ATOM 2711 C C . LEU B 1 126 ? -10.160 -17.992 -20.202 1.00 49.67 1126 LEU B C 1
ATOM 2712 O O . LEU B 1 126 ? -9.071 -18.572 -20.123 1.00 49.92 1126 LEU B O 1
ATOM 2717 N N . LEU B 1 127 ? -10.433 -16.896 -19.493 1.00 47.58 1127 LEU B N 1
ATOM 2718 C CA . LEU B 1 127 ? -9.422 -16.314 -18.616 1.00 48.83 1127 LEU B CA 1
ATOM 2719 C C . LEU B 1 127 ? -9.195 -17.178 -17.382 1.00 49.51 1127 LEU B C 1
ATOM 2720 O O . LEU B 1 127 ? -8.049 -17.445 -17.001 1.00 50.85 1127 LEU B O 1
ATOM 2725 N N . ARG B 1 128 ? -10.276 -17.628 -16.742 1.00 48.17 1128 ARG B N 1
ATOM 2726 C CA . ARG B 1 128 ? -10.135 -18.394 -15.508 1.00 51.64 1128 ARG B CA 1
ATOM 2727 C C . ARG B 1 128 ? -9.575 -19.788 -15.762 1.00 52.85 1128 ARG B C 1
ATOM 2728 O O . ARG B 1 128 ? -8.832 -20.315 -14.927 1.00 57.31 1128 ARG B O 1
ATOM 2736 N N . VAL B 1 129 ? -9.914 -20.395 -16.900 1.00 54.43 1129 VAL B N 1
ATOM 2737 C CA . VAL B 1 129 ? -9.457 -21.751 -17.187 1.00 57.55 1129 VAL B CA 1
ATOM 2738 C C . VAL B 1 129 ? -7.983 -21.763 -17.575 1.00 59.48 1129 VAL B C 1
ATOM 2739 O O . VAL B 1 129 ? -7.272 -22.741 -17.305 1.00 57.69 1129 VAL B O 1
ATOM 2743 N N . SER B 1 130 ? -7.492 -20.674 -18.176 1.00 58.52 1130 SER B N 1
ATOM 2744 C CA . SER B 1 130 ? -6.128 -20.646 -18.698 1.00 59.15 1130 SER B CA 1
ATOM 2745 C C . SER B 1 130 ? -5.093 -20.962 -17.625 1.00 60.77 1130 SER B C 1
ATOM 2746 O O . SER B 1 130 ? -4.060 -21.573 -17.924 1.00 63.46 1130 SER B O 1
ATOM 2749 N N . ARG B 1 131 ? -5.345 -20.564 -16.377 1.00 55.69 1131 ARG B N 1
ATOM 2750 C CA . ARG B 1 131 ? -4.400 -20.869 -15.308 1.00 57.44 1131 ARG B CA 1
ATOM 2751 C C . ARG B 1 131 ? -4.414 -22.356 -14.972 1.00 57.84 1131 ARG B C 1
ATOM 2752 O O . ARG B 1 131 ? -3.356 -22.981 -14.831 1.00 57.75 1131 ARG B O 1
ATOM 2760 N N . GLY B 1 132 ? -5.606 -22.941 -14.845 1.00 57.91 1132 GLY B N 1
ATOM 2761 C CA . GLY B 1 132 ? -5.698 -24.354 -14.521 1.00 58.83 1132 GLY B CA 1
ATOM 2762 C C . GLY B 1 132 ? -5.211 -25.261 -15.633 1.00 55.67 1132 GLY B C 1
ATOM 2763 O O . GLY B 1 132 ? -4.639 -26.322 -15.366 1.00 54.77 1132 GLY B O 1
ATOM 2764 N N . LEU B 1 133 ? -5.425 -24.865 -16.886 1.00 56.18 1133 LEU B N 1
ATOM 2765 C CA . LEU B 1 133 ? -4.989 -25.648 -18.034 1.00 55.64 1133 LEU B CA 1
ATOM 2766 C C . LEU B 1 133 ? -3.605 -25.260 -18.534 1.00 56.62 1133 LEU B C 1
ATOM 2767 O O . LEU B 1 133 ? -3.169 -25.787 -19.563 1.00 61.10 1133 LEU B O 1
ATOM 2772 N N . GLN B 1 134 ? -2.912 -24.353 -17.841 1.00 55.60 1134 GLN B N 1
ATOM 2773 C CA . GLN B 1 134 ? -1.570 -23.914 -18.231 1.00 60.83 1134 GLN B CA 1
ATOM 2774 C C . GLN B 1 134 ? -1.566 -23.326 -19.642 1.00 64.34 1134 GLN B C 1
ATOM 2775 O O . GLN B 1 134 ? -0.646 -23.557 -20.429 1.00 70.43 1134 GLN B O 1
ATOM 2781 N N . ILE B 1 135 ? -2.603 -22.559 -19.964 1.00 58.96 1135 ILE B N 1
ATOM 2782 C CA . ILE B 1 135 ? -2.765 -21.987 -21.296 1.00 52.78 1135 ILE B CA 1
ATOM 2783 C C . ILE B 1 135 ? -2.129 -20.603 -21.323 1.00 55.15 1135 ILE B C 1
ATOM 2784 O O . ILE B 1 135 ? -2.574 -19.690 -20.618 1.00 56.53 1135 ILE B O 1
ATOM 2789 N N . ASP B 1 136 ? -1.090 -20.447 -22.141 1.00 54.26 1136 ASP B N 1
ATOM 2790 C CA . ASP B 1 136 ? -0.434 -19.164 -22.333 1.00 54.79 1136 ASP B CA 1
ATOM 2791 C C . ASP B 1 136 ? -0.574 -18.634 -23.752 1.00 55.87 1136 ASP B C 1
ATOM 2792 O O . ASP B 1 136 ? -0.016 -17.574 -24.060 1.00 59.18 1136 ASP B O 1
ATOM 2797 N N . THR B 1 137 ? -1.303 -19.332 -24.620 1.00 51.09 1137 THR B N 1
ATOM 2798 C CA . THR B 1 137 ? -1.386 -18.966 -26.027 1.00 47.13 1137 THR B CA 1
ATOM 2799 C C . THR B 1 137 ? -2.742 -19.384 -26.573 1.00 46.87 1137 THR B C 1
ATOM 2800 O O . THR B 1 137 ? -3.152 -20.535 -26.402 1.00 51.00 1137 THR B O 1
ATOM 2804 N N . ILE B 1 138 ? -3.432 -18.451 -27.224 1.00 41.60 1138 ILE B N 1
ATOM 2805 C CA . ILE B 1 138 ? -4.695 -18.742 -27.888 1.00 44.63 1138 ILE B CA 1
ATOM 2806 C C . ILE B 1 138 ? -4.544 -18.445 -29.371 1.00 48.95 1138 ILE B C 1
ATOM 2807 O O . ILE B 1 138 ? -3.716 -17.626 -29.783 1.00 49.47 1138 ILE B O 1
ATOM 2812 N N . ALA B 1 139 ? -5.352 -19.128 -30.178 1.00 46.97 1139 ALA B N 1
ATOM 2813 C CA . ALA B 1 139 ? -5.354 -18.950 -31.624 1.00 47.06 1139 ALA B CA 1
ATOM 2814 C C . ALA B 1 139 ? -6.790 -18.772 -32.085 1.00 49.46 1139 ALA B C 1
ATOM 2815 O O . ALA B 1 139 ? -7.642 -19.624 -31.813 1.00 52.69 1139 ALA B O 1
ATOM 2817 N N . ILE B 1 140 ? -7.057 -17.667 -32.770 1.00 48.48 1140 ILE B N 1
ATOM 2818 C CA . ILE B 1 140 ? -8.373 -17.377 -33.325 1.00 50.52 1140 ILE B CA 1
ATOM 2819 C C . ILE B 1 140 ? -8.333 -17.758 -34.798 1.00 57.37 1140 ILE B C 1
ATOM 2820 O O . ILE B 1 140 ? -7.705 -17.071 -35.612 1.00 59.08 1140 ILE B O 1
ATOM 2825 N N . THR B 1 141 ? -8.996 -18.860 -35.144 1.00 58.40 1141 THR B N 1
ATOM 2826 C CA . THR B 1 141 ? -8.924 -19.420 -36.484 1.00 59.50 1141 THR B CA 1
ATOM 2827 C C . THR B 1 141 ? -10.315 -19.865 -36.916 1.00 61.55 1141 THR B C 1
ATOM 2828 O O . THR B 1 141 ? -11.295 -19.729 -36.176 1.00 62.06 1141 THR B O 1
ATOM 2832 N N . VAL B 1 142 ? -10.396 -20.401 -38.130 1.00 65.70 1142 VAL B N 1
ATOM 2833 C CA . VAL B 1 142 ? -11.634 -20.924 -38.693 1.00 71.00 1142 VAL B CA 1
ATOM 2834 C C . VAL B 1 142 ? -11.512 -22.438 -38.784 1.00 72.61 1142 VAL B C 1
ATOM 2835 O O . VAL B 1 142 ? -10.549 -22.955 -39.363 1.00 73.38 1142 VAL B O 1
ATOM 2839 N N . LYS B 1 143 ? -12.481 -23.146 -38.209 1.00 75.15 1143 LYS B N 1
ATOM 2840 C CA . LYS B 1 143 ? -12.502 -24.606 -38.224 1.00 81.82 1143 LYS B CA 1
ATOM 2841 C C . LYS B 1 143 ? -13.895 -25.070 -38.626 1.00 84.53 1143 LYS B C 1
ATOM 2842 O O . LYS B 1 143 ? -14.855 -24.883 -37.872 1.00 84.03 1143 LYS B O 1
ATOM 2848 N N . GLU B 1 144 ? -13.997 -25.670 -39.814 1.00 88.83 1144 GLU B N 1
ATOM 2849 C CA . GLU B 1 144 ? -15.240 -26.265 -40.307 1.00 93.45 1144 GLU B CA 1
ATOM 2850 C C . GLU B 1 144 ? -16.375 -25.242 -40.350 1.00 90.73 1144 GLU B C 1
ATOM 2851 O O . GLU B 1 144 ? -17.498 -25.502 -39.913 1.00 89.21 1144 GLU B O 1
ATOM 2857 N N . GLY B 1 145 ? -16.069 -24.063 -40.888 1.00 88.90 1145 GLY B N 1
ATOM 2858 C CA . GLY B 1 145 ? -17.071 -23.040 -41.109 1.00 86.84 1145 GLY B CA 1
ATOM 2859 C C . GLY B 1 145 ? -17.407 -22.177 -39.916 1.00 81.00 1145 GLY B C 1
ATOM 2860 O O . GLY B 1 145 ? -18.380 -21.417 -39.981 1.00 81.09 1145 GLY B O 1
ATOM 2861 N N . LYS B 1 146 ? -16.643 -22.263 -38.828 1.00 76.23 1146 LYS B N 1
ATOM 2862 C CA . LYS B 1 146 ? -16.903 -21.473 -37.634 1.00 74.30 1146 LYS B CA 1
ATOM 2863 C C . LYS B 1 146 ? -15.609 -20.849 -37.132 1.00 73.07 1146 LYS B C 1
ATOM 2864 O O . LYS B 1 146 ? -14.528 -21.429 -37.266 1.00 75.23 1146 LYS B O 1
ATOM 2870 N N . ILE B 1 147 ? -15.731 -19.656 -36.556 1.00 68.89 1147 ILE B N 1
ATOM 2871 C CA . ILE B 1 147 ? -14.602 -19.000 -35.905 1.00 62.87 1147 ILE B CA 1
ATOM 2872 C C . ILE B 1 147 ? -14.471 -19.559 -34.496 1.00 58.63 1147 ILE B C 1
ATOM 2873 O O . ILE B 1 147 ? -15.401 -19.461 -33.689 1.00 58.60 1147 ILE B O 1
ATOM 2878 N N . VAL B 1 148 ? -13.316 -20.149 -34.196 1.00 57.52 1148 VAL B N 1
ATOM 2879 C CA . VAL B 1 148 ? -13.077 -20.765 -32.900 1.00 54.61 1148 VAL B CA 1
ATOM 2880 C C . VAL B 1 148 ? -11.838 -20.146 -32.269 1.00 54.78 1148 VAL B C 1
ATOM 2881 O O . VAL B 1 148 ? -11.011 -19.518 -32.935 1.00 52.89 1148 VAL B O 1
ATOM 2885 N N . ILE B 1 149 ? -11.727 -20.328 -30.956 1.00 54.69 1149 ILE B N 1
ATOM 2886 C CA . ILE B 1 149 ? -10.539 -19.965 -30.194 1.00 49.70 1149 ILE B CA 1
ATOM 2887 C C . ILE B 1 149 ? -9.993 -21.240 -29.571 1.00 51.95 1149 ILE B C 1
ATOM 2888 O O . ILE B 1 149 ? -10.701 -21.919 -28.817 1.00 49.98 1149 ILE B O 1
ATOM 2893 N N . ASN B 1 150 ? -8.746 -21.569 -29.890 1.00 54.18 1150 ASN B N 1
ATOM 2894 C CA . ASN B 1 150 ? -8.080 -22.753 -29.364 1.00 53.25 1150 ASN B CA 1
ATOM 2895 C C . ASN B 1 150 ? -7.003 -22.331 -28.374 1.00 49.04 1150 ASN B C 1
ATOM 2896 O O . ASN B 1 150 ? -6.198 -21.443 -28.671 1.00 46.49 1150 ASN B O 1
ATOM 2901 N N . GLY B 1 151 ? -6.991 -22.965 -27.207 1.00 49.25 1151 GLY B N 1
ATOM 2902 C CA . GLY B 1 151 ? -5.995 -22.693 -26.182 1.00 46.38 1151 GLY B CA 1
ATOM 2903 C C . GLY B 1 151 ? -4.898 -23.745 -26.193 1.00 52.47 1151 GLY B C 1
ATOM 2904 O O . GLY B 1 151 ? -5.168 -24.936 -26.353 1.00 55.43 1151 GLY B O 1
ATOM 2905 N N . PHE B 1 152 ? -3.659 -23.290 -26.017 1.00 50.46 1152 PHE B N 1
ATOM 2906 C CA . PHE B 1 152 ? -2.492 -24.157 -26.083 1.00 50.26 1152 PHE B CA 1
ATOM 2907 C C . PHE B 1 152 ? -1.551 -23.865 -24.923 1.00 55.51 1152 PHE B C 1
ATOM 2908 O O . PHE B 1 152 ? -1.562 -22.778 -24.339 1.00 53.91 1152 PHE B O 1
ATOM 2916 N N . ASN B 1 153 ? -0.724 -24.857 -24.604 1.00 60.18 1153 ASN B N 1
ATOM 2917 C CA . ASN B 1 153 ? 0.371 -24.702 -23.648 1.00 60.67 1153 ASN B CA 1
ATOM 2918 C C . ASN B 1 153 ? 1.649 -24.640 -24.476 1.00 61.98 1153 ASN B C 1
ATOM 2919 O O . ASN B 1 153 ? 2.213 -25.663 -24.863 1.00 62.63 1153 ASN B O 1
ATOM 2924 N N . LYS B 1 154 ? 2.102 -23.415 -24.755 1.00 57.87 1154 LYS B N 1
ATOM 2925 C CA . LYS B 1 154 ? 3.217 -23.223 -25.677 1.00 58.24 1154 LYS B CA 1
ATOM 2926 C C . LYS B 1 154 ? 4.512 -23.812 -25.133 1.00 60.71 1154 LYS B C 1
ATOM 2927 O O . LYS B 1 154 ? 5.413 -24.148 -25.910 1.00 64.10 1154 LYS B O 1
ATOM 2933 N N . VAL B 1 155 ? 4.623 -23.954 -23.812 1.00 60.53 1155 VAL B N 1
ATOM 2934 C CA . VAL B 1 155 ? 5.841 -24.498 -23.218 1.00 65.47 1155 VAL B CA 1
ATOM 2935 C C . VAL B 1 155 ? 5.989 -25.976 -23.562 1.00 70.97 1155 VAL B C 1
ATOM 2936 O O . VAL B 1 155 ? 7.067 -26.432 -23.961 1.00 74.84 1155 VAL B O 1
ATOM 2940 N N . GLU B 1 156 ? 4.913 -26.745 -23.414 1.00 73.50 1156 GLU B N 1
ATOM 2941 C CA . GLU B 1 156 ? 4.918 -28.170 -23.713 1.00 78.68 1156 GLU B CA 1
ATOM 2942 C C . GLU B 1 156 ? 4.424 -28.481 -25.120 1.00 77.06 1156 GLU B C 1
ATOM 2943 O O . GLU B 1 156 ? 4.283 -29.654 -25.470 1.00 81.73 1156 GLU B O 1
ATOM 2949 N N . ASP B 1 157 ? 4.157 -27.458 -25.928 1.00 67.76 1157 ASP B N 1
ATOM 2950 C CA . ASP B 1 157 ? 3.672 -27.646 -27.289 1.00 62.84 1157 ASP B CA 1
ATOM 2951 C C . ASP B 1 157 ? 4.064 -26.464 -28.164 1.00 64.42 1157 ASP B C 1
ATOM 2952 O O . ASP B 1 157 ? 3.246 -25.576 -28.418 1.00 66.20 1157 ASP B O 1
ATOM 2957 N N . SER B 1 158 ? 5.317 -26.439 -28.622 1.00 67.67 1158 SER B N 1
ATOM 2958 C CA . SER B 1 158 ? 5.785 -25.301 -29.406 1.00 68.05 1158 SER B CA 1
ATOM 2959 C C . SER B 1 158 ? 5.110 -25.236 -30.770 1.00 66.10 1158 SER B C 1
ATOM 2960 O O . SER B 1 158 ? 5.011 -24.154 -31.359 1.00 63.84 1158 SER B O 1
ATOM 2963 N N . ALA B 1 159 ? 4.647 -26.374 -31.287 1.00 67.57 1159 ALA B N 1
ATOM 2964 C CA . ALA B 1 159 ? 3.979 -26.413 -32.580 1.00 69.69 1159 ALA B CA 1
ATOM 2965 C C . ALA B 1 159 ? 2.514 -26.006 -32.507 1.00 68.09 1159 ALA B C 1
ATOM 2966 O O . ALA B 1 159 ? 1.891 -25.813 -33.558 1.00 69.28 1159 ALA B O 1
ATOM 2968 N N . LEU B 1 160 ? 1.957 -25.878 -31.300 1.00 65.18 1160 LEU B N 1
ATOM 2969 C CA . LEU B 1 160 ? 0.560 -25.488 -31.101 1.00 58.83 1160 LEU B CA 1
ATOM 2970 C C . LEU B 1 160 ? -0.388 -26.446 -31.823 1.00 60.24 1160 LEU B C 1
ATOM 2971 O O . LEU B 1 160 ? -1.264 -26.037 -32.588 1.00 59.50 1160 LEU B O 1
ATOM 2976 N N . THR B 1 161 ? -0.202 -27.743 -31.572 1.00 62.29 1161 THR B N 1
ATOM 2977 C CA . THR B 1 161 ? -1.030 -28.777 -32.175 1.00 66.05 1161 THR B CA 1
ATOM 2978 C C . THR B 1 161 ? -1.825 -29.583 -31.157 1.00 65.22 1161 THR B C 1
ATOM 2979 O O . THR B 1 161 ? -2.520 -30.529 -31.549 1.00 69.78 1161 THR B O 1
ATOM 2983 N N . ARG B 1 162 ? -1.747 -29.246 -29.873 1.00 61.34 1162 ARG B N 1
ATOM 2984 C CA . ARG B 1 162 ? -2.469 -29.954 -28.817 1.00 60.38 1162 ARG B CA 1
ATOM 2985 C C . ARG B 1 162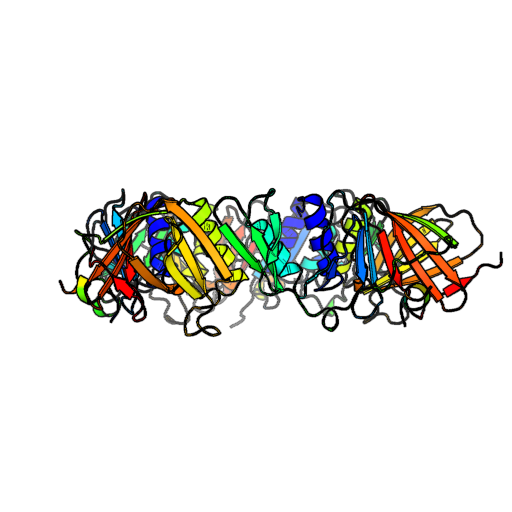 ? -3.485 -28.985 -28.218 1.00 55.00 1162 ARG B C 1
ATOM 2986 O O . ARG B 1 162 ? -3.176 -28.228 -27.296 1.00 50.72 1162 ARG B O 1
ATOM 2994 N N . VAL B 1 163 ? -4.705 -29.017 -28.750 1.00 54.73 1163 VAL B N 1
ATOM 2995 C CA . VAL B 1 163 ? -5.765 -28.138 -28.268 1.00 52.43 1163 VAL B CA 1
ATOM 2996 C C . VAL B 1 163 ? -6.204 -28.602 -26.886 1.00 51.13 1163 VAL B C 1
ATOM 2997 O O . VAL B 1 163 ? -6.676 -29.731 -26.714 1.00 55.77 1163 VAL B O 1
ATOM 3001 N N . LYS B 1 164 ? -6.045 -27.730 -25.891 1.00 49.39 1164 LYS B N 1
ATOM 3002 C CA . LYS B 1 164 ? -6.511 -28.010 -24.540 1.00 50.36 1164 LYS B CA 1
ATOM 3003 C C . LYS B 1 164 ? -7.837 -27.335 -24.220 1.00 49.51 1164 LYS B C 1
ATOM 3004 O O . LYS B 1 164 ? -8.536 -27.777 -23.302 1.00 47.62 1164 LYS B O 1
ATOM 3010 N N . TYR B 1 165 ? -8.195 -26.286 -24.956 1.00 49.89 1165 TYR B N 1
ATOM 3011 C CA . TYR B 1 165 ? -9.450 -25.575 -24.769 1.00 48.31 1165 TYR B CA 1
ATOM 3012 C C . TYR B 1 165 ? -9.910 -25.064 -26.124 1.00 49.33 1165 TYR B C 1
ATOM 3013 O O . TYR B 1 165 ? -9.106 -24.543 -26.901 1.00 52.93 1165 TYR B O 1
ATOM 3022 N N . SER B 1 166 ? -11.199 -25.227 -26.408 1.00 49.22 1166 SER B N 1
ATOM 3023 C CA . SER B 1 166 ? -11.778 -24.782 -27.667 1.00 51.05 1166 SER B CA 1
ATOM 3024 C C . SER B 1 166 ? -13.078 -24.049 -27.382 1.00 50.29 1166 SER B C 1
ATOM 3025 O O . SER B 1 166 ? -13.917 -24.541 -26.622 1.00 49.37 1166 SER B O 1
ATOM 3028 N N . LEU B 1 167 ? -13.238 -22.875 -27.989 1.00 51.18 1167 LEU B N 1
ATOM 3029 C CA . LEU B 1 167 ? -14.415 -22.037 -27.797 1.00 50.54 1167 LEU B CA 1
ATOM 3030 C C . LEU B 1 167 ? -14.917 -21.582 -29.157 1.00 48.75 1167 LEU B C 1
ATOM 3031 O O . LEU B 1 167 ? -14.177 -20.942 -29.910 1.00 48.97 1167 LEU B O 1
ATOM 3036 N N . THR B 1 168 ? -16.167 -21.909 -29.470 1.00 47.26 1168 THR B N 1
ATOM 3037 C CA . THR B 1 168 ? -16.781 -21.511 -30.731 1.00 56.95 1168 THR B CA 1
ATOM 3038 C C . THR B 1 168 ? -17.388 -20.121 -30.576 1.00 60.46 1168 THR B C 1
ATOM 3039 O O . THR B 1 168 ? -18.282 -19.917 -29.747 1.00 62.52 1168 THR B O 1
ATOM 3043 N N . LEU B 1 169 ? -16.902 -19.170 -31.373 1.00 59.68 1169 LEU B N 1
ATOM 3044 C CA . LEU B 1 169 ? -17.386 -17.796 -31.307 1.00 59.57 1169 LEU B CA 1
ATOM 3045 C C . LEU B 1 169 ? -18.641 -17.579 -32.143 1.00 64.26 1169 LEU B C 1
ATOM 3046 O O . LEU B 1 169 ? -19.553 -16.864 -31.713 1.00 64.77 1169 LEU B O 1
ATOM 3051 N N . GLY B 1 170 ? -18.708 -18.177 -33.326 1.00 66.93 1170 GLY B N 1
ATOM 3052 C CA . GLY B 1 170 ? -19.869 -18.012 -34.174 1.00 70.79 1170 GLY B CA 1
ATOM 3053 C C . GLY B 1 170 ? -19.593 -18.532 -35.570 1.00 74.02 1170 GLY B C 1
ATOM 3054 O O . GLY B 1 170 ? -18.578 -19.184 -35.824 1.00 71.82 1170 GLY B O 1
ATOM 3055 N N . ASP B 1 171 ? -20.524 -18.229 -36.470 1.00 80.83 1171 ASP B N 1
ATOM 3056 C CA . ASP B 1 171 ? -20.411 -18.659 -37.854 1.00 87.04 1171 ASP B CA 1
ATOM 3057 C C . ASP B 1 171 ? -19.531 -17.701 -38.647 1.00 89.40 1171 ASP B C 1
ATOM 3058 O O . ASP B 1 171 ? -19.452 -16.504 -38.355 1.00 84.23 1171 ASP B O 1
ATOM 3063 N N . TYR B 1 172 ? -18.865 -18.244 -39.664 1.00 97.55 1172 TYR B N 1
ATOM 3064 C CA . TYR B 1 172 ? -18.027 -17.456 -40.561 1.00 102.41 1172 TYR B CA 1
ATOM 3065 C C . TYR B 1 172 ? -18.248 -17.948 -41.981 1.00 111.87 1172 TYR B C 1
ATOM 3066 O O . TYR B 1 172 ? -17.936 -19.100 -42.295 1.00 115.11 1172 TYR B O 1
ATOM 3075 N N . ASP B 1 173 ? -18.785 -17.078 -42.834 1.00 117.15 1173 ASP B N 1
ATOM 3076 C CA . ASP B 1 173 ? -19.058 -17.445 -44.217 1.00 126.39 1173 ASP B CA 1
ATOM 3077 C C . ASP B 1 173 ? -18.127 -16.692 -45.160 1.00 128.47 1173 ASP B C 1
ATOM 3078 O O . ASP B 1 173 ? -18.577 -15.876 -45.970 1.00 134.53 1173 ASP B O 1
ATOM 3083 N N . GLY B 1 174 ? -16.833 -16.958 -45.058 1.00 124.10 1174 GLY B N 1
ATOM 3084 C CA . GLY B 1 174 ? -15.859 -16.332 -45.931 1.00 123.82 1174 GLY B CA 1
ATOM 3085 C C . GLY B 1 174 ? -14.771 -17.315 -46.303 1.00 123.72 1174 GLY B C 1
ATOM 3086 O O . GLY B 1 174 ? -14.392 -18.184 -45.515 1.00 123.90 1174 GLY B O 1
ATOM 3087 N N . GLU B 1 175 ? -14.267 -17.167 -47.529 1.00 124.60 1175 GLU B N 1
ATOM 3088 C CA . GLU B 1 175 ? -13.222 -18.051 -48.027 1.00 123.46 1175 GLU B CA 1
ATOM 3089 C C . GLU B 1 175 ? -11.846 -17.727 -47.460 1.00 118.31 1175 GLU B C 1
ATOM 3090 O O . GLU B 1 175 ? -10.905 -18.494 -47.692 1.00 119.62 1175 GLU B O 1
ATOM 3096 N N . ASN B 1 176 ? -11.704 -16.624 -46.729 1.00 111.66 1176 ASN B N 1
ATOM 3097 C CA . ASN B 1 176 ? -10.421 -16.258 -46.146 1.00 104.26 1176 ASN B CA 1
ATOM 3098 C C . ASN B 1 176 ? -10.136 -17.114 -44.919 1.00 98.19 1176 ASN B C 1
ATOM 3099 O O . ASN B 1 176 ? -11.011 -17.308 -44.069 1.00 97.12 1176 ASN B O 1
ATOM 3104 N N . THR B 1 177 ? -8.912 -17.624 -44.831 1.00 93.68 1177 THR B N 1
ATOM 3105 C CA . THR B 1 177 ? -8.462 -18.405 -43.690 1.00 87.95 1177 THR B CA 1
ATOM 3106 C C . THR B 1 177 ? -7.409 -17.624 -42.915 1.00 80.63 1177 THR B C 1
ATOM 3107 O O . THR B 1 177 ? -6.651 -16.835 -43.486 1.00 80.69 1177 THR B O 1
ATOM 3111 N N . PHE B 1 178 ? -7.370 -17.850 -41.605 1.00 70.01 1178 PHE B N 1
ATOM 3112 C CA . PHE B 1 178 ? -6.426 -17.149 -40.748 1.00 66.86 1178 PHE B CA 1
ATOM 3113 C C . PHE B 1 178 ? -6.224 -17.949 -39.472 1.00 63.34 1178 PHE B C 1
ATOM 3114 O O . PHE B 1 178 ? -7.051 -18.786 -39.102 1.00 62.83 1178 PHE B O 1
ATOM 3122 N N . ASN B 1 179 ? -5.096 -17.678 -38.803 1.00 62.83 1179 ASN B N 1
ATOM 3123 C CA . ASN B 1 179 ? -4.766 -18.281 -37.510 1.00 62.98 1179 ASN B CA 1
ATOM 3124 C C . ASN B 1 179 ? -4.032 -17.208 -36.702 1.00 59.85 1179 ASN B C 1
ATOM 3125 O O . ASN B 1 179 ? -2.801 -17.172 -36.640 1.00 59.99 1179 ASN B O 1
ATOM 3130 N N . PHE B 1 180 ? -4.806 -16.320 -36.085 1.00 55.47 1180 PHE B N 1
ATOM 3131 C CA . PHE B 1 180 ? -4.246 -15.211 -35.324 1.00 55.26 1180 PHE B CA 1
ATOM 3132 C C . PHE B 1 180 ? -3.884 -15.685 -33.923 1.00 53.28 1180 PHE B C 1
ATOM 3133 O O . PHE B 1 180 ? -4.758 -16.098 -33.152 1.00 51.93 1180 PHE B O 1
ATOM 3141 N N . ILE B 1 181 ? -2.597 -15.622 -33.595 1.00 54.16 1181 ILE B N 1
ATOM 3142 C CA . ILE B 1 181 ? -2.068 -16.142 -32.340 1.00 53.69 1181 ILE B CA 1
ATOM 3143 C C . ILE B 1 181 ? -1.862 -14.982 -31.377 1.00 55.51 1181 ILE B C 1
ATOM 3144 O O . ILE B 1 181 ? -1.267 -13.959 -31.740 1.00 57.08 1181 ILE B O 1
ATOM 3149 N N . ILE B 1 182 ? -2.354 -15.139 -30.149 1.00 52.83 1182 ILE B N 1
ATOM 3150 C CA . ILE B 1 182 ? -2.319 -14.089 -29.138 1.00 50.50 1182 ILE B CA 1
ATOM 3151 C C . ILE B 1 182 ? -1.722 -14.660 -27.859 1.00 48.97 1182 ILE B C 1
ATOM 3152 O O . ILE B 1 182 ? -2.085 -15.763 -27.437 1.00 48.40 1182 ILE B O 1
ATOM 3157 N N . ASN B 1 183 ? -0.805 -13.911 -27.251 1.00 48.96 1183 ASN B N 1
ATOM 3158 C CA . ASN B 1 183 ? -0.275 -14.277 -25.945 1.00 51.55 1183 ASN B CA 1
ATOM 3159 C C . ASN B 1 183 ? -1.336 -14.038 -24.876 1.00 52.89 1183 ASN B C 1
ATOM 3160 O O . ASN B 1 183 ? -1.911 -12.948 -24.792 1.00 52.47 1183 ASN B O 1
ATOM 3165 N N . MET B 1 184 ? -1.593 -15.062 -24.055 1.00 49.15 1184 MET B N 1
ATOM 3166 C CA . MET B 1 184 ? -2.611 -14.950 -23.015 1.00 47.46 1184 MET B CA 1
ATOM 3167 C C . MET B 1 184 ? -2.295 -13.858 -22.002 1.00 46.46 1184 MET B C 1
ATOM 3168 O O . MET B 1 184 ? -3.215 -13.343 -21.357 1.00 46.63 1184 MET B O 1
ATOM 3173 N N . ALA B 1 185 ? -1.021 -13.492 -21.847 1.00 48.40 1185 ALA B N 1
ATOM 3174 C CA . ALA B 1 185 ? -0.653 -12.417 -20.934 1.00 53.18 1185 ALA B CA 1
ATOM 3175 C C . ALA B 1 185 ? -1.161 -11.056 -21.389 1.00 53.23 1185 ALA B C 1
ATOM 3176 O O . ALA B 1 185 ? -1.147 -10.112 -20.591 1.00 54.71 1185 ALA B O 1
ATOM 3178 N N . ASN B 1 186 ? -1.608 -10.930 -22.636 1.00 52.52 1186 ASN B N 1
ATOM 3179 C CA . ASN B 1 186 ? -2.116 -9.674 -23.167 1.00 50.88 1186 ASN B CA 1
ATOM 3180 C C . ASN B 1 186 ? -3.635 -9.578 -23.119 1.00 46.54 1186 ASN B C 1
ATOM 3181 O O . ASN B 1 186 ? -4.192 -8.568 -23.558 1.00 44.50 1186 ASN B O 1
ATOM 3186 N N . MET B 1 187 ? -4.316 -10.600 -22.601 1.00 44.58 1187 MET B N 1
ATOM 3187 C CA . MET B 1 187 ? -5.776 -10.587 -22.496 1.00 44.86 1187 MET B CA 1
ATOM 3188 C C . MET B 1 187 ? -6.181 -9.959 -21.161 1.00 45.40 1187 MET B C 1
ATOM 3189 O O . MET B 1 187 ? -6.638 -10.621 -20.228 1.00 42.87 1187 MET B O 1
ATOM 3194 N N . LYS B 1 188 ? -6.004 -8.640 -21.092 1.00 45.36 1188 LYS B N 1
ATOM 3195 C CA . LYS B 1 188 ? -6.216 -7.878 -19.869 1.00 45.58 1188 LYS B CA 1
ATOM 3196 C C . LYS B 1 188 ? -7.539 -7.121 -19.858 1.00 49.93 1188 LYS B C 1
ATOM 3197 O O . LYS B 1 188 ? -7.720 -6.229 -19.022 1.00 50.90 1188 LYS B O 1
ATOM 3203 N N . MET B 1 189 ? -8.464 -7.450 -20.756 1.00 46.88 1189 MET B N 1
ATOM 3204 C CA . MET B 1 189 ? -9.729 -6.731 -20.809 1.00 50.41 1189 MET B CA 1
ATOM 3205 C C . MET B 1 189 ? -10.592 -7.052 -19.593 1.00 51.58 1189 MET B C 1
ATOM 3206 O O . MET B 1 189 ? -10.579 -8.168 -19.067 1.00 50.79 1189 MET B O 1
ATOM 3211 N N . GLN B 1 190 ? -11.344 -6.049 -19.145 1.00 53.66 1190 GLN B N 1
ATOM 3212 C CA . GLN B 1 190 ? -12.236 -6.219 -18.012 1.00 54.53 1190 GLN B CA 1
ATOM 3213 C C . GLN B 1 190 ? -13.414 -7.113 -18.398 1.00 53.17 1190 GLN B C 1
ATOM 3214 O O . GLN B 1 190 ? -13.689 -7.313 -19.584 1.00 51.45 1190 GLN B O 1
ATOM 3220 N N . PRO B 1 191 ? -14.114 -7.682 -17.413 1.00 52.48 1191 PRO B N 1
ATOM 3221 C CA . PRO B 1 191 ? -15.248 -8.559 -17.730 1.00 54.62 1191 PRO B CA 1
ATOM 3222 C C . PRO B 1 191 ? -16.315 -7.844 -18.545 1.00 57.03 1191 PRO B C 1
ATOM 3223 O O . PRO B 1 191 ? -16.568 -6.650 -18.372 1.00 60.32 1191 PRO B O 1
ATOM 3227 N N . GLY B 1 192 ? -16.943 -8.598 -19.444 1.00 55.06 1192 GLY B N 1
ATOM 3228 C CA . GLY B 1 192 ? -17.997 -8.063 -20.283 1.00 59.57 1192 GLY B CA 1
ATOM 3229 C C . GLY B 1 192 ? -17.975 -8.618 -21.693 1.00 57.09 1192 GLY B C 1
ATOM 3230 O O . GLY B 1 192 ? -17.121 -9.444 -22.029 1.00 50.34 1192 GLY B O 1
ATOM 3231 N N . ASN B 1 193 ? -18.913 -8.176 -22.524 1.00 58.77 1193 ASN B N 1
ATOM 3232 C CA . ASN B 1 193 ? -18.974 -8.596 -23.916 1.00 54.89 1193 ASN B CA 1
ATOM 3233 C C . ASN B 1 193 ? -18.110 -7.684 -24.778 1.00 54.61 1193 ASN B C 1
ATOM 3234 O O . ASN B 1 193 ? -17.973 -6.488 -24.508 1.00 57.51 1193 ASN B O 1
ATOM 3239 N N . TYR B 1 194 ? -17.525 -8.262 -25.825 1.00 50.89 1194 TYR B N 1
ATOM 3240 C CA . TYR B 1 194 ? -16.612 -7.528 -26.687 1.00 50.12 1194 TYR B CA 1
ATOM 3241 C C . TYR B 1 194 ? -16.856 -7.880 -28.145 1.00 54.43 1194 TYR B C 1
ATOM 3242 O O . TYR B 1 194 ? -17.049 -9.049 -28.490 1.00 56.14 1194 TYR B O 1
ATOM 3251 N N . LYS B 1 195 ? -16.848 -6.856 -28.993 1.00 53.52 1195 LYS B N 1
ATOM 3252 C CA . LYS B 1 195 ? -16.812 -7.036 -30.437 1.00 54.95 1195 LYS B CA 1
ATOM 3253 C C . LYS B 1 195 ? -15.355 -7.192 -30.853 1.00 55.13 1195 LYS B C 1
ATOM 3254 O O . LYS B 1 195 ? -14.521 -6.335 -30.540 1.00 52.44 1195 LYS B O 1
ATOM 3260 N N . LEU B 1 196 ? -15.046 -8.287 -31.540 1.00 54.61 1196 LEU B N 1
ATOM 3261 C CA . LEU B 1 196 ? -13.671 -8.639 -31.871 1.00 56.54 1196 LEU B CA 1
ATOM 3262 C C . LEU B 1 196 ? -13.377 -8.258 -33.317 1.00 57.67 1196 LEU B C 1
ATOM 3263 O O . LEU B 1 196 ? -13.982 -8.805 -34.245 1.00 62.73 1196 LEU B O 1
ATOM 3268 N N . LEU B 1 197 ? -12.449 -7.323 -33.501 1.00 56.40 1197 LEU B N 1
ATOM 3269 C CA . LEU B 1 197 ? -11.995 -6.899 -34.819 1.00 54.94 1197 LEU B CA 1
ATOM 3270 C C . LEU B 1 197 ? -10.617 -7.496 -35.072 1.00 53.62 1197 LEU B C 1
ATOM 3271 O O . LEU B 1 197 ? -9.693 -7.290 -34.279 1.00 53.52 1197 LEU B O 1
ATOM 3276 N N . LEU B 1 198 ? -10.483 -8.230 -36.171 1.00 54.63 1198 LEU B N 1
ATOM 3277 C CA . LEU B 1 198 ? -9.239 -8.893 -36.534 1.00 50.96 1198 LEU B CA 1
ATOM 3278 C C . LEU B 1 198 ? -8.674 -8.254 -37.794 1.00 50.13 1198 LEU B C 1
ATOM 3279 O O . LEU B 1 198 ? -9.365 -8.171 -38.814 1.00 52.37 1198 LEU B O 1
ATOM 3284 N N . TRP B 1 199 ? -7.423 -7.804 -37.720 1.00 49.02 1199 TRP B N 1
ATOM 3285 C CA . TRP B 1 199 ? -6.753 -7.160 -38.840 1.00 56.58 1199 TRP B CA 1
ATOM 3286 C C . TRP B 1 199 ? -5.366 -7.754 -39.028 1.00 57.28 1199 TRP B C 1
ATOM 3287 O O . TRP B 1 199 ? -4.672 -8.057 -38.053 1.00 54.58 1199 TRP B O 1
ATOM 3298 N N . ALA B 1 200 ? -4.965 -7.910 -40.288 1.00 63.24 1200 ALA B N 1
ATOM 3299 C CA . ALA B 1 200 ? -3.651 -8.440 -40.617 1.00 65.85 1200 ALA B CA 1
ATOM 3300 C C . ALA B 1 200 ? -3.291 -8.018 -42.033 1.00 69.30 1200 ALA B C 1
ATOM 3301 O O . ALA B 1 200 ? -4.149 -8.008 -42.919 1.00 71.76 1200 ALA B O 1
ATOM 3303 N N . LYS B 1 201 ? -2.021 -7.670 -42.235 1.00 70.88 1201 LYS B N 1
ATOM 3304 C CA . LYS B 1 201 ? -1.538 -7.267 -43.553 1.00 75.86 1201 LYS B CA 1
ATOM 3305 C C . LYS B 1 201 ? -0.034 -7.495 -43.580 1.00 82.02 1201 LYS B C 1
ATOM 3306 O O . LYS B 1 201 ? 0.704 -6.836 -42.841 1.00 82.75 1201 LYS B O 1
ATOM 3312 N N . GLY B 1 202 ? 0.413 -8.421 -44.422 1.00 86.80 1202 GLY B N 1
ATOM 3313 C CA . GLY B 1 202 ? 1.825 -8.767 -44.436 1.00 87.07 1202 GLY B CA 1
ATOM 3314 C C . GLY B 1 202 ? 2.195 -9.504 -43.164 1.00 79.90 1202 GLY B C 1
ATOM 3315 O O . GLY B 1 202 ? 1.501 -10.432 -42.733 1.00 79.00 1202 GLY B O 1
ATOM 3316 N N . LYS B 1 203 ? 3.301 -9.092 -42.549 1.00 79.94 1203 LYS B N 1
ATOM 3317 C CA . LYS B 1 203 ? 3.741 -9.655 -41.281 1.00 79.76 1203 LYS B CA 1
ATOM 3318 C C . LYS B 1 203 ? 3.215 -8.878 -40.082 1.00 79.69 1203 LYS B C 1
ATOM 3319 O O . LYS B 1 203 ? 3.582 -9.192 -38.945 1.00 81.06 1203 LYS B O 1
ATOM 3325 N N . GLN B 1 204 ? 2.370 -7.879 -40.308 1.00 79.94 1204 GLN B N 1
ATOM 3326 C CA . GLN B 1 204 ? 1.766 -7.093 -39.244 1.00 73.92 1204 GLN B CA 1
ATOM 3327 C C . GLN B 1 204 ? 0.338 -7.559 -38.985 1.00 68.81 1204 GLN B C 1
ATOM 3328 O O . GLN B 1 204 ? -0.325 -8.126 -39.857 1.00 72.45 1204 GLN B O 1
ATOM 3334 N N . GLY B 1 205 ? -0.128 -7.309 -37.770 1.00 61.28 1205 GLY B N 1
ATOM 3335 C CA . GLY B 1 205 ? -1.477 -7.690 -37.402 1.00 60.34 1205 GLY B CA 1
ATOM 3336 C C . GLY B 1 205 ? -1.759 -7.318 -35.963 1.00 56.88 1205 GLY B C 1
ATOM 3337 O O . GLY B 1 205 ? -0.846 -7.159 -35.146 1.00 58.94 1205 GLY B O 1
ATOM 3338 N N . ALA B 1 206 ? -3.051 -7.183 -35.670 1.00 53.59 1206 ALA B N 1
ATOM 3339 C CA . ALA B 1 206 ? -3.503 -6.854 -34.326 1.00 47.99 1206 ALA B CA 1
ATOM 3340 C C . ALA B 1 206 ? -4.972 -7.226 -34.198 1.00 48.90 1206 ALA B C 1
ATOM 3341 O O . ALA B 1 206 ? -5.674 -7.411 -35.195 1.00 53.26 1206 ALA B O 1
ATOM 3343 N N . ALA B 1 207 ? -5.426 -7.333 -32.951 1.00 49.02 1207 ALA B N 1
ATOM 3344 C CA . ALA B 1 207 ? -6.815 -7.636 -32.641 1.00 49.22 1207 ALA B CA 1
ATOM 3345 C C . ALA B 1 207 ? -7.368 -6.561 -31.720 1.00 51.67 1207 ALA B C 1
ATOM 3346 O O . ALA B 1 207 ? -6.709 -6.160 -30.756 1.00 52.87 1207 ALA B O 1
ATOM 3348 N N . LYS B 1 208 ? -8.580 -6.098 -32.018 1.00 50.58 1208 LYS B N 1
ATOM 3349 C CA . LYS B 1 208 ? -9.232 -5.045 -31.253 1.00 49.76 1208 LYS B CA 1
ATOM 3350 C C . LYS B 1 208 ? -10.494 -5.594 -30.605 1.00 51.29 1208 LYS B C 1
ATOM 3351 O O . LYS B 1 208 ? -11.322 -6.219 -31.276 1.00 53.33 1208 LYS B O 1
ATOM 3357 N N . PHE B 1 209 ? -10.633 -5.361 -29.302 1.00 50.26 1209 PHE B N 1
ATOM 3358 C CA . PHE B 1 209 ? -11.800 -5.775 -28.531 1.00 46.56 1209 PHE B CA 1
ATOM 3359 C C . PHE B 1 209 ? -12.584 -4.522 -28.163 1.00 47.13 1209 PHE B C 1
ATOM 3360 O O . PHE B 1 209 ? -12.106 -3.693 -27.382 1.00 48.48 1209 PHE B O 1
ATOM 3368 N N . GLU B 1 210 ? -13.783 -4.383 -28.725 1.00 50.25 1210 GLU B N 1
ATOM 3369 C CA . GLU B 1 210 ? -14.645 -3.235 -28.465 1.00 55.10 1210 GLU B CA 1
ATOM 3370 C C . GLU B 1 210 ? -15.667 -3.622 -27.402 1.00 56.00 1210 GLU B C 1
ATOM 3371 O O . GLU B 1 210 ? -16.578 -4.413 -27.665 1.00 55.25 1210 GLU B O 1
ATOM 3377 N N . GLY B 1 211 ? -15.514 -3.060 -26.202 1.00 56.41 1211 GLY B N 1
ATOM 3378 C CA . GLY B 1 211 ? -16.425 -3.313 -25.110 1.00 56.49 1211 GLY B CA 1
ATOM 3379 C C . GLY B 1 211 ? -17.387 -2.158 -24.877 1.00 57.23 1211 GLY B C 1
ATOM 3380 O O . GLY B 1 211 ? -17.384 -1.146 -25.574 1.00 56.86 1211 GLY B O 1
ATOM 3381 N N . GLU B 1 212 ? -18.230 -2.333 -23.857 1.00 61.85 1212 GLU B N 1
ATOM 3382 C CA . GLU B 1 212 ? -19.220 -1.314 -23.532 1.00 67.80 1212 GLU B CA 1
ATOM 3383 C C . GLU B 1 212 ? -18.592 -0.080 -22.898 1.00 69.24 1212 GLU B C 1
ATOM 3384 O O . GLU B 1 212 ? -19.195 0.998 -22.941 1.00 71.20 1212 GLU B O 1
ATOM 3390 N N . HIS B 1 213 ? -17.397 -0.207 -22.319 1.00 67.70 1213 HIS B N 1
ATOM 3391 C CA . HIS B 1 213 ? -16.750 0.904 -21.637 1.00 70.51 1213 HIS B CA 1
ATOM 3392 C C . HIS B 1 213 ? -15.355 1.226 -22.150 1.00 65.41 1213 HIS B C 1
ATOM 3393 O O . HIS B 1 213 ? -14.914 2.369 -21.990 1.00 68.02 1213 HIS B O 1
ATOM 3400 N N . ALA B 1 214 ? -14.653 0.271 -22.754 1.00 56.17 1214 ALA B N 1
ATOM 3401 C CA . ALA B 1 214 ? -13.286 0.508 -23.187 1.00 57.03 1214 ALA B CA 1
ATOM 3402 C C . ALA B 1 214 ? -12.975 -0.352 -24.402 1.00 56.18 1214 ALA B C 1
ATOM 3403 O O . ALA B 1 214 ? -13.688 -1.310 -24.713 1.00 55.58 1214 ALA B O 1
ATOM 3405 N N . ASN B 1 215 ? -11.893 0.010 -25.086 1.00 55.02 1215 ASN B N 1
ATOM 3406 C CA . ASN B 1 215 ? -11.360 -0.755 -26.201 1.00 51.74 1215 ASN B CA 1
ATOM 3407 C C . ASN B 1 215 ? -9.979 -1.279 -25.836 1.00 49.47 1215 ASN B C 1
ATOM 3408 O O . ASN B 1 215 ? -9.222 -0.627 -25.111 1.00 49.04 1215 ASN B O 1
ATOM 3413 N N . TYR B 1 216 ? -9.657 -2.466 -26.343 1.00 43.91 1216 TYR B N 1
ATOM 3414 C CA . TYR B 1 216 ? -8.367 -3.097 -26.101 1.00 42.88 1216 TYR B CA 1
ATOM 3415 C C . TYR B 1 216 ? -7.781 -3.549 -27.429 1.00 44.02 1216 TYR B C 1
ATOM 3416 O O . TYR B 1 216 ? -8.464 -4.207 -28.220 1.00 49.34 1216 TYR B O 1
ATOM 3425 N N . VAL B 1 217 ? -6.522 -3.194 -27.670 1.00 43.94 1217 VAL B N 1
ATOM 3426 C CA . VAL B 1 217 ? -5.800 -3.593 -28.871 1.00 45.23 1217 VAL B CA 1
ATOM 3427 C C . VAL B 1 217 ? -4.633 -4.472 -28.448 1.00 45.82 1217 VAL B C 1
ATOM 3428 O O . VAL B 1 217 ? -3.819 -4.072 -27.608 1.00 43.43 1217 VAL B O 1
ATOM 3432 N N . VAL B 1 218 ? -4.557 -5.667 -29.026 1.00 42.82 1218 VAL B N 1
ATOM 3433 C CA . VAL B 1 218 ? -3.553 -6.661 -28.667 1.00 46.66 1218 VAL B CA 1
ATOM 3434 C C . VAL B 1 218 ? -2.762 -7.024 -29.915 1.00 48.05 1218 VAL B C 1
ATOM 3435 O O . VAL B 1 218 ? -3.348 -7.295 -30.970 1.00 51.27 1218 VAL B O 1
ATOM 3439 N N . ALA B 1 219 ? -1.438 -7.025 -29.794 1.00 47.00 1219 ALA B N 1
ATOM 3440 C CA . ALA B 1 219 ? -0.586 -7.429 -30.901 1.00 48.57 1219 ALA B CA 1
ATOM 3441 C C . ALA B 1 219 ? -0.648 -8.939 -31.100 1.00 50.61 1219 ALA B C 1
ATOM 3442 O O . ALA B 1 219 ? -0.908 -9.704 -30.168 1.00 53.17 1219 ALA B O 1
ATOM 3444 N N . LEU B 1 220 ? -0.408 -9.364 -32.335 1.00 54.96 1220 LEU B N 1
ATOM 3445 C CA . LEU B 1 220 ? -0.380 -10.775 -32.685 1.00 57.22 1220 LEU B CA 1
ATOM 3446 C C . LEU B 1 220 ? 1.054 -11.290 -32.666 1.00 57.49 1220 LEU B C 1
ATOM 3447 O O . LEU B 1 220 ? 2.003 -10.548 -32.933 1.00 60.26 1220 LEU B O 1
ATOM 3452 N N . GLU B 1 221 ? 1.204 -12.571 -32.344 1.00 55.49 1221 GLU B N 1
ATOM 3453 C CA . GLU B 1 221 ? 2.525 -13.177 -32.324 1.00 59.62 1221 GLU B CA 1
ATOM 3454 C C . GLU B 1 221 ? 3.009 -13.449 -33.747 1.00 59.71 1221 GLU B C 1
ATOM 3455 O O . GLU B 1 221 ? 2.232 -13.465 -34.706 1.00 59.81 1221 GLU B O 1
ATOM 3461 N N . ALA B 1 222 ? 4.322 -13.667 -33.872 1.00 54.82 1222 ALA B N 1
ATOM 3462 C CA . ALA B 1 222 ? 4.939 -13.778 -35.190 1.00 58.32 1222 ALA B CA 1
ATOM 3463 C C . ALA B 1 222 ? 4.492 -15.031 -35.934 1.00 66.12 1222 ALA B C 1
ATOM 3464 O O . ALA B 1 222 ? 4.501 -15.048 -37.170 1.00 73.08 1222 ALA B O 1
ATOM 3466 N N . ASP B 1 223 ? 4.100 -16.082 -35.213 1.00 68.96 1223 ASP B N 1
ATOM 3467 C CA . ASP B 1 223 ? 3.659 -17.311 -35.862 1.00 72.98 1223 ASP B CA 1
ATOM 3468 C C . ASP B 1 223 ? 2.278 -17.192 -36.495 1.00 70.59 1223 ASP B C 1
ATOM 3469 O O . ASP B 1 223 ? 1.811 -18.169 -37.093 1.00 74.55 1223 ASP B O 1
ATOM 3474 N N . SER B 1 224 ? 1.619 -16.041 -36.385 1.00 62.73 1224 SER B N 1
ATOM 3475 C CA . SER B 1 224 ? 0.295 -15.873 -36.966 1.00 58.65 1224 SER B CA 1
ATOM 3476 C C . SER B 1 224 ? 0.359 -15.928 -38.489 1.00 60.29 1224 SER B C 1
ATOM 3477 O O . SER B 1 224 ? 1.334 -15.497 -39.110 1.00 60.60 1224 SER B O 1
ATOM 3480 N N . THR B 1 225 ? -0.698 -16.472 -39.088 1.00 59.14 1225 THR B N 1
ATOM 3481 C CA . THR B 1 225 ? -0.800 -16.611 -40.532 1.00 63.95 1225 THR B CA 1
ATOM 3482 C C . THR B 1 225 ? -2.181 -16.165 -40.994 1.00 65.91 1225 THR B C 1
ATOM 3483 O O . THR B 1 225 ? -3.137 -16.126 -40.215 1.00 62.29 1225 THR B O 1
ATOM 3487 N N . HIS B 1 226 ? -2.271 -15.833 -42.279 1.00 70.84 1226 HIS B N 1
ATOM 3488 C CA . HIS B 1 226 ? -3.525 -15.409 -42.887 1.00 75.78 1226 HIS B CA 1
ATOM 3489 C C . HIS B 1 226 ? -3.379 -15.463 -44.400 1.00 84.07 1226 HIS B C 1
ATOM 3490 O O . HIS B 1 226 ? -2.301 -15.197 -44.940 1.00 88.47 1226 HIS B O 1
ATOM 3497 N N . ASP B 1 227 ? -4.474 -15.809 -45.073 1.00 86.98 1227 ASP B N 1
ATOM 3498 C CA . ASP B 1 227 ? -4.526 -15.855 -46.532 1.00 92.86 1227 ASP B CA 1
ATOM 3499 C C . ASP B 1 227 ? -5.799 -15.151 -46.978 1.00 92.31 1227 ASP B C 1
ATOM 3500 O O . ASP B 1 227 ? -6.905 -15.619 -46.689 1.00 89.34 1227 ASP B O 1
ATOM 3505 N N . PHE B 1 228 ? -5.644 -14.032 -47.677 1.00 97.87 1228 PHE B N 1
ATOM 3506 C CA . PHE B 1 228 ? -6.786 -13.253 -48.141 1.00 104.16 1228 PHE B CA 1
ATOM 3507 C C . PHE B 1 228 ? -6.883 -13.270 -49.663 1.00 111.26 1228 PHE B C 1
ATOM 3508 O O . PHE B 1 228 ? -7.937 -12.990 -50.232 1.00 115.14 1228 PHE B O 1
ATOM 3516 N N . MET C 1 1 ? -21.185 -37.769 -18.390 1.00 62.44 1001 MET C N 1
ATOM 3517 C CA . MET C 1 1 ? -21.670 -37.662 -17.020 1.00 61.92 1001 MET C CA 1
ATOM 3518 C C . MET C 1 1 ? -21.724 -36.206 -16.568 1.00 59.58 1001 MET C C 1
ATOM 3519 O O . MET C 1 1 ? -21.015 -35.353 -17.102 1.00 57.03 1001 MET C O 1
ATOM 3524 N N . LYS C 1 2 ? -22.571 -35.929 -15.581 1.00 61.82 1002 LYS C N 1
ATOM 3525 C CA . LYS C 1 2 ? -22.655 -34.617 -14.951 1.00 62.64 1002 LYS C CA 1
ATOM 3526 C C . LYS C 1 2 ? -22.417 -34.783 -13.459 1.00 63.55 1002 LYS C C 1
ATOM 3527 O O . LYS C 1 2 ? -23.113 -35.563 -12.799 1.00 66.88 1002 LYS C O 1
ATOM 3533 N N . LEU C 1 3 ? -21.438 -34.056 -12.931 1.00 58.49 1003 LEU C N 1
ATOM 3534 C CA . LEU C 1 3 ? -21.108 -34.096 -11.512 1.00 51.57 1003 LEU C CA 1
ATOM 3535 C C . LEU C 1 3 ? -21.675 -32.855 -10.836 1.00 55.43 1003 LEU C C 1
ATOM 3536 O O . LEU C 1 3 ? -21.283 -31.730 -11.164 1.00 62.66 1003 LEU C O 1
ATOM 3541 N N . SER C 1 4 ? -22.596 -33.062 -9.897 1.00 52.56 1004 SER C N 1
ATOM 3542 C CA . SER C 1 4 ? -23.209 -31.953 -9.185 1.00 52.56 1004 SER C CA 1
ATOM 3543 C C . SER C 1 4 ? -22.216 -31.338 -8.200 1.00 52.17 1004 SER C C 1
ATOM 3544 O O . SER C 1 4 ? -21.112 -31.845 -7.984 1.00 52.05 1004 SER C O 1
ATOM 3547 N N . LYS C 1 5 ? -22.632 -30.224 -7.591 1.00 53.30 1005 LYS C N 1
ATOM 3548 C CA . LYS C 1 5 ? -21.767 -29.538 -6.636 1.00 51.51 1005 LYS C CA 1
ATOM 3549 C C . LYS C 1 5 ? -21.525 -30.378 -5.389 1.00 52.23 1005 LYS C C 1
ATOM 3550 O O . LYS C 1 5 ? -20.452 -30.286 -4.782 1.00 48.97 1005 LYS C O 1
ATOM 3556 N N . ASP C 1 6 ? -22.503 -31.194 -4.989 1.00 53.77 1006 ASP C N 1
ATOM 3557 C CA . ASP C 1 6 ? -22.304 -32.070 -3.838 1.00 54.87 1006 ASP C CA 1
ATOM 3558 C C . ASP C 1 6 ? -21.244 -33.125 -4.126 1.00 46.40 1006 ASP C C 1
ATOM 3559 O O . ASP C 1 6 ? -20.405 -33.419 -3.266 1.00 44.59 1006 ASP C O 1
ATOM 3564 N N . THR C 1 7 ? -21.262 -33.699 -5.331 1.00 43.94 1007 THR C N 1
ATOM 3565 C CA . THR C 1 7 ? -20.276 -34.716 -5.685 1.00 42.20 1007 THR C CA 1
ATOM 3566 C C . THR C 1 7 ? -18.877 -34.118 -5.772 1.00 41.94 1007 THR C C 1
ATOM 3567 O O . THR C 1 7 ? -17.915 -34.686 -5.242 1.00 46.43 1007 THR C O 1
ATOM 3571 N N . THR C 1 8 ? -18.746 -32.967 -6.438 1.00 40.18 1008 THR C N 1
ATOM 3572 C CA . THR C 1 8 ? -17.440 -32.323 -6.547 1.00 42.92 1008 THR C CA 1
ATOM 3573 C C . THR C 1 8 ? -16.915 -31.888 -5.186 1.00 43.18 1008 THR C C 1
ATOM 3574 O O . THR C 1 8 ? -15.699 -31.882 -4.964 1.00 46.51 1008 THR C O 1
ATOM 3578 N N . ALA C 1 9 ? -17.810 -31.518 -4.267 1.00 44.42 1009 ALA C N 1
ATOM 3579 C CA . ALA C 1 9 ? -17.381 -31.210 -2.907 1.00 44.11 1009 ALA C CA 1
ATOM 3580 C C . ALA C 1 9 ? -16.837 -32.452 -2.212 1.00 45.13 1009 ALA C C 1
ATOM 3581 O O . ALA C 1 9 ? -15.826 -32.381 -1.503 1.00 45.58 1009 ALA C O 1
ATOM 3583 N N . LEU C 1 10 ? -17.494 -33.599 -2.405 1.00 45.82 1010 LEU C N 1
ATOM 3584 C CA . LEU C 1 10 ? -16.974 -34.850 -1.860 1.00 43.41 1010 LEU C CA 1
ATOM 3585 C C . LEU C 1 10 ? -15.643 -35.215 -2.503 1.00 43.10 1010 LEU C C 1
ATOM 3586 O O . LEU C 1 10 ? -14.697 -35.607 -1.810 1.00 40.84 1010 LEU C O 1
ATOM 3591 N N . LEU C 1 11 ? -15.551 -35.090 -3.830 1.00 41.34 1011 LEU C N 1
ATOM 3592 C CA . LEU C 1 11 ? -14.299 -35.387 -4.516 1.00 38.12 1011 LEU C CA 1
ATOM 3593 C C . LEU C 1 11 ? -13.183 -34.449 -4.077 1.00 39.33 1011 LEU C C 1
ATOM 3594 O O . LEU C 1 11 ? -12.017 -34.858 -4.020 1.00 44.10 1011 LEU C O 1
ATOM 3599 N N . LYS C 1 12 ? -13.513 -33.192 -3.764 1.00 40.34 1012 LYS C N 1
ATOM 3600 C CA . LYS C 1 12 ? -12.492 -32.268 -3.281 1.00 41.56 1012 LYS C CA 1
ATOM 3601 C C . LYS C 1 12 ? -11.975 -32.691 -1.913 1.00 40.04 1012 LYS C C 1
ATOM 3602 O O . LYS C 1 12 ? -10.776 -32.577 -1.634 1.00 38.73 1012 LYS C O 1
ATOM 3608 N N . ASN C 1 13 ? -12.864 -33.185 -1.049 1.00 44.97 1013 ASN C N 1
ATOM 3609 C CA . ASN C 1 13 ? -12.423 -33.724 0.232 1.00 43.19 1013 ASN C CA 1
ATOM 3610 C C . ASN C 1 13 ? -11.580 -34.978 0.039 1.00 38.28 1013 ASN C C 1
ATOM 3611 O O . ASN C 1 13 ? -10.587 -35.181 0.748 1.00 40.03 1013 ASN C O 1
ATOM 3616 N N . PHE C 1 14 ? -11.953 -35.826 -0.923 1.00 39.10 1014 PHE C N 1
ATOM 3617 C CA . PHE C 1 14 ? -11.147 -37.008 -1.210 1.00 40.42 1014 PHE C CA 1
ATOM 3618 C C . PHE C 1 14 ? -9.768 -36.627 -1.731 1.00 42.19 1014 PHE C C 1
ATOM 3619 O O . PHE C 1 14 ? -8.803 -37.375 -1.537 1.00 46.03 1014 PHE C O 1
ATOM 3627 N N . ALA C 1 15 ? -9.653 -35.467 -2.384 1.00 38.76 1015 ALA C N 1
ATOM 3628 C CA . ALA C 1 15 ? -8.361 -35.013 -2.886 1.00 42.24 1015 ALA C CA 1
ATOM 3629 C C . ALA C 1 15 ? -7.376 -34.708 -1.766 1.00 43.18 1015 ALA C C 1
ATOM 3630 O O . ALA C 1 15 ? -6.163 -34.741 -2.001 1.00 45.68 1015 ALA C O 1
ATOM 3632 N N . THR C 1 16 ? -7.863 -34.411 -0.559 1.00 40.98 1016 THR C N 1
ATOM 3633 C CA . THR C 1 16 ? -6.974 -34.204 0.577 1.00 40.06 1016 THR C CA 1
ATOM 3634 C C . THR C 1 16 ? -6.419 -35.512 1.122 1.00 41.16 1016 THR C C 1
ATOM 3635 O O . THR C 1 16 ? -5.416 -35.493 1.845 1.00 44.41 1016 THR C O 1
ATOM 3639 N N . ILE C 1 17 ? -7.048 -36.639 0.800 1.00 40.12 1017 ILE C N 1
ATOM 3640 C CA . ILE C 1 17 ? -6.540 -37.945 1.208 1.00 43.36 1017 ILE C CA 1
ATOM 3641 C C . ILE C 1 17 ? -5.572 -38.504 0.174 1.00 46.20 1017 ILE C C 1
ATOM 3642 O O . ILE C 1 17 ? -4.530 -39.061 0.527 1.00 48.40 1017 ILE C O 1
ATOM 3647 N N . ASN C 1 18 ? -5.900 -38.356 -1.108 1.00 46.95 1018 ASN C N 1
ATOM 3648 C CA . ASN C 1 18 ? -5.067 -38.839 -2.199 1.00 44.78 1018 ASN C CA 1
ATOM 3649 C C . ASN C 1 18 ? -5.134 -37.826 -3.329 1.00 42.60 1018 ASN C C 1
ATOM 3650 O O . ASN C 1 18 ? -6.225 -37.382 -3.700 1.00 45.22 1018 ASN C O 1
ATOM 3655 N N . SER C 1 19 ? -3.969 -37.462 -3.873 1.00 43.28 1019 SER C N 1
ATOM 3656 C CA . SER C 1 19 ? -3.928 -36.486 -4.958 1.00 46.14 1019 SER C CA 1
ATOM 3657 C C . SER C 1 19 ? -4.682 -36.976 -6.187 1.00 45.86 1019 SER C C 1
ATOM 3658 O O . SER C 1 19 ? -5.188 -36.163 -6.969 1.00 45.18 1019 SER C O 1
ATOM 3661 N N . GLY C 1 20 ? -4.764 -38.293 -6.377 1.00 43.44 1020 GLY C N 1
ATOM 3662 C CA . GLY C 1 20 ? -5.494 -38.878 -7.476 1.00 43.37 1020 GLY C CA 1
ATOM 3663 C C . GLY C 1 20 ? -6.647 -39.740 -6.988 1.00 45.92 1020 GLY C C 1
ATOM 3664 O O . GLY C 1 20 ? -6.869 -39.908 -5.786 1.00 46.01 1020 GLY C O 1
ATOM 3665 N N . ILE C 1 21 ? -7.381 -40.287 -7.956 1.00 47.13 1021 ILE C N 1
ATOM 3666 C CA . ILE C 1 21 ? -8.517 -41.149 -7.656 1.00 48.92 1021 ILE C CA 1
ATOM 3667 C C . ILE C 1 21 ? -8.814 -41.991 -8.886 1.00 49.64 1021 ILE C C 1
ATOM 3668 O O . ILE C 1 21 ? -8.500 -41.602 -10.015 1.00 48.15 1021 ILE C O 1
ATOM 3673 N N . MET C 1 22 ? -9.403 -43.161 -8.661 1.00 46.40 1022 MET C N 1
ATOM 3674 C CA . MET C 1 22 ? -9.912 -44.018 -9.723 1.00 47.73 1022 MET C CA 1
ATOM 3675 C C . MET C 1 22 ? -11.431 -43.956 -9.687 1.00 48.32 1022 MET C C 1
ATOM 3676 O O . MET C 1 22 ? -12.047 -44.354 -8.692 1.00 51.90 1022 MET C O 1
ATOM 3681 N N . LEU C 1 23 ? -12.031 -43.452 -10.760 1.00 49.40 1023 LEU C N 1
ATOM 3682 C CA . LEU C 1 23 ? -13.480 -43.350 -10.867 1.00 49.94 1023 LEU C CA 1
ATOM 3683 C C . LEU C 1 23 ? -14.009 -44.566 -11.615 1.00 51.42 1023 LEU C C 1
ATOM 3684 O O . LEU C 1 23 ? -13.615 -44.816 -12.759 1.00 56.86 1023 LEU C O 1
ATOM 3689 N N . LYS C 1 24 ? -14.888 -45.320 -10.964 1.00 51.57 1024 LYS C N 1
ATOM 3690 C CA . LYS C 1 24 ? -15.542 -46.475 -11.559 1.00 53.28 1024 LYS C CA 1
ATOM 3691 C C . LYS C 1 24 ? -16.981 -46.125 -11.915 1.00 55.80 1024 LYS C C 1
ATOM 3692 O O . LYS C 1 24 ? -17.615 -45.291 -11.264 1.00 60.40 1024 LYS C O 1
ATOM 3698 N N . SER C 1 25 ? -17.494 -46.777 -12.955 1.00 57.78 1025 SER C N 1
ATOM 3699 C CA . SER C 1 25 ? -18.862 -46.526 -13.391 1.00 60.22 1025 SER C CA 1
ATOM 3700 C C . SER C 1 25 ? -19.850 -46.956 -12.313 1.00 60.00 1025 SER C C 1
ATOM 3701 O O . SER C 1 25 ? -19.727 -48.042 -11.737 1.00 62.37 1025 SER C O 1
ATOM 3704 N N . GLY C 1 26 ? -20.827 -46.102 -12.041 1.00 55.43 1026 GLY C N 1
ATOM 3705 C CA . GLY C 1 26 ? -21.817 -46.350 -11.019 1.00 54.19 1026 GLY C CA 1
ATOM 3706 C C . GLY C 1 26 ? -22.047 -45.101 -10.197 1.00 54.41 1026 GLY C C 1
ATOM 3707 O O . GLY C 1 26 ? -21.756 -43.990 -10.636 1.00 50.94 1026 GLY C O 1
ATOM 3708 N N . GLN C 1 27 ? -22.576 -45.295 -8.992 1.00 53.55 1027 GLN C N 1
ATOM 3709 C CA . GLN C 1 27 ? -22.866 -44.206 -8.066 1.00 52.52 1027 GLN C CA 1
ATOM 3710 C C . GLN C 1 27 ? -22.099 -44.385 -6.762 1.00 51.01 1027 GLN C C 1
ATOM 3711 O O . GLN C 1 27 ? -22.620 -44.141 -5.671 1.00 47.89 1027 GLN C O 1
ATOM 3717 N N . PHE C 1 28 ? -20.842 -44.809 -6.866 1.00 49.88 1028 PHE C N 1
ATOM 3718 C CA . PHE C 1 28 ? -20.009 -45.076 -5.701 1.00 47.40 1028 PHE C CA 1
ATOM 3719 C C . PHE C 1 28 ? -18.591 -44.609 -5.984 1.00 44.59 1028 PHE C C 1
ATOM 3720 O O . PHE C 1 28 ? -18.049 -44.878 -7.060 1.00 44.83 1028 PHE C O 1
ATOM 3728 N N . ILE C 1 29 ? -17.997 -43.909 -5.021 1.00 39.74 1029 ILE C N 1
ATOM 3729 C CA . ILE C 1 29 ? -16.613 -43.466 -5.113 1.00 39.75 1029 ILE C CA 1
ATOM 3730 C C . ILE C 1 29 ? -15.882 -43.896 -3.850 1.00 43.70 1029 ILE C C 1
ATOM 3731 O O . ILE C 1 29 ? -16.468 -43.979 -2.766 1.00 41.02 1029 ILE C O 1
ATOM 3736 N N . MET C 1 30 ? -14.590 -44.178 -3.999 1.00 45.69 1030 MET C N 1
ATOM 3737 C CA . MET C 1 30 ? -13.757 -44.534 -2.862 1.00 44.97 1030 MET C CA 1
ATOM 3738 C C . MET C 1 30 ? -12.314 -44.173 -3.174 1.00 44.29 1030 MET C C 1
ATOM 3739 O O . MET C 1 30 ? -11.916 -44.061 -4.337 1.00 42.57 1030 MET C O 1
ATOM 3744 N N . THR C 1 31 ? -11.532 -43.987 -2.115 1.00 38.09 1031 THR C N 1
ATOM 3745 C CA . THR C 1 31 ? -10.131 -43.630 -2.260 1.00 37.01 1031 THR C CA 1
ATOM 3746 C C . THR C 1 31 ? -9.380 -44.074 -1.014 1.00 40.16 1031 THR C C 1
ATOM 3747 O O . THR C 1 31 ? -9.976 -44.399 0.016 1.00 40.69 1031 THR C O 1
ATOM 3751 N N . ARG C 1 32 ? -8.055 -44.089 -1.125 1.00 41.83 1032 ARG C N 1
ATOM 3752 C CA . ARG C 1 32 ? -7.183 -44.423 -0.011 1.00 42.64 1032 ARG C CA 1
ATOM 3753 C C . ARG C 1 32 ? -5.922 -43.579 -0.096 1.00 44.47 1032 ARG C C 1
ATOM 3754 O O . ARG C 1 32 ? -5.501 -43.171 -1.182 1.00 43.67 1032 ARG C O 1
ATOM 3762 N N . ALA C 1 33 ? -5.325 -43.318 1.062 1.00 43.27 1033 ALA C N 1
ATOM 3763 C CA . ALA C 1 33 ? -4.026 -42.667 1.092 1.00 45.53 1033 ALA C CA 1
ATOM 3764 C C . ALA C 1 33 ? -2.968 -43.582 0.489 1.00 49.24 1033 ALA C C 1
ATOM 3765 O O . ALA C 1 33 ? -3.110 -44.809 0.476 1.00 48.76 1033 ALA C O 1
ATOM 3767 N N . VAL C 1 34 ? -1.900 -42.970 -0.026 1.00 49.66 1034 VAL C N 1
ATOM 3768 C CA . VAL C 1 34 ? -0.822 -43.747 -0.633 1.00 51.28 1034 VAL C CA 1
ATOM 3769 C C . VAL C 1 34 ? -0.220 -44.707 0.385 1.00 56.26 1034 VAL C C 1
ATOM 3770 O O . VAL C 1 34 ? 0.102 -45.857 0.060 1.00 60.07 1034 VAL C O 1
ATOM 3774 N N . ASN C 1 35 ? -0.073 -44.263 1.633 1.00 52.61 1035 ASN C N 1
ATOM 3775 C CA . ASN C 1 35 ? 0.446 -45.129 2.686 1.00 53.67 1035 ASN C CA 1
ATOM 3776 C C . ASN C 1 35 ? -0.617 -46.047 3.278 1.00 51.38 1035 ASN C C 1
ATOM 3777 O O . ASN C 1 35 ? -0.311 -46.803 4.206 1.00 56.94 1035 ASN C O 1
ATOM 3782 N N . GLY C 1 36 ? -1.849 -45.997 2.774 1.00 46.83 1036 GLY C N 1
ATOM 3783 C CA . GLY C 1 36 ? -2.890 -46.906 3.209 1.00 49.00 1036 GLY C CA 1
ATOM 3784 C C . GLY C 1 36 ? -3.405 -46.697 4.614 1.00 51.75 1036 GLY C C 1
ATOM 3785 O O . GLY C 1 36 ? -4.102 -47.572 5.135 1.00 50.47 1036 GLY C O 1
ATOM 3786 N N . THR C 1 37 ? -3.091 -45.567 5.247 1.00 50.88 1037 THR C N 1
ATOM 3787 C CA . THR C 1 37 ? -3.562 -45.318 6.604 1.00 51.04 1037 THR C CA 1
ATOM 3788 C C . THR C 1 37 ? -4.964 -44.725 6.642 1.00 48.29 1037 THR C C 1
ATOM 3789 O O . THR C 1 37 ? -5.601 -44.747 7.701 1.00 48.35 1037 THR C O 1
ATOM 3793 N N . THR C 1 38 ? -5.458 -44.203 5.521 1.00 46.38 1038 THR C N 1
ATOM 3794 C CA . THR C 1 38 ? -6.752 -43.541 5.464 1.00 42.57 1038 THR C CA 1
ATOM 3795 C C . THR C 1 38 ? -7.547 -44.070 4.280 1.00 42.32 1038 THR C C 1
ATOM 3796 O O . THR C 1 38 ? -6.996 -44.285 3.197 1.00 40.32 1038 THR C O 1
ATOM 3800 N N . TYR C 1 39 ? -8.845 -44.278 4.495 1.00 38.94 1039 TYR C N 1
ATOM 3801 C CA . TYR C 1 39 ? -9.755 -44.752 3.464 1.00 40.46 1039 TYR C CA 1
ATOM 3802 C C . TYR C 1 39 ? -11.052 -43.965 3.550 1.00 40.26 1039 TYR C C 1
ATOM 3803 O O . TYR C 1 39 ? -11.509 -43.627 4.645 1.00 40.60 1039 TYR C O 1
ATOM 3812 N N . ALA C 1 40 ? -11.640 -43.673 2.393 1.00 39.83 1040 ALA C N 1
ATOM 3813 C CA . ALA C 1 40 ? -12.896 -42.944 2.332 1.00 36.31 1040 ALA C CA 1
ATOM 3814 C C . ALA C 1 40 ? -13.774 -43.539 1.243 1.00 38.27 1040 ALA C C 1
ATOM 3815 O O . ALA C 1 40 ? -13.280 -44.072 0.247 1.00 44.00 1040 ALA C O 1
ATOM 3817 N N . GLU C 1 41 ? -15.086 -43.442 1.446 1.00 36.14 1041 GLU C N 1
ATOM 3818 C CA . GLU C 1 41 ? -16.058 -43.980 0.508 1.00 36.79 1041 GLU C CA 1
ATOM 3819 C C . GLU C 1 41 ? -17.339 -43.168 0.614 1.00 35.03 1041 GLU C C 1
ATOM 3820 O O . GLU C 1 41 ? -17.634 -42.589 1.663 1.00 40.79 1041 GLU C O 1
ATOM 3826 N N . ALA C 1 42 ? -18.102 -43.138 -0.476 1.00 37.64 1042 ALA C N 1
ATOM 3827 C CA . AL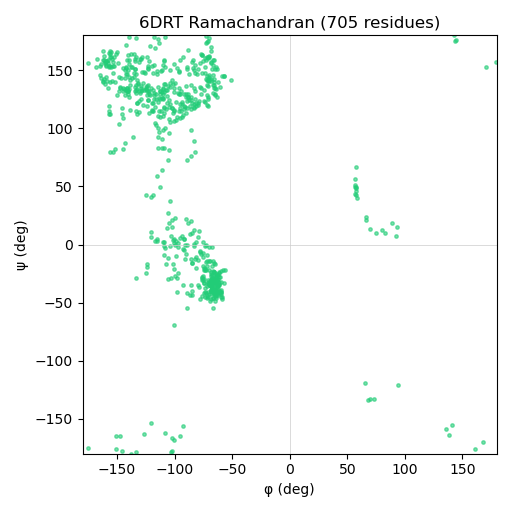A C 1 42 ? -19.337 -42.369 -0.494 1.00 44.62 1042 ALA C CA 1
ATOM 3828 C C . ALA C 1 42 ? -20.215 -42.830 -1.646 1.00 46.55 1042 ALA C C 1
ATOM 3829 O O . ALA C 1 42 ? -19.719 -43.119 -2.738 1.00 44.81 1042 ALA C O 1
ATOM 3831 N N . ASN C 1 43 ? -21.519 -42.897 -1.389 1.00 47.33 1043 ASN C N 1
ATOM 3832 C CA . ASN C 1 43 ? -22.512 -43.040 -2.442 1.00 49.60 1043 ASN C CA 1
ATOM 3833 C C . ASN C 1 43 ? -22.901 -41.651 -2.931 1.00 50.39 1043 ASN C C 1
ATOM 3834 O O . ASN C 1 43 ? -23.218 -40.771 -2.125 1.00 53.02 1043 ASN C O 1
ATOM 3839 N N . ILE C 1 44 ? -22.865 -41.455 -4.244 1.00 49.82 1044 ILE C N 1
ATOM 3840 C CA . ILE C 1 44 ? -23.143 -40.158 -4.845 1.00 48.24 1044 ILE C CA 1
ATOM 3841 C C . ILE C 1 44 ? -24.473 -40.224 -5.580 1.00 50.34 1044 ILE C C 1
ATOM 3842 O O . ILE C 1 44 ? -24.919 -41.293 -6.013 1.00 46.86 1044 ILE C O 1
ATOM 3847 N N . SER C 1 45 ? -25.114 -39.062 -5.712 1.00 51.60 1045 SER C N 1
ATOM 3848 C CA . SER C 1 45 ? -26.371 -38.963 -6.442 1.00 55.08 1045 SER C CA 1
ATOM 3849 C C . SER C 1 45 ? -26.175 -38.921 -7.951 1.00 52.82 1045 SER C C 1
ATOM 3850 O O . SER C 1 45 ? -27.152 -39.078 -8.692 1.00 54.60 1045 SER C O 1
ATOM 3853 N N . ASP C 1 46 ? -24.950 -38.710 -8.419 1.00 50.08 1046 ASP C N 1
ATOM 3854 C CA . ASP C 1 46 ? -24.644 -38.706 -9.840 1.00 51.67 1046 ASP C CA 1
ATOM 3855 C C . ASP C 1 46 ? -24.210 -40.096 -10.290 1.00 52.75 1046 ASP C C 1
ATOM 3856 O O . ASP C 1 46 ? -23.818 -40.944 -9.485 1.00 53.99 1046 ASP C O 1
ATOM 3861 N N . VAL C 1 47 ? -24.285 -40.322 -11.597 1.00 50.49 1047 VAL C N 1
ATOM 3862 C CA . VAL C 1 47 ? -23.982 -41.619 -12.191 1.00 51.74 1047 VAL C CA 1
ATOM 3863 C C . VAL C 1 47 ? -22.713 -41.476 -13.020 1.00 54.59 1047 VAL C C 1
ATOM 3864 O O . VAL C 1 47 ? -22.714 -40.825 -14.073 1.00 58.09 1047 VAL C O 1
ATOM 3868 N N . ILE C 1 48 ? -21.626 -42.079 -12.540 1.00 51.27 1048 ILE C N 1
ATOM 3869 C CA . ILE C 1 48 ? -20.422 -42.219 -13.349 1.00 51.49 1048 ILE C CA 1
ATOM 3870 C C . ILE C 1 48 ? -20.686 -43.245 -14.442 1.00 55.50 1048 ILE C C 1
ATOM 3871 O O . ILE C 1 48 ? -21.102 -44.377 -14.164 1.00 56.66 1048 ILE C O 1
ATOM 3876 N N . ASP C 1 49 ? -20.457 -42.854 -15.696 1.00 59.84 1049 ASP C N 1
ATOM 3877 C CA . ASP C 1 49 ? -20.799 -43.704 -16.829 1.00 63.68 1049 ASP C CA 1
ATOM 3878 C C . ASP C 1 49 ? -19.589 -44.271 -17.558 1.00 66.28 1049 ASP C C 1
ATOM 3879 O O . ASP C 1 49 ? -19.765 -44.973 -18.560 1.00 73.01 1049 ASP C O 1
ATOM 3884 N N . PHE C 1 50 ? -18.372 -43.997 -17.093 1.00 62.34 1050 PHE C N 1
ATOM 3885 C CA . PHE C 1 50 ? -17.194 -44.643 -17.656 1.00 61.89 1050 PHE C CA 1
ATOM 3886 C C . PHE C 1 50 ? -16.072 -44.617 -16.628 1.00 59.20 1050 PHE C C 1
ATOM 3887 O O . PHE C 1 50 ? -16.025 -43.737 -15.765 1.00 57.09 1050 PHE C O 1
ATOM 3895 N N . ASP C 1 51 ? -15.176 -45.595 -16.732 1.00 58.29 1051 ASP C N 1
ATOM 3896 C CA . ASP C 1 51 ? -14.044 -45.696 -15.821 1.00 53.36 1051 ASP C CA 1
ATOM 3897 C C . ASP C 1 51 ? -12.910 -44.796 -16.293 1.00 51.59 1051 ASP C C 1
ATOM 3898 O O . ASP C 1 51 ? -12.567 -44.786 -17.480 1.00 51.08 1051 ASP C O 1
ATOM 3903 N N . VAL C 1 52 ? -12.325 -44.046 -15.364 1.00 51.31 1052 VAL C N 1
ATOM 3904 C CA . VAL C 1 52 ? -11.237 -43.131 -15.691 1.00 52.93 1052 VAL C CA 1
ATOM 3905 C C . VAL C 1 52 ? -10.419 -42.887 -14.431 1.00 48.95 1052 VAL C C 1
ATOM 3906 O O . VAL C 1 52 ? -10.965 -42.770 -13.330 1.00 49.24 1052 VAL C O 1
ATOM 3910 N N . ALA C 1 53 ? -9.102 -42.830 -14.599 1.00 47.97 1053 ALA C N 1
ATOM 3911 C CA . ALA C 1 53 ? -8.182 -42.490 -13.523 1.00 44.86 1053 ALA C CA 1
ATOM 3912 C C . ALA C 1 53 ? -7.708 -41.055 -13.708 1.00 47.72 1053 ALA C C 1
ATOM 3913 O O . ALA C 1 53 ? -7.363 -40.648 -14.823 1.00 52.84 1053 ALA C O 1
ATOM 3915 N N . ILE C 1 54 ? -7.695 -40.293 -12.619 1.00 46.19 1054 ILE C N 1
ATOM 3916 C CA . ILE C 1 54 ? -7.321 -38.884 -12.641 1.00 48.39 1054 ILE C CA 1
ATOM 3917 C C . ILE C 1 54 ? -6.112 -38.706 -11.734 1.00 47.63 1054 ILE C C 1
ATOM 3918 O O . ILE C 1 54 ? -6.174 -39.025 -10.541 1.00 48.87 1054 ILE C O 1
ATOM 3923 N N . TYR C 1 55 ? -5.014 -38.199 -12.299 1.00 49.22 1055 TYR C N 1
ATOM 3924 C CA . TYR C 1 55 ? -3.782 -38.048 -11.532 1.00 49.45 1055 TYR C CA 1
ATOM 3925 C C . TYR C 1 55 ? -3.839 -36.829 -10.618 1.00 52.26 1055 TYR C C 1
ATOM 3926 O O . TYR C 1 55 ? -3.484 -36.912 -9.437 1.00 52.64 1055 TYR C O 1
ATOM 3935 N N . ASP C 1 56 ? -4.275 -35.689 -11.149 1.00 53.82 1056 ASP C N 1
ATOM 3936 C CA . ASP C 1 56 ? -4.404 -34.449 -10.387 1.00 50.84 1056 ASP C CA 1
ATOM 3937 C C . ASP C 1 56 ? -5.894 -34.167 -10.213 1.00 46.51 1056 ASP C C 1
ATOM 3938 O O . ASP C 1 56 ? -6.498 -33.403 -10.966 1.00 45.71 1056 ASP C O 1
ATOM 3943 N N . LEU C 1 57 ? -6.487 -34.800 -9.198 1.00 43.35 1057 LEU C N 1
ATOM 3944 C CA . LEU C 1 57 ? -7.921 -34.647 -8.972 1.00 43.94 1057 LEU C CA 1
ATOM 3945 C C . LEU C 1 57 ? -8.275 -33.212 -8.608 1.00 42.43 1057 LEU C C 1
ATOM 3946 O O . LEU C 1 57 ? -9.282 -32.675 -9.085 1.00 43.64 1057 LEU C O 1
ATOM 3951 N N . ASN C 1 58 ? -7.456 -32.570 -7.772 1.00 45.03 1058 ASN C N 1
ATOM 3952 C CA . ASN C 1 58 ? -7.759 -31.206 -7.350 1.00 54.37 1058 ASN C CA 1
ATOM 3953 C C . ASN C 1 58 ? -7.716 -30.240 -8.529 1.00 52.04 1058 ASN C C 1
ATOM 3954 O O . ASN C 1 58 ? -8.540 -29.321 -8.617 1.00 52.48 1058 ASN C O 1
ATOM 3959 N N . GLY C 1 59 ? -6.766 -30.431 -9.446 1.00 46.87 1059 GLY C N 1
ATOM 3960 C CA . GLY C 1 59 ? -6.736 -29.603 -10.640 1.00 49.40 1059 GLY C CA 1
ATOM 3961 C C . GLY C 1 59 ? -7.910 -29.876 -11.561 1.00 52.21 1059 GLY C C 1
ATOM 3962 O O . GLY C 1 59 ? -8.437 -28.960 -12.199 1.00 53.43 1059 GLY C O 1
ATOM 3963 N N . PHE C 1 60 ? -8.338 -31.138 -11.640 1.00 46.93 1060 PHE C N 1
ATOM 3964 C CA . PHE C 1 60 ? -9.501 -31.485 -12.449 1.00 43.31 1060 PHE C CA 1
ATOM 3965 C C . PHE C 1 60 ? -10.770 -30.855 -11.887 1.00 46.10 1060 PHE C C 1
ATOM 3966 O O . PHE C 1 60 ? -11.626 -30.384 -12.645 1.00 48.93 1060 PHE C O 1
ATOM 3974 N N . LEU C 1 61 ? -10.905 -30.832 -10.559 1.00 42.88 1061 LEU C N 1
ATOM 3975 C CA . LEU C 1 61 ? -12.083 -30.230 -9.946 1.00 44.04 1061 LEU C CA 1
ATOM 3976 C C . LEU C 1 61 ? -12.080 -28.715 -10.091 1.00 47.45 1061 LEU C C 1
ATOM 3977 O O . LEU C 1 61 ? -13.150 -28.099 -10.157 1.00 51.77 1061 LEU C O 1
ATOM 3982 N N . GLY C 1 62 ? -10.898 -28.098 -10.136 1.00 48.75 1062 GLY C N 1
ATOM 3983 C CA . GLY C 1 62 ? -10.833 -26.668 -10.383 1.00 49.23 1062 GLY C CA 1
ATOM 3984 C C . GLY C 1 62 ? -11.388 -26.285 -11.739 1.00 49.97 1062 GLY C C 1
ATOM 3985 O O . GLY C 1 62 ? -12.005 -25.227 -11.887 1.00 54.71 1062 GLY C O 1
ATOM 3986 N N . ILE C 1 63 ? -11.190 -27.141 -12.743 1.00 51.19 1063 ILE C N 1
ATOM 3987 C CA . ILE C 1 63 ? -11.742 -26.881 -14.067 1.00 55.96 1063 ILE C CA 1
ATOM 3988 C C . ILE C 1 63 ? -13.257 -27.043 -14.058 1.00 53.05 1063 ILE C C 1
ATOM 3989 O O . ILE C 1 63 ? -13.983 -26.248 -14.668 1.00 56.33 1063 ILE C O 1
ATOM 3994 N N . LEU C 1 64 ? -13.761 -28.065 -13.359 1.00 50.61 1064 LEU C N 1
ATOM 3995 C CA . LEU C 1 64 ? -15.201 -28.309 -13.329 1.00 51.60 1064 LEU C CA 1
ATOM 3996 C C . LEU C 1 64 ? -15.963 -27.141 -12.718 1.00 52.66 1064 LEU C C 1
ATOM 3997 O O . LEU C 1 64 ? -17.099 -26.866 -13.119 1.00 56.86 1064 LEU C O 1
ATOM 4002 N N . SER C 1 65 ? -15.361 -26.443 -11.753 1.00 51.31 1065 SER C N 1
ATOM 4003 C CA . SER C 1 65 ? -16.018 -25.295 -11.142 1.00 50.28 1065 SER C CA 1
ATOM 4004 C C . SER C 1 65 ? -16.083 -24.091 -12.070 1.00 53.09 1065 SER C C 1
ATOM 4005 O O . SER C 1 65 ? -16.760 -23.112 -11.739 1.00 59.54 1065 SER C O 1
ATOM 4008 N N . LEU C 1 66 ? -15.405 -24.137 -13.218 1.00 51.24 1066 LEU C N 1
ATOM 4009 C CA . LEU C 1 66 ? -15.386 -23.024 -14.154 1.00 52.40 1066 LEU C CA 1
ATOM 4010 C C . LEU C 1 66 ? -16.234 -23.259 -15.395 1.00 57.34 1066 LEU C C 1
ATOM 4011 O O . LEU C 1 66 ? -16.467 -22.310 -16.151 1.00 63.19 1066 LEU C O 1
ATOM 4016 N N . VAL C 1 67 ? -16.699 -24.485 -15.628 1.00 55.88 1067 VAL C N 1
ATOM 4017 C CA . VAL C 1 67 ? -17.508 -24.783 -16.804 1.00 58.12 1067 VAL C CA 1
ATOM 4018 C C . VAL C 1 67 ? -18.976 -24.546 -16.478 1.00 61.08 1067 VAL C C 1
ATOM 4019 O O . VAL C 1 67 ? -19.346 -24.376 -15.311 1.00 59.18 1067 VAL C O 1
ATOM 4023 N N . ASN C 1 68 ? -19.818 -24.530 -17.508 1.00 63.08 1068 ASN C N 1
ATOM 4024 C CA . ASN C 1 68 ? -21.242 -24.320 -17.309 1.00 67.60 1068 ASN C CA 1
ATOM 4025 C C . ASN C 1 68 ? -21.870 -25.537 -16.634 1.00 68.45 1068 ASN C C 1
ATOM 4026 O O . ASN C 1 68 ? -21.306 -26.634 -16.615 1.00 66.91 1068 ASN C O 1
ATOM 4031 N N . ASP C 1 69 ? -23.062 -25.328 -16.070 1.00 76.18 1069 ASP C N 1
ATOM 4032 C CA . ASP C 1 69 ? -23.745 -26.408 -15.366 1.00 81.25 1069 ASP C CA 1
ATOM 4033 C C . ASP C 1 69 ? -24.215 -27.499 -16.319 1.00 79.61 1069 ASP C C 1
ATOM 4034 O O . ASP C 1 69 ? -24.285 -28.671 -15.930 1.00 78.86 1069 ASP C O 1
ATOM 4039 N N . ASP C 1 70 ? -24.538 -27.144 -17.561 1.00 78.76 1070 ASP C N 1
ATOM 4040 C CA . ASP C 1 70 ? -24.984 -28.118 -18.548 1.00 78.98 1070 ASP C CA 1
ATOM 4041 C C . ASP C 1 70 ? -23.828 -28.802 -19.270 1.00 76.01 1070 ASP C C 1
ATOM 4042 O O . ASP C 1 70 ? -24.064 -29.501 -20.262 1.00 75.19 1070 ASP C O 1
ATOM 4047 N N . ALA C 1 71 ? -22.596 -28.616 -18.803 1.00 69.81 1071 ALA C N 1
ATOM 4048 C CA . ALA C 1 71 ? -21.452 -29.259 -19.430 1.00 64.47 1071 ALA C CA 1
ATOM 4049 C C . ALA C 1 71 ? -21.449 -30.754 -19.135 1.00 64.82 1071 ALA C C 1
ATOM 4050 O O . ALA C 1 71 ? -21.843 -31.200 -18.054 1.00 62.64 1071 ALA C O 1
ATOM 4052 N N . GLU C 1 72 ? -20.994 -31.529 -20.113 1.00 64.74 1072 GLU C N 1
ATOM 4053 C CA . GLU C 1 72 ? -20.989 -32.982 -20.037 1.00 63.77 1072 GLU C CA 1
ATOM 4054 C C . GLU C 1 72 ? -19.553 -33.485 -19.979 1.00 57.25 1072 GLU C C 1
ATOM 4055 O O . GLU C 1 72 ? -18.708 -33.053 -20.770 1.00 54.69 1072 GLU C O 1
ATOM 4061 N N . ILE C 1 73 ? -19.283 -34.390 -19.044 1.00 51.49 1073 ILE C N 1
ATOM 4062 C CA . ILE C 1 73 ? -17.980 -35.033 -18.916 1.00 49.55 1073 ILE C CA 1
ATOM 4063 C C . ILE C 1 73 ? -18.050 -36.373 -19.634 1.00 53.64 1073 ILE C C 1
ATOM 4064 O O . ILE C 1 73 ? -18.796 -37.269 -19.221 1.00 57.87 1073 ILE C O 1
ATOM 4069 N N . SER C 1 74 ? -17.278 -36.514 -20.707 1.00 53.11 1074 SER C N 1
ATOM 4070 C CA . SER C 1 74 ? -17.270 -37.725 -21.514 1.00 51.31 1074 SER C CA 1
ATOM 4071 C C . SER C 1 74 ? -15.829 -38.137 -21.791 1.00 53.13 1074 SER C C 1
ATOM 4072 O O . SER C 1 74 ? -14.875 -37.463 -21.389 1.00 51.47 1074 SER C O 1
ATOM 4075 N N . GLN C 1 75 ? -15.676 -39.258 -22.489 1.00 57.69 1075 GLN C N 1
ATOM 4076 C CA . GLN C 1 75 ? -14.369 -39.799 -22.836 1.00 62.66 1075 GLN C CA 1
ATOM 4077 C C . GLN C 1 75 ? -14.033 -39.389 -24.265 1.00 61.75 1075 GLN C C 1
ATOM 4078 O O . GLN C 1 75 ? -14.791 -39.689 -25.195 1.00 66.14 1075 GLN C O 1
ATOM 4084 N N . SER C 1 76 ? -12.905 -38.703 -24.436 1.00 59.55 1076 SER C N 1
ATOM 4085 C CA . SER C 1 76 ? -12.526 -38.189 -25.743 1.00 62.22 1076 SER C CA 1
ATOM 4086 C C . SER C 1 76 ? -12.090 -39.327 -26.666 1.00 64.73 1076 SER C C 1
ATOM 4087 O O . SER C 1 76 ? -11.982 -40.490 -26.265 1.00 65.98 1076 SER C O 1
ATOM 4090 N N . GLU C 1 77 ? -11.836 -38.972 -27.929 1.00 69.09 1077 GLU C N 1
ATOM 4091 C CA . GLU C 1 77 ? -11.472 -39.979 -28.923 1.00 77.28 1077 GLU C CA 1
ATOM 4092 C C . GLU C 1 77 ? -10.121 -40.611 -28.612 1.00 77.63 1077 GLU C C 1
ATOM 4093 O O . GLU C 1 77 ? -9.956 -41.829 -28.748 1.00 76.24 1077 GLU C O 1
ATOM 4099 N N . ASP C 1 78 ? -9.146 -39.808 -28.192 1.00 81.16 1078 ASP C N 1
ATOM 4100 C CA . ASP C 1 78 ? -7.806 -40.308 -27.913 1.00 83.11 1078 ASP C CA 1
ATOM 4101 C C . ASP C 1 78 ? -7.695 -40.997 -26.556 1.00 80.40 1078 ASP C C 1
ATOM 4102 O O . ASP C 1 78 ? -6.584 -41.351 -26.150 1.00 84.24 1078 ASP C O 1
ATOM 4107 N N . GLY C 1 79 ? -8.807 -41.193 -25.853 1.00 74.86 1079 GLY C N 1
ATOM 4108 C CA . GLY C 1 79 ? -8.792 -41.918 -24.599 1.00 72.13 1079 GLY C CA 1
ATOM 4109 C C . GLY C 1 79 ? -8.636 -41.076 -23.355 1.00 69.21 1079 GLY C C 1
ATOM 4110 O O . GLY C 1 79 ? -8.338 -41.626 -22.289 1.00 71.05 1079 GLY C O 1
ATOM 4111 N N . ASN C 1 80 ? -8.827 -39.762 -23.449 1.00 63.63 1080 ASN C N 1
ATOM 4112 C CA . ASN C 1 80 ? -8.712 -38.872 -22.308 1.00 57.58 1080 ASN C CA 1
ATOM 4113 C C . ASN C 1 80 ? -10.100 -38.368 -21.902 1.00 52.05 1080 ASN C C 1
ATOM 4114 O O . ASN C 1 80 ? -11.124 -38.958 -22.278 1.00 52.56 1080 ASN C O 1
ATOM 4119 N N . ILE C 1 81 ? -10.134 -37.281 -21.136 1.00 49.77 1081 ILE C N 1
ATOM 4120 C CA . ILE C 1 81 ? -11.374 -36.724 -20.607 1.00 51.42 1081 ILE C CA 1
ATOM 4121 C C . ILE C 1 81 ? -11.781 -35.526 -21.451 1.00 50.44 1081 ILE C C 1
ATOM 4122 O O . ILE C 1 81 ? -10.940 -34.702 -21.835 1.00 50.06 1081 ILE C O 1
ATOM 4127 N N . LYS C 1 82 ? -13.076 -35.427 -21.738 1.00 49.95 1082 LYS C N 1
ATOM 4128 C CA . LYS C 1 82 ? -13.644 -34.328 -22.506 1.00 51.34 1082 LYS C CA 1
ATOM 4129 C C . LYS C 1 82 ? -14.739 -33.675 -21.676 1.00 50.85 1082 LYS C C 1
ATOM 4130 O O . LYS C 1 82 ? -15.718 -34.333 -21.306 1.00 53.57 1082 LYS C O 1
ATOM 4136 N N . ILE C 1 83 ? -14.568 -32.393 -21.376 1.00 47.24 1083 ILE C N 1
ATOM 4137 C CA . ILE C 1 83 ? -15.552 -31.604 -20.643 1.00 47.99 1083 ILE C CA 1
ATOM 4138 C C . ILE C 1 83 ? -16.053 -30.535 -21.605 1.00 48.66 1083 ILE C C 1
ATOM 4139 O O . ILE C 1 83 ? -15.388 -29.515 -21.816 1.00 50.70 1083 ILE C O 1
ATOM 4144 N N . ALA C 1 84 ? -17.229 -30.753 -22.189 1.00 48.37 1084 ALA C N 1
ATOM 4145 C CA . ALA C 1 84 ? -17.709 -29.892 -23.258 1.00 54.36 1084 ALA C CA 1
ATOM 4146 C C . ALA C 1 84 ? -19.185 -29.579 -23.069 1.00 56.23 1084 ALA C C 1
ATOM 4147 O O . ALA C 1 84 ? -19.930 -30.355 -22.465 1.00 54.31 1084 ALA C O 1
ATOM 4149 N N . ASP C 1 85 ? -19.594 -28.419 -23.584 1.00 59.17 1085 ASP C N 1
ATOM 4150 C CA . ASP C 1 85 ? -21.007 -28.122 -23.785 1.00 61.50 1085 ASP C CA 1
ATOM 4151 C C . ASP C 1 85 ? -21.218 -27.706 -25.237 1.00 63.45 1085 ASP C C 1
ATOM 4152 O O . ASP C 1 85 ? -20.358 -27.957 -26.087 1.00 62.12 1085 ASP C O 1
ATOM 4157 N N . ALA C 1 86 ? -22.346 -27.070 -25.543 1.00 65.45 1086 ALA C N 1
ATOM 4158 C CA . ALA C 1 86 ? -22.617 -26.734 -26.934 1.00 66.63 1086 ALA C CA 1
ATOM 4159 C C . ALA C 1 86 ? -21.750 -25.601 -27.461 1.00 65.36 1086 ALA C C 1
ATOM 4160 O O . ALA C 1 86 ? -21.888 -25.248 -28.636 1.00 72.19 1086 ALA C O 1
ATOM 4162 N N . ARG C 1 87 ? -20.857 -25.028 -26.658 1.00 63.88 1087 ARG C N 1
ATOM 4163 C CA . ARG C 1 87 ? -20.162 -23.829 -27.103 1.00 63.99 1087 ARG C CA 1
ATOM 4164 C C . ARG C 1 87 ? -18.665 -23.914 -26.838 1.00 55.72 1087 ARG C C 1
ATOM 4165 O O . ARG C 1 87 ? -17.870 -23.307 -27.562 1.00 53.46 1087 ARG C O 1
ATOM 4173 N N . SER C 1 88 ? -18.266 -24.658 -25.809 1.00 49.55 1088 SER C N 1
ATOM 4174 C CA . SER C 1 88 ? -16.860 -24.754 -25.447 1.00 53.88 1088 SER C CA 1
ATOM 4175 C C . SER C 1 88 ? -16.523 -26.189 -25.068 1.00 50.26 1088 SER C C 1
ATOM 4176 O O . SER C 1 88 ? -17.397 -26.985 -24.715 1.00 45.72 1088 SER C O 1
ATOM 4179 N N . THR C 1 89 ? -15.231 -26.505 -25.151 1.00 51.62 1089 THR C N 1
ATOM 4180 C CA . THR C 1 89 ? -14.723 -27.839 -24.870 1.00 52.27 1089 THR C CA 1
ATOM 4181 C C . THR C 1 89 ? -13.397 -27.735 -24.131 1.00 52.62 1089 THR C C 1
ATOM 4182 O O . THR C 1 89 ? -12.524 -26.950 -24.512 1.00 49.67 1089 THR C O 1
ATOM 4186 N N . ILE C 1 90 ? -13.255 -28.536 -23.077 1.00 51.12 1090 ILE C N 1
ATOM 4187 C CA . ILE C 1 90 ? -12.038 -28.609 -22.277 1.00 51.03 1090 ILE C CA 1
ATOM 4188 C C . ILE C 1 90 ? -11.574 -30.057 -22.247 1.00 53.22 1090 ILE C C 1
ATOM 4189 O O . ILE C 1 90 ? -12.379 -30.968 -22.019 1.00 55.27 1090 ILE C O 1
ATOM 4194 N N . PHE C 1 91 ? -10.281 -30.268 -22.475 1.00 51.58 1091 PHE C N 1
ATOM 4195 C CA . PHE C 1 91 ? -9.680 -31.592 -22.452 1.00 52.48 1091 PHE C CA 1
ATOM 4196 C C . PHE C 1 91 ? -8.807 -31.742 -21.214 1.00 53.44 1091 PHE C C 1
ATOM 4197 O O . PHE C 1 91 ? -8.077 -30.818 -20.841 1.00 55.65 1091 PHE C O 1
ATOM 4205 N N . TRP C 1 92 ? -8.892 -32.907 -20.577 1.00 54.62 1092 TRP C N 1
ATOM 4206 C CA . TRP C 1 92 ? -8.103 -33.216 -19.398 1.00 53.55 1092 TRP C CA 1
ATOM 4207 C C . TRP C 1 92 ? -7.515 -34.612 -19.542 1.00 54.41 1092 TRP C C 1
ATOM 4208 O O . TRP C 1 92 ? -8.218 -35.542 -19.956 1.00 57.07 1092 TRP C O 1
ATOM 4219 N N . PRO C 1 93 ? -6.236 -34.792 -19.218 1.00 53.23 1093 PRO C N 1
ATOM 4220 C CA . PRO C 1 93 ? -5.603 -36.096 -19.442 1.00 52.55 1093 PRO C CA 1
ATOM 4221 C C . PRO C 1 93 ? -6.159 -37.162 -18.510 1.00 51.92 1093 PRO C C 1
ATOM 4222 O O . PRO C 1 93 ? -6.438 -36.908 -17.336 1.00 48.63 1093 PRO C O 1
ATOM 4226 N N . ALA C 1 94 ? -6.331 -38.362 -19.057 1.00 51.07 1094 ALA C N 1
ATOM 4227 C CA . ALA C 1 94 ? -6.702 -39.531 -18.273 1.00 51.45 1094 ALA C CA 1
ATOM 4228 C C . ALA C 1 94 ? -5.438 -40.293 -17.902 1.00 57.02 1094 ALA C C 1
ATOM 4229 O O . ALA C 1 94 ? -4.604 -40.583 -18.766 1.00 63.77 1094 ALA C O 1
ATOM 4231 N N . ALA C 1 95 ? -5.296 -40.610 -16.620 1.00 54.78 1095 ALA C N 1
ATOM 4232 C CA . ALA C 1 95 ? -4.066 -41.208 -16.127 1.00 58.48 1095 ALA C CA 1
ATOM 4233 C C . ALA C 1 95 ? -4.061 -42.717 -16.334 1.00 61.37 1095 ALA C C 1
ATOM 4234 O O . ALA C 1 95 ? -5.110 -43.367 -16.381 1.00 60.83 1095 ALA C O 1
ATOM 4236 N N . ASP C 1 96 ? -2.860 -43.266 -16.470 1.00 63.38 1096 ASP C N 1
ATOM 4237 C CA . ASP C 1 96 ? -2.687 -44.709 -16.438 1.00 63.86 1096 ASP C CA 1
ATOM 4238 C C . ASP C 1 96 ? -3.111 -45.223 -15.065 1.00 66.03 1096 ASP C C 1
ATOM 4239 O O . ASP C 1 96 ? -2.636 -44.706 -14.044 1.00 69.01 1096 ASP C O 1
ATOM 4244 N N . PRO C 1 97 ? -4.008 -46.211 -14.991 1.00 66.15 1097 PRO C N 1
ATOM 4245 C CA . PRO C 1 97 ? -4.457 -46.699 -13.675 1.00 67.78 1097 PRO C CA 1
ATOM 4246 C C . PRO C 1 97 ? -3.329 -47.172 -12.772 1.00 70.75 1097 PRO C C 1
ATOM 4247 O O . PRO C 1 97 ? -3.510 -47.200 -11.548 1.00 71.35 1097 PRO C O 1
ATOM 4251 N N . SER C 1 98 ? -2.173 -47.535 -13.327 1.00 70.25 1098 SER C N 1
ATOM 4252 C CA . SER C 1 98 ? -1.040 -47.963 -12.517 1.00 72.28 1098 SER C CA 1
ATOM 4253 C C . SER C 1 98 ? -0.334 -46.809 -11.817 1.00 72.04 1098 SER C C 1
ATOM 4254 O O . SER C 1 98 ? 0.515 -47.059 -10.954 1.00 76.04 1098 SER C O 1
ATOM 4257 N N . THR C 1 99 ? -0.655 -45.563 -12.159 1.00 66.12 1099 THR C N 1
ATOM 4258 C CA . THR C 1 99 ? -0.020 -44.399 -11.556 1.00 63.25 1099 THR C CA 1
ATOM 4259 C C . THR C 1 99 ? -0.858 -43.768 -10.452 1.00 58.71 1099 THR C C 1
ATOM 4260 O O . THR C 1 99 ? -0.456 -42.739 -9.901 1.00 60.92 1099 THR C O 1
ATOM 4264 N N . VAL C 1 100 ? -2.007 -44.352 -10.119 1.00 52.47 1100 VAL C N 1
ATOM 4265 C CA . VAL C 1 100 ? -2.894 -43.827 -9.087 1.00 50.68 1100 VAL C CA 1
ATOM 4266 C C . VAL C 1 100 ? -3.190 -44.950 -8.104 1.00 54.62 1100 VAL C C 1
ATOM 4267 O O . VAL C 1 100 ? -3.732 -45.991 -8.493 1.00 59.23 1100 VAL C O 1
ATOM 4271 N N . VAL C 1 101 ? -2.838 -44.740 -6.838 1.00 52.50 1101 VAL C N 1
ATOM 4272 C CA . VAL C 1 101 ? -3.104 -45.738 -5.808 1.00 52.65 1101 VAL C CA 1
ATOM 4273 C C . VAL C 1 101 ? -4.590 -45.719 -5.476 1.00 49.60 1101 VAL C C 1
ATOM 4274 O O . VAL C 1 101 ? -5.146 -44.678 -5.106 1.00 46.71 1101 VAL C O 1
ATOM 4278 N N . ALA C 1 102 ? -5.238 -46.871 -5.610 1.00 47.13 1102 ALA C N 1
ATOM 4279 C CA . ALA C 1 102 ? -6.662 -47.016 -5.360 1.00 45.58 1102 ALA C CA 1
ATOM 4280 C C . ALA C 1 102 ? -6.914 -48.263 -4.528 1.00 46.62 1102 ALA C C 1
ATOM 4281 O O . ALA C 1 102 ? -6.140 -49.223 -4.592 1.00 48.65 1102 ALA C O 1
ATOM 4283 N N . PRO C 1 103 ? -7.982 -48.275 -3.730 1.00 46.38 1103 PRO C N 1
ATOM 4284 C CA . PRO C 1 103 ? -8.272 -49.462 -2.917 1.00 51.88 1103 PRO C CA 1
ATOM 4285 C C . PRO C 1 103 ? -8.623 -50.656 -3.791 1.00 56.69 1103 PRO C C 1
ATOM 4286 O O . PRO C 1 103 ? -9.327 -50.529 -4.795 1.00 55.43 1103 PRO C O 1
ATOM 4290 N N . ASN C 1 104 ? -8.114 -51.827 -3.399 1.00 61.61 1104 ASN C N 1
ATOM 4291 C CA . ASN C 1 104 ? -8.451 -53.050 -4.119 1.00 72.53 1104 ASN C CA 1
ATOM 4292 C C . ASN C 1 104 ? -9.921 -53.408 -3.954 1.00 70.38 1104 ASN C C 1
ATOM 4293 O O . ASN C 1 104 ? -10.524 -53.987 -4.865 1.00 74.56 1104 ASN C O 1
ATOM 4298 N N . LYS C 1 105 ? -10.510 -53.072 -2.810 1.00 64.55 1105 LYS C N 1
ATOM 4299 C CA . LYS C 1 105 ? -11.908 -53.360 -2.532 1.00 62.41 1105 LYS C CA 1
ATOM 4300 C C . LYS C 1 105 ? -12.367 -52.442 -1.408 1.00 55.14 1105 LYS C C 1
ATOM 4301 O O . LYS C 1 105 ? -11.541 -51.954 -0.627 1.00 56.88 1105 LYS C O 1
ATOM 4307 N N . PRO C 1 106 ? -13.666 -52.174 -1.308 1.00 49.51 1106 PRO C N 1
ATOM 4308 C CA . PRO C 1 106 ? -14.160 -51.343 -0.206 1.00 45.15 1106 PRO C CA 1
ATOM 4309 C C . PRO C 1 106 ? -14.023 -52.054 1.131 1.00 47.04 1106 PRO C C 1
ATOM 4310 O O . PRO C 1 106 ? -13.971 -53.283 1.217 1.00 48.76 1106 PRO C O 1
ATOM 4314 N N . ILE C 1 107 ? -13.959 -51.251 2.189 1.00 44.85 1107 ILE C N 1
ATOM 4315 C CA . ILE C 1 107 ? -13.858 -51.751 3.557 1.00 49.66 1107 ILE C CA 1
ATOM 4316 C C . ILE C 1 107 ? -15.268 -51.801 4.138 1.00 56.35 1107 ILE C C 1
ATOM 4317 O O . ILE C 1 107 ? -15.851 -50.739 4.414 1.00 60.61 1107 ILE C O 1
ATOM 4322 N N . PRO C 1 108 ? -15.853 -52.986 4.338 1.00 61.12 1108 PRO C N 1
ATOM 4323 C CA . PRO C 1 108 ? -17.225 -53.037 4.863 1.00 64.63 1108 PRO C CA 1
ATOM 4324 C C . PRO C 1 108 ? -17.321 -52.716 6.345 1.00 62.52 1108 PRO C C 1
ATOM 4325 O O . PRO C 1 108 ? -18.327 -52.134 6.769 1.00 69.34 1108 PRO C O 1
ATOM 4329 N N . PHE C 1 109 ? -16.310 -53.081 7.142 1.00 51.08 1109 PHE C N 1
ATOM 4330 C CA . PHE C 1 109 ? -16.287 -52.861 8.585 1.00 42.93 1109 PHE C CA 1
ATOM 4331 C C . PHE C 1 109 ? -17.493 -53.528 9.240 1.00 43.70 1109 PHE C C 1
ATOM 4332 O O . PHE C 1 109 ? -18.372 -52.835 9.769 1.00 44.76 1109 PHE C O 1
ATOM 4340 N N . PRO C 1 110 ? -17.573 -54.863 9.232 1.00 44.81 1110 PRO C N 1
ATOM 4341 C CA . PRO C 1 110 ? -18.789 -55.534 9.713 1.00 43.51 1110 PRO C CA 1
ATOM 4342 C C . PRO C 1 110 ? -18.871 -55.697 11.222 1.00 47.00 1110 PRO C C 1
ATOM 4343 O O . PRO C 1 110 ? -19.947 -56.054 11.724 1.00 48.82 1110 PRO C O 1
ATOM 4347 N N . VAL C 1 111 ? -17.784 -55.466 11.961 1.00 44.87 1111 VAL C N 1
ATOM 4348 C CA . VAL C 1 111 ? -17.770 -55.654 13.405 1.00 42.96 1111 VAL C CA 1
ATOM 4349 C C . VAL C 1 111 ? -17.123 -54.442 14.062 1.00 41.30 1111 VAL C C 1
ATOM 4350 O O . VAL C 1 111 ? -16.403 -53.669 13.429 1.00 44.61 1111 VAL C O 1
ATOM 4354 N N . ALA C 1 112 ? -17.386 -54.292 15.359 1.00 41.61 1112 ALA C N 1
ATOM 4355 C CA . ALA C 1 112 ? -16.833 -53.190 16.129 1.00 48.38 1112 ALA C CA 1
ATOM 4356 C C . ALA C 1 112 ? -16.639 -53.632 17.571 1.00 46.61 1112 ALA C C 1
ATOM 4357 O O . ALA C 1 112 ? -17.296 -54.559 18.052 1.00 45.11 1112 ALA C O 1
ATOM 4359 N N . SER C 1 113 ? -15.722 -52.955 18.257 1.00 44.96 1113 SER C N 1
ATOM 4360 C CA . SER C 1 113 ? -15.487 -53.183 19.676 1.00 44.64 1113 SER C CA 1
ATOM 4361 C C . SER C 1 113 ? -16.196 -52.171 20.563 1.00 46.23 1113 SER C C 1
ATOM 4362 O O . SER C 1 113 ? -16.543 -52.496 21.703 1.00 43.59 1113 SER C O 1
ATOM 4365 N N . ALA C 1 114 ? -16.415 -50.957 20.065 1.00 45.72 1114 ALA C N 1
ATOM 4366 C CA . ALA C 1 114 ? -17.137 -49.929 20.798 1.00 47.78 1114 ALA C CA 1
ATOM 4367 C C . ALA C 1 114 ? -17.746 -48.963 19.795 1.00 49.59 1114 ALA C C 1
ATOM 4368 O O . ALA C 1 114 ? -17.119 -48.633 18.784 1.00 50.13 1114 ALA C O 1
ATOM 4370 N N . VAL C 1 115 ? -18.968 -48.520 20.074 1.00 51.01 1115 VAL C N 1
ATOM 4371 C CA . VAL C 1 115 ? -19.694 -47.599 19.209 1.00 47.23 1115 VAL C CA 1
ATOM 4372 C C . VAL C 1 115 ? -19.949 -46.312 19.980 1.00 47.97 1115 VAL C C 1
ATOM 4373 O O . VAL C 1 115 ? -20.458 -46.347 21.106 1.00 49.17 1115 VAL C O 1
ATOM 4377 N N . THR C 1 116 ? -19.592 -45.184 19.376 1.00 46.52 1116 THR C N 1
ATOM 4378 C CA . THR C 1 116 ? -19.869 -43.871 19.941 1.00 42.68 1116 THR C CA 1
ATOM 4379 C C . THR C 1 116 ? -20.103 -42.905 18.784 1.00 45.65 1116 THR C C 1
ATOM 4380 O O . THR C 1 116 ? -20.317 -43.321 17.641 1.00 47.21 1116 THR C O 1
ATOM 4384 N N . GLU C 1 117 ? -20.066 -41.608 19.078 1.00 42.26 1117 GLU C N 1
ATOM 4385 C CA . GLU C 1 117 ? -20.343 -40.608 18.057 1.00 43.96 1117 GLU C CA 1
ATOM 4386 C C . GLU C 1 117 ? -19.704 -39.290 18.464 1.00 44.41 1117 GLU C C 1
ATOM 4387 O O . GLU C 1 117 ? -19.317 -39.096 19.619 1.00 43.64 1117 GLU C O 1
ATOM 4393 N N . ILE C 1 118 ? -19.596 -38.386 17.493 1.00 42.73 1118 ILE C N 1
ATOM 4394 C CA . ILE C 1 118 ? -19.029 -37.062 17.718 1.00 45.86 1118 ILE C CA 1
ATOM 4395 C C . ILE C 1 118 ? -19.847 -36.045 16.935 1.00 46.43 1118 ILE C C 1
ATOM 4396 O O . ILE C 1 118 ? -20.142 -36.250 15.752 1.00 42.77 1118 ILE C O 1
ATOM 4401 N N . LYS C 1 119 ? -20.232 -34.959 17.598 1.00 44.92 1119 LYS C N 1
ATOM 4402 C CA . LYS C 1 119 ? -21.016 -33.920 16.956 1.00 45.89 1119 LYS C CA 1
ATOM 4403 C C . LYS C 1 119 ? -20.138 -33.086 16.027 1.00 39.93 1119 LYS C C 1
ATOM 4404 O O . LYS C 1 119 ? -18.913 -33.031 16.167 1.00 39.17 1119 LYS C O 1
ATOM 4410 N N . ALA C 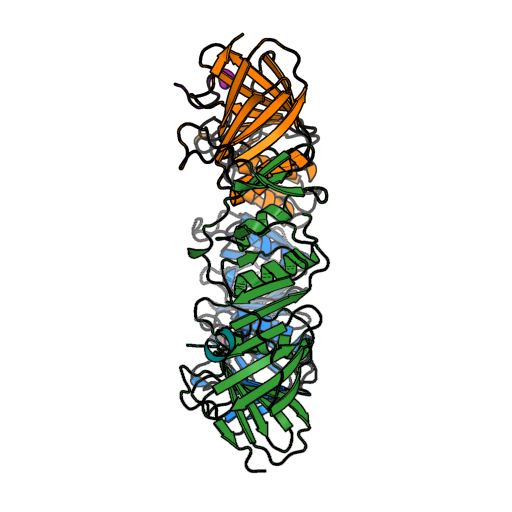1 120 ? -20.790 -32.432 15.063 1.00 40.52 1120 ALA C N 1
ATOM 4411 C CA . ALA C 1 120 ? -20.061 -31.616 14.096 1.00 42.26 1120 ALA C CA 1
ATOM 4412 C C . ALA C 1 120 ? -19.272 -30.509 14.786 1.00 39.84 1120 ALA C C 1
ATOM 4413 O O . ALA C 1 120 ? -18.099 -30.283 14.466 1.00 38.18 1120 ALA C O 1
ATOM 4415 N N . GLU C 1 121 ? -19.896 -29.814 15.742 1.00 44.89 1121 GLU C N 1
ATOM 4416 C CA . GLU C 1 121 ? -19.212 -28.725 16.432 1.00 49.65 1121 GLU C CA 1
ATOM 4417 C C . GLU C 1 121 ? -18.038 -29.231 17.263 1.00 45.45 1121 GLU C C 1
ATOM 4418 O O . GLU C 1 121 ? -17.037 -28.520 17.412 1.00 43.77 1121 GLU C O 1
ATOM 4424 N N . ASP C 1 122 ? -18.136 -30.448 17.804 1.00 44.40 1122 ASP C N 1
ATOM 4425 C CA . ASP C 1 122 ? -17.023 -31.006 18.564 1.00 42.60 1122 ASP C CA 1
ATOM 4426 C C . ASP C 1 122 ? -15.886 -31.431 17.643 1.00 44.39 1122 ASP C C 1
ATOM 4427 O O . ASP C 1 122 ? -14.710 -31.218 17.960 1.00 41.46 1122 ASP C O 1
ATOM 4432 N N . LEU C 1 123 ? -16.217 -32.040 16.501 1.00 43.93 1123 LEU C N 1
ATOM 4433 C CA . LEU C 1 123 ? -15.192 -32.365 15.515 1.00 41.54 1123 LEU C CA 1
ATOM 4434 C C . LEU C 1 123 ? -14.520 -31.102 14.994 1.00 43.93 1123 LEU C C 1
ATOM 4435 O O . LEU C 1 123 ? -13.297 -31.068 14.810 1.00 43.17 1123 LEU C O 1
ATOM 4440 N N . GLN C 1 124 ? -15.308 -30.053 14.751 1.00 43.34 1124 GLN C N 1
ATOM 4441 C CA . GLN C 1 124 ? -14.739 -28.781 14.319 1.00 46.28 1124 GLN C CA 1
ATOM 4442 C C . GLN C 1 124 ? -13.787 -28.223 15.368 1.00 41.72 1124 GLN C C 1
ATOM 4443 O O . GLN C 1 124 ? -12.711 -27.714 15.032 1.00 42.91 1124 GLN C O 1
ATOM 4449 N N . GLN C 1 125 ? -14.161 -28.317 16.646 1.00 43.20 1125 GLN C N 1
ATOM 4450 C CA . GLN C 1 125 ? -13.286 -27.830 17.707 1.00 46.52 1125 GLN C CA 1
ATOM 4451 C C . GLN C 1 125 ? -11.993 -28.633 17.764 1.00 46.34 1125 GLN C C 1
ATOM 4452 O O . GLN C 1 125 ? -10.905 -28.061 17.892 1.00 47.48 1125 GLN C O 1
ATOM 4458 N N . LEU C 1 126 ? -12.094 -29.962 17.668 1.00 43.64 1126 LEU C N 1
ATOM 4459 C CA . LEU C 1 126 ? -10.904 -30.806 17.727 1.00 45.29 1126 LEU C CA 1
ATOM 4460 C C . LEU C 1 126 ? -9.922 -30.459 16.615 1.00 44.13 1126 LEU C C 1
ATOM 4461 O O . LEU C 1 126 ? -8.710 -30.385 16.849 1.00 47.20 1126 LEU C O 1
ATOM 4466 N N . LEU C 1 127 ? -10.425 -30.235 15.400 1.00 40.94 1127 LEU C N 1
ATOM 4467 C CA . LEU C 1 127 ? -9.539 -29.938 14.280 1.00 43.82 1127 LEU C CA 1
ATOM 4468 C C . LEU C 1 127 ? -8.874 -28.576 14.440 1.00 46.09 1127 LEU C C 1
ATOM 4469 O O . LEU C 1 127 ? -7.685 -28.420 14.139 1.00 45.87 1127 LEU C O 1
ATOM 4474 N N . ARG C 1 128 ? -9.619 -27.579 14.920 1.00 43.47 1128 ARG C N 1
ATOM 4475 C CA . ARG C 1 128 ? -9.066 -26.233 15.028 1.00 46.35 1128 ARG C CA 1
ATOM 4476 C C . ARG C 1 128 ? -8.165 -26.085 16.250 1.00 46.85 1128 ARG C C 1
ATOM 4477 O O . ARG C 1 128 ? -7.146 -25.390 16.188 1.00 52.52 1128 ARG C O 1
ATOM 4485 N N . VAL C 1 129 ? -8.518 -26.730 17.364 1.00 49.48 1129 VAL C N 1
ATOM 4486 C CA . VAL C 1 129 ? -7.683 -26.653 18.559 1.00 53.86 1129 VAL C CA 1
ATOM 4487 C C . VAL C 1 129 ? -6.352 -27.361 18.330 1.00 52.10 1129 VAL C C 1
ATOM 4488 O O . VAL C 1 129 ? -5.305 -26.918 18.818 1.00 54.87 1129 VAL C O 1
ATOM 4492 N N . SER C 1 130 ? -6.366 -28.459 17.568 1.00 53.09 1130 SER C N 1
ATOM 4493 C CA . SER C 1 130 ? -5.140 -29.217 17.335 1.00 57.70 1130 SER C CA 1
ATOM 4494 C C . SER C 1 130 ? -4.096 -28.392 16.594 1.00 57.37 1130 SER C C 1
ATOM 4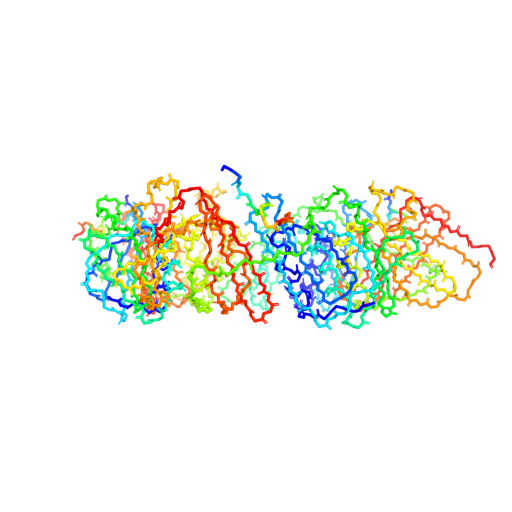495 O O . SER C 1 130 ? -2.892 -28.598 16.786 1.00 58.54 1130 SER C O 1
ATOM 4498 N N . ARG C 1 131 ? -4.531 -27.456 15.750 1.00 58.69 1131 ARG C N 1
ATOM 4499 C CA . ARG C 1 131 ? -3.580 -26.599 15.050 1.00 60.62 1131 ARG C CA 1
ATOM 4500 C C . ARG C 1 131 ? -2.972 -25.565 15.991 1.00 61.82 1131 ARG C C 1
ATOM 4501 O O . ARG C 1 131 ? -1.782 -25.245 15.886 1.00 64.18 1131 ARG C O 1
ATOM 4509 N N . GLY C 1 132 ? -3.771 -25.036 16.921 1.00 58.37 1132 GLY C N 1
ATOM 4510 C CA . GLY C 1 132 ? -3.257 -24.049 17.855 1.00 58.90 1132 GLY C CA 1
ATOM 4511 C C . GLY C 1 132 ? -2.398 -24.635 18.954 1.00 50.26 1132 GLY C C 1
ATOM 4512 O O . GLY C 1 132 ? -1.507 -23.955 19.472 1.00 56.29 1132 GLY C O 1
ATOM 4513 N N . LEU C 1 133 ? -2.646 -25.888 19.329 1.00 49.94 1133 LEU C N 1
ATOM 4514 C CA . LEU C 1 133 ? -1.869 -26.568 20.355 1.00 54.87 1133 LEU C CA 1
ATOM 4515 C C . LEU C 1 133 ? -0.836 -27.528 19.781 1.00 55.94 1133 LEU C C 1
ATOM 4516 O O . LEU C 1 133 ? -0.165 -28.222 20.551 1.00 57.36 1133 LEU C O 1
ATOM 4521 N N . GLN C 1 134 ? -0.697 -27.585 18.455 1.00 54.28 1134 GLN C N 1
ATOM 4522 C CA . GLN C 1 134 ? 0.245 -28.489 17.793 1.00 56.39 1134 GLN C CA 1
ATOM 4523 C C . GLN C 1 134 ? -0.008 -29.941 18.194 1.00 52.82 1134 GLN C C 1
ATOM 4524 O O . GLN C 1 134 ? 0.921 -30.701 18.475 1.00 54.80 1134 GLN C O 1
ATOM 4530 N N . ILE C 1 135 ? -1.280 -30.323 18.229 1.00 47.34 1135 ILE C N 1
ATOM 4531 C CA . ILE C 1 135 ? -1.664 -31.698 18.528 1.00 44.67 1135 ILE C CA 1
ATOM 4532 C C . ILE C 1 135 ? -1.565 -32.516 17.248 1.00 46.36 1135 ILE C C 1
ATOM 4533 O O . ILE C 1 135 ? -2.256 -32.234 16.263 1.00 47.34 1135 ILE C O 1
ATOM 4538 N N . ASP C 1 136 ? -0.699 -33.527 17.256 1.00 44.21 1136 ASP C N 1
ATOM 4539 C CA . ASP C 1 136 ? -0.525 -34.412 16.114 1.00 47.31 1136 ASP C CA 1
ATOM 4540 C C . ASP C 1 136 ? -1.081 -35.807 16.360 1.00 45.65 1136 ASP C C 1
ATOM 4541 O O . ASP C 1 136 ? -1.032 -36.648 15.456 1.00 46.07 1136 ASP C O 1
ATOM 4546 N N . THR C 1 137 ? -1.614 -36.070 17.551 1.00 43.15 1137 THR C N 1
ATOM 4547 C CA . THR C 1 137 ? -2.016 -37.413 17.942 1.00 40.58 1137 THR C CA 1
ATOM 4548 C C . THR C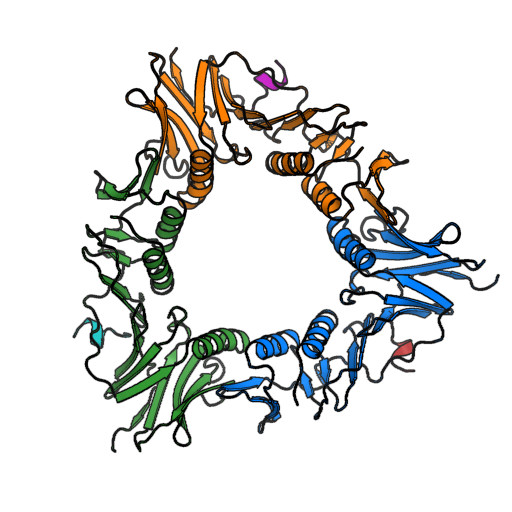 1 137 ? -3.206 -37.325 18.885 1.00 42.49 1137 THR C C 1
ATOM 4549 O O . THR C 1 137 ? -3.179 -36.546 19.841 1.00 44.49 1137 THR C O 1
ATOM 4553 N N . ILE C 1 138 ? -4.241 -38.119 18.616 1.00 37.39 1138 ILE C N 1
ATOM 4554 C CA . ILE C 1 138 ? -5.387 -38.222 19.509 1.00 36.51 1138 ILE C CA 1
ATOM 4555 C C . ILE C 1 138 ? -5.499 -39.655 20.006 1.00 44.26 1138 ILE C C 1
ATOM 4556 O O . ILE C 1 138 ? -5.051 -40.602 19.351 1.00 41.71 1138 ILE C O 1
ATOM 4561 N N . ALA C 1 139 ? -6.108 -39.808 21.181 1.00 44.58 1139 ALA C N 1
ATOM 4562 C CA . ALA C 1 139 ? -6.323 -41.111 21.797 1.00 43.79 1139 ALA C CA 1
ATOM 4563 C C . ALA C 1 139 ? -7.763 -41.193 22.277 1.00 43.59 1139 ALA C C 1
ATOM 4564 O O . ALA C 1 139 ? -8.200 -40.358 23.076 1.00 44.25 1139 ALA C O 1
ATOM 4566 N N . ILE C 1 140 ? -8.494 -42.188 21.786 1.00 39.20 1140 ILE C N 1
ATOM 4567 C CA . ILE C 1 140 ? -9.862 -42.440 22.225 1.00 39.30 1140 ILE C CA 1
ATOM 4568 C C . ILE C 1 140 ? -9.813 -43.499 23.316 1.00 43.07 1140 ILE C C 1
ATOM 4569 O O . ILE C 1 140 ? -9.389 -44.633 23.071 1.00 43.34 1140 ILE C O 1
ATOM 4574 N N . THR C 1 141 ? -10.239 -43.131 24.523 1.00 42.63 1141 THR C N 1
ATOM 4575 C CA . THR C 1 141 ? -10.108 -44.011 25.675 1.00 44.87 1141 THR C CA 1
ATOM 4576 C C . THR C 1 141 ? -11.302 -43.809 26.600 1.00 46.76 1141 THR C C 1
ATOM 4577 O O . THR C 1 141 ? -12.221 -43.040 26.308 1.00 48.90 1141 THR C O 1
ATOM 4581 N N . VAL C 1 142 ? -11.279 -44.516 27.727 1.00 51.07 1142 VAL C N 1
ATOM 4582 C CA . VAL C 1 142 ? -12.325 -44.445 28.740 1.00 57.93 1142 VAL C CA 1
ATOM 4583 C C . VAL C 1 142 ? -11.737 -43.803 29.989 1.00 61.25 1142 VAL C C 1
ATOM 4584 O O . VAL C 1 142 ? -10.652 -44.189 30.441 1.00 63.09 1142 VAL C O 1
ATOM 4588 N N . LYS C 1 143 ? -12.449 -42.824 30.542 1.00 63.04 1143 LYS C N 1
ATOM 4589 C CA . LYS C 1 143 ? -12.009 -42.152 31.760 1.00 65.63 1143 LYS C CA 1
ATOM 4590 C C . LYS C 1 143 ? -13.230 -41.783 32.586 1.00 66.60 1143 LYS C C 1
ATOM 4591 O O . LYS C 1 143 ? -14.064 -40.991 32.136 1.00 65.66 1143 LYS C O 1
ATOM 4597 N N . GLU C 1 144 ? -13.328 -42.359 33.787 1.00 72.00 1144 GLU C N 1
ATOM 4598 C CA . GLU C 1 144 ? -14.417 -42.077 34.723 1.00 79.09 1144 GLU C CA 1
ATOM 4599 C C . GLU C 1 144 ? -15.780 -42.360 34.092 1.00 74.22 1144 GLU C C 1
ATOM 4600 O O . GLU C 1 144 ? -16.699 -41.539 34.140 1.00 74.56 1144 GLU C O 1
ATOM 4606 N N . GLY C 1 145 ? -15.906 -43.543 33.493 1.00 68.54 1145 GLY C N 1
ATOM 4607 C CA . GLY C 1 145 ? -17.153 -43.930 32.862 1.00 64.68 1145 GLY C CA 1
ATOM 4608 C C . GLY C 1 145 ? -17.536 -43.110 31.654 1.00 60.52 1145 GLY C C 1
ATOM 4609 O O . GLY C 1 145 ? -18.719 -43.046 31.310 1.00 60.86 1145 GLY C O 1
ATOM 4610 N N . LYS C 1 146 ? -16.568 -42.478 30.995 1.00 55.52 1146 LYS C N 1
ATOM 4611 C CA . LYS C 1 146 ? -16.818 -41.634 29.836 1.00 52.20 1146 LYS C CA 1
ATOM 4612 C C . LYS C 1 146 ? -15.862 -42.008 28.715 1.00 49.27 1146 LYS C C 1
ATOM 4613 O O . LYS C 1 146 ? -14.677 -42.252 28.958 1.00 49.75 1146 LYS C O 1
ATOM 4619 N N . ILE C 1 147 ? -16.376 -42.052 27.491 1.00 50.31 1147 ILE C N 1
ATOM 4620 C CA . ILE C 1 147 ? -15.520 -42.127 26.312 1.00 46.42 1147 ILE C CA 1
ATOM 4621 C C . ILE C 1 147 ? -15.030 -40.719 26.003 1.00 41.96 1147 ILE C C 1
ATOM 4622 O O . ILE C 1 147 ? -15.835 -39.806 25.792 1.00 41.07 1147 ILE C O 1
ATOM 4627 N N . VAL C 1 148 ? -13.710 -40.536 25.987 1.00 40.18 1148 VAL C N 1
ATOM 4628 C CA . VAL C 1 148 ? -13.112 -39.228 25.764 1.00 41.17 1148 VAL C CA 1
ATOM 4629 C C . VAL C 1 148 ? -12.060 -39.333 24.670 1.00 43.40 1148 VAL C C 1
ATOM 4630 O O . VAL C 1 148 ? -11.545 -40.411 24.367 1.00 41.83 1148 VAL C O 1
ATOM 4634 N N . ILE C 1 149 ? -11.750 -38.185 24.073 1.00 41.63 1149 ILE C N 1
ATOM 4635 C CA . ILE C 1 149 ? -10.676 -38.055 23.094 1.00 37.80 1149 ILE C CA 1
ATOM 4636 C C . ILE C 1 149 ? -9.637 -37.109 23.675 1.00 41.06 1149 ILE C C 1
ATOM 4637 O O . ILE C 1 149 ? -9.938 -35.938 23.939 1.00 50.82 1149 ILE C O 1
ATOM 4642 N N . ASN C 1 150 ? -8.423 -37.611 23.875 1.00 42.18 1150 ASN C N 1
ATOM 4643 C CA . ASN C 1 150 ? -7.318 -36.815 24.389 1.00 42.08 1150 ASN C CA 1
ATOM 4644 C C . ASN C 1 150 ? -6.363 -36.461 23.258 1.00 42.25 1150 ASN C C 1
ATOM 4645 O O . ASN C 1 150 ? -6.073 -37.294 22.395 1.00 40.31 1150 ASN C O 1
ATOM 4650 N N . GLY C 1 151 ? -5.874 -35.226 23.269 1.00 42.17 1151 GLY C N 1
ATOM 4651 C CA . GLY C 1 151 ? -4.952 -34.733 22.253 1.00 38.25 1151 GLY C CA 1
ATOM 4652 C C . GLY C 1 151 ? -3.559 -34.557 22.832 1.00 39.63 1151 GLY C C 1
ATOM 4653 O O . GLY C 1 151 ? -3.401 -34.062 23.952 1.00 42.96 1151 GLY C O 1
ATOM 4654 N N . PHE C 1 152 ? -2.552 -34.959 22.057 1.00 41.20 1152 PHE C N 1
ATOM 4655 C CA . PHE C 1 152 ? -1.169 -34.928 22.508 1.00 40.49 1152 PHE C CA 1
ATOM 4656 C C . PHE C 1 152 ? -0.275 -34.357 21.416 1.00 40.74 1152 PHE C C 1
ATOM 4657 O O . PHE C 1 152 ? -0.656 -34.275 20.246 1.00 43.75 1152 PHE C O 1
ATOM 4665 N N . ASN C 1 153 ? 0.934 -33.975 21.819 1.00 39.78 1153 ASN C N 1
ATOM 4666 C CA . ASN C 1 153 ? 2.009 -33.590 20.908 1.00 41.98 1153 ASN C CA 1
ATOM 4667 C C . ASN C 1 153 ? 3.067 -34.688 21.010 1.00 44.47 1153 ASN C C 1
ATOM 4668 O O . ASN C 1 153 ? 3.977 -34.619 21.837 1.00 44.92 1153 ASN C O 1
ATOM 4673 N N . LYS C 1 154 ? 2.939 -35.706 20.153 1.00 42.74 1154 LYS C N 1
ATOM 4674 C CA . LYS C 1 154 ? 3.783 -36.891 20.279 1.00 47.73 1154 LYS C CA 1
ATOM 4675 C C . LYS C 1 154 ? 5.255 -36.571 20.047 1.00 52.36 1154 LYS C C 1
ATOM 4676 O O . LYS C 1 154 ? 6.129 -37.263 20.582 1.00 55.12 1154 LYS C O 1
ATOM 4682 N N . VAL C 1 155 ? 5.550 -35.533 19.261 1.00 50.83 1155 VAL C N 1
ATOM 4683 C CA . VAL C 1 155 ? 6.940 -35.154 19.023 1.00 54.00 1155 VAL C CA 1
ATOM 4684 C C . VAL C 1 155 ? 7.607 -34.730 20.325 1.00 54.05 1155 VAL C C 1
ATOM 4685 O O . VAL C 1 155 ? 8.789 -35.013 20.558 1.00 59.71 1155 VAL C O 1
ATOM 4689 N N . GLU C 1 156 ? 6.862 -34.052 21.197 1.00 51.88 1156 GLU C N 1
ATOM 4690 C CA . GLU C 1 156 ? 7.364 -33.627 22.495 1.00 58.06 1156 GLU C CA 1
ATOM 4691 C C . GLU C 1 156 ? 6.846 -34.500 23.632 1.00 56.83 1156 GLU C C 1
ATOM 4692 O O . GLU C 1 156 ? 7.076 -34.179 24.802 1.00 60.85 1156 GLU C O 1
ATOM 4698 N N . ASP C 1 157 ? 6.161 -35.597 23.312 1.00 50.39 1157 ASP C N 1
ATOM 4699 C CA . ASP C 1 157 ? 5.544 -36.456 24.313 1.00 51.59 1157 ASP C CA 1
ATOM 4700 C C . ASP C 1 157 ? 5.371 -37.860 23.745 1.00 48.93 1157 ASP C C 1
ATOM 4701 O O . ASP C 1 157 ? 4.272 -38.233 23.322 1.00 47.79 1157 ASP C O 1
ATOM 4706 N N . SER C 1 158 ? 6.455 -38.641 23.733 1.00 52.38 1158 SER C N 1
ATOM 4707 C CA . SER C 1 158 ? 6.441 -39.930 23.046 1.00 56.92 1158 SER C CA 1
ATOM 4708 C C . SER C 1 158 ? 5.454 -40.899 23.686 1.00 56.69 1158 SER C C 1
ATOM 4709 O O . SER C 1 158 ? 4.761 -41.643 22.984 1.00 55.46 1158 SER C O 1
ATOM 4712 N N . ALA C 1 159 ? 5.379 -40.907 25.015 1.00 55.19 1159 ALA C N 1
ATOM 4713 C CA . ALA C 1 159 ? 4.500 -41.828 25.723 1.00 56.55 1159 ALA C CA 1
ATOM 4714 C C . ALA C 1 159 ? 3.065 -41.328 25.824 1.00 55.96 1159 ALA C C 1
ATOM 4715 O O . ALA C 1 159 ? 2.230 -42.025 26.412 1.00 60.16 1159 ALA C O 1
ATOM 4717 N N . LEU C 1 160 ? 2.764 -40.151 25.272 1.00 50.01 1160 LEU C N 1
ATOM 4718 C CA . LEU C 1 160 ? 1.416 -39.582 25.275 1.00 41.85 1160 LEU C CA 1
ATOM 4719 C C . LEU C 1 160 ? 0.879 -39.449 26.703 1.00 46.61 1160 LEU C C 1
ATOM 4720 O O . LEU C 1 160 ? -0.183 -39.968 27.052 1.00 46.71 1160 LEU C O 1
ATOM 4725 N N . THR C 1 161 ? 1.643 -38.731 27.530 1.00 50.33 1161 THR C N 1
ATOM 4726 C CA . THR C 1 161 ? 1.317 -38.570 28.940 1.00 56.21 1161 THR C CA 1
ATOM 4727 C C . THR C 1 161 ? 0.802 -37.185 29.306 1.00 58.61 1161 THR C C 1
ATOM 4728 O O . THR C 1 161 ? 0.219 -37.031 30.383 1.00 60.12 1161 THR C O 1
ATOM 4732 N N . ARG C 1 162 ? 0.999 -36.184 28.454 1.00 54.61 1162 ARG C N 1
ATOM 4733 C CA . ARG C 1 162 ? 0.600 -34.808 28.744 1.00 52.81 1162 ARG C CA 1
ATOM 4734 C C . ARG C 1 162 ? -0.600 -34.460 27.870 1.00 46.11 1162 ARG C C 1
ATOM 4735 O O . ARG C 1 162 ? -0.448 -34.138 26.688 1.00 41.12 1162 ARG C O 1
ATOM 4743 N N . VAL C 1 163 ? -1.792 -34.522 28.460 1.00 44.89 1163 VAL C N 1
ATOM 4744 C CA . VAL C 1 163 ? -3.015 -34.193 27.737 1.00 41.62 1163 VAL C CA 1
ATOM 4745 C C . VAL C 1 163 ? -3.085 -32.684 27.545 1.00 44.63 1163 VAL C C 1
ATOM 4746 O O . VAL C 1 163 ? -3.046 -31.917 28.514 1.00 44.31 1163 VAL C O 1
ATOM 4750 N N . LYS C 1 164 ? -3.183 -32.250 26.289 1.00 43.19 1164 LYS C N 1
ATOM 4751 C CA . LYS C 1 164 ? -3.354 -30.838 25.979 1.00 48.21 1164 LYS C CA 1
ATOM 4752 C C . LYS C 1 164 ? -4.793 -30.477 25.645 1.00 45.42 1164 LYS C C 1
ATOM 4753 O O . LYS C 1 164 ? -5.147 -29.294 25.686 1.00 47.69 1164 LYS C O 1
ATOM 4759 N N . TYR C 1 165 ? -5.625 -31.469 25.332 1.00 37.44 1165 TYR C N 1
ATOM 4760 C CA . TYR C 1 165 ? -7.018 -31.242 24.972 1.00 42.04 1165 TYR C CA 1
ATOM 4761 C C . TYR C 1 165 ? -7.787 -32.532 25.211 1.00 45.46 1165 TYR C C 1
ATOM 4762 O O . TYR C 1 165 ? -7.318 -33.609 24.832 1.00 48.04 1165 TYR C O 1
ATOM 4771 N N . SER C 1 166 ? -8.954 -32.423 25.841 1.00 43.52 1166 SER C N 1
ATOM 4772 C CA . SER C 1 166 ? -9.797 -33.576 26.126 1.00 43.58 1166 SER C CA 1
ATOM 4773 C C . SER C 1 166 ? -11.234 -33.248 25.751 1.00 43.53 1166 SER C C 1
ATOM 4774 O O . SER C 1 166 ? -11.755 -32.198 26.139 1.00 42.79 1166 SER C O 1
ATOM 4777 N N . LEU C 1 167 ? -11.867 -34.145 24.997 1.00 38.36 1167 LEU C N 1
ATOM 4778 C CA . LEU C 1 167 ? -13.237 -33.973 24.529 1.00 38.13 1167 LEU C CA 1
ATOM 4779 C C . LEU C 1 167 ? -14.064 -35.163 24.990 1.00 40.03 1167 LEU C C 1
ATOM 4780 O O . LEU C 1 167 ? -13.721 -36.312 24.692 1.00 39.41 1167 LEU C O 1
ATOM 4785 N N . THR C 1 168 ? -15.150 -34.889 25.707 1.00 41.80 1168 THR C N 1
ATOM 4786 C CA . THR C 1 168 ? -16.009 -35.937 26.245 1.00 44.13 1168 THR C CA 1
ATOM 4787 C C . THR C 1 168 ? -17.087 -36.278 25.224 1.00 45.40 1168 THR C C 1
ATOM 4788 O O . THR C 1 168 ? -17.908 -35.422 24.872 1.00 45.76 1168 THR C O 1
ATOM 4792 N N . LEU C 1 169 ? -17.085 -37.526 24.749 1.00 43.18 1169 LEU C N 1
ATOM 4793 C CA . LEU C 1 169 ? -18.060 -37.926 23.740 1.00 42.09 1169 LEU C CA 1
ATOM 4794 C C . LEU C 1 169 ? -19.370 -38.384 24.371 1.00 48.41 1169 LEU C C 1
ATOM 4795 O O . LEU C 1 169 ? -20.445 -38.153 23.806 1.00 51.91 1169 LEU C O 1
ATOM 4800 N N . GLY C 1 170 ? -19.305 -39.027 25.526 1.00 50.96 1170 GLY C N 1
ATOM 4801 C CA . GLY C 1 170 ? -20.504 -39.486 26.195 1.00 54.58 1170 GLY C CA 1
ATOM 4802 C C . GLY C 1 170 ? -20.186 -40.568 27.203 1.00 54.19 1170 GLY C C 1
ATOM 4803 O O . GLY C 1 170 ? -19.029 -40.916 27.438 1.00 54.42 1170 GLY C O 1
ATOM 4804 N N . ASP C 1 171 ? -21.254 -41.094 27.796 1.00 56.91 1171 ASP C N 1
ATOM 4805 C CA . ASP C 1 171 ? -21.131 -42.133 28.807 1.00 62.86 1171 ASP C CA 1
ATOM 4806 C C . ASP C 1 171 ? -20.617 -43.433 28.199 1.00 68.68 1171 ASP C C 1
ATOM 4807 O O . ASP C 1 171 ? -20.844 -43.731 27.024 1.00 73.11 1171 ASP C O 1
ATOM 4812 N N . TYR C 1 172 ? -19.920 -44.215 29.023 1.00 69.26 1172 TYR C N 1
ATOM 4813 C CA . TYR C 1 172 ? -19.478 -45.557 28.654 1.00 71.74 1172 TYR C CA 1
ATOM 4814 C C . TYR C 1 172 ? -19.863 -46.512 29.775 1.00 77.80 1172 TYR C C 1
ATOM 4815 O O . TYR C 1 172 ? -19.343 -46.407 30.892 1.00 74.08 1172 TYR C O 1
ATOM 4824 N N . ASP C 1 173 ? -20.772 -47.441 29.473 1.00 89.19 1173 ASP C N 1
ATOM 4825 C CA . ASP C 1 173 ? -21.291 -48.388 30.455 1.00 100.41 1173 ASP C CA 1
ATOM 4826 C C . ASP C 1 173 ? -20.640 -49.742 30.188 1.00 103.29 1173 ASP C C 1
ATOM 4827 O O . ASP C 1 173 ? -21.209 -50.632 29.549 1.00 107.61 1173 ASP C O 1
ATOM 4832 N N . GLY C 1 174 ? -19.421 -49.893 30.689 1.00 99.78 1174 GLY C N 1
ATOM 4833 C CA . GLY C 1 174 ? -18.698 -51.131 30.485 1.00 103.42 1174 GLY C CA 1
ATOM 4834 C C . GLY C 1 174 ? -17.387 -51.153 31.233 1.00 102.25 1174 GLY C C 1
ATOM 4835 O O . GLY C 1 174 ? -16.803 -50.107 31.546 1.00 100.61 1174 GLY C O 1
ATOM 4836 N N . GLU C 1 175 ? -16.927 -52.374 31.507 1.00 106.53 1175 GLU C N 1
ATOM 4837 C CA . GLU C 1 175 ? -15.625 -52.617 32.108 1.00 105.87 1175 GLU C CA 1
ATOM 4838 C C . GLU C 1 175 ? -14.523 -52.780 31.072 1.00 101.05 1175 GLU C C 1
ATOM 4839 O O . GLU C 1 175 ? -13.348 -52.856 31.448 1.00 102.59 1175 GLU C O 1
ATOM 4845 N N . ASN C 1 176 ? -14.871 -52.847 29.787 1.00 92.15 1176 ASN C N 1
ATOM 4846 C CA . ASN C 1 176 ? -13.864 -52.879 28.737 1.00 84.20 1176 ASN C CA 1
ATOM 4847 C C . ASN C 1 176 ? -13.044 -51.596 28.756 1.00 78.19 1176 ASN C C 1
ATOM 4848 O O . ASN C 1 176 ? -13.576 -50.502 28.959 1.00 74.45 1176 ASN C O 1
ATOM 4853 N N . THR C 1 177 ? -11.739 -51.736 28.546 1.00 71.66 1177 THR C N 1
ATOM 4854 C CA . THR C 1 177 ? -10.830 -50.605 28.475 1.00 65.58 1177 THR C CA 1
ATOM 4855 C C . THR C 1 177 ? -10.099 -50.622 27.140 1.00 59.51 1177 THR C C 1
ATOM 4856 O O . THR C 1 177 ? -9.884 -51.682 26.546 1.00 65.00 1177 THR C O 1
ATOM 4860 N N . PHE C 1 178 ? -9.718 -49.436 26.674 1.00 54.25 1178 PHE C N 1
ATOM 4861 C CA . PHE C 1 178 ? -9.015 -49.314 25.405 1.00 51.07 1178 PHE C CA 1
ATOM 4862 C C . PHE C 1 178 ? -8.392 -47.931 25.312 1.00 50.73 1178 PHE C C 1
ATOM 4863 O O . PHE C 1 178 ? -8.877 -46.976 25.923 1.00 46.13 1178 PHE C O 1
ATOM 4871 N N . ASN C 1 179 ? -7.308 -47.842 24.541 1.00 50.21 1179 ASN C N 1
ATOM 4872 C CA . ASN C 1 179 ? -6.653 -46.571 24.223 1.00 46.00 1179 ASN C CA 1
ATOM 4873 C C . ASN C 1 179 ? -6.337 -46.619 22.729 1.00 45.43 1179 ASN C C 1
ATOM 4874 O O . ASN C 1 179 ? -5.288 -47.124 22.321 1.00 45.16 1179 ASN C O 1
ATOM 4879 N N . PHE C 1 180 ? -7.258 -46.102 21.919 1.00 44.84 1180 PHE C N 1
ATOM 4880 C CA . PHE C 1 180 ? -7.143 -46.150 20.465 1.00 43.57 1180 PHE C CA 1
ATOM 4881 C C . PHE C 1 180 ? -6.477 -44.868 19.979 1.00 43.34 1180 PHE C C 1
ATOM 4882 O O . PHE C 1 180 ? -7.065 -43.785 20.056 1.00 44.94 1180 PHE C O 1
ATOM 4890 N N . ILE C 1 181 ? -5.258 -44.997 19.467 1.00 40.33 1181 ILE C N 1
ATOM 4891 C CA . ILE C 1 181 ? -4.427 -43.861 19.086 1.00 38.64 1181 ILE C CA 1
ATOM 4892 C C . ILE C 1 181 ? -4.578 -43.618 17.591 1.00 42.86 1181 ILE C C 1
ATOM 4893 O O . ILE C 1 181 ? -4.466 -44.553 16.788 1.00 48.69 1181 ILE C O 1
ATOM 4898 N N . ILE C 1 182 ? -4.832 -42.365 17.218 1.00 39.50 1182 ILE C N 1
ATOM 4899 C CA . ILE C 1 182 ? -5.050 -41.975 15.830 1.00 42.36 1182 ILE C CA 1
ATOM 4900 C C . ILE C 1 182 ? -4.142 -40.800 15.499 1.00 42.89 1182 ILE C C 1
ATOM 4901 O O . ILE C 1 182 ? -4.003 -39.865 16.296 1.00 42.58 1182 ILE C O 1
ATOM 4906 N N . ASN C 1 183 ? -3.517 -40.853 14.324 1.00 42.67 1183 ASN C N 1
ATOM 4907 C CA . ASN C 1 183 ? -2.702 -39.748 13.840 1.00 44.99 1183 ASN C CA 1
ATOM 4908 C C . ASN C 1 183 ? -3.607 -38.640 13.314 1.00 44.10 1183 ASN C C 1
ATOM 4909 O O . ASN C 1 183 ? -4.511 -38.896 12.512 1.00 48.55 1183 ASN C O 1
ATOM 4914 N N . MET C 1 184 ? -3.360 -37.407 13.768 1.00 41.76 1184 MET C N 1
ATOM 4915 C CA . MET C 1 184 ? -4.194 -36.284 13.346 1.00 41.99 1184 MET C CA 1
ATOM 4916 C C . MET C 1 184 ? -4.093 -36.035 11.846 1.00 40.98 1184 MET C C 1
ATOM 4917 O O . MET C 1 184 ? -5.023 -35.484 11.247 1.00 42.50 1184 MET C O 1
ATOM 4922 N N . ALA C 1 185 ? -2.980 -36.431 11.223 1.00 43.78 1185 ALA C N 1
ATOM 4923 C CA . ALA C 1 185 ? -2.831 -36.268 9.782 1.00 48.77 1185 ALA C CA 1
ATOM 4924 C C . ALA C 1 185 ? -3.814 -37.126 8.996 1.00 50.67 1185 ALA C C 1
ATOM 4925 O O . ALA C 1 185 ? -4.019 -36.877 7.803 1.00 52.17 1185 ALA C O 1
ATOM 4927 N N . ASN C 1 186 ? -4.427 -38.123 9.631 1.00 48.39 1186 ASN C N 1
ATOM 4928 C CA . ASN C 1 186 ? -5.402 -38.988 8.982 1.00 50.67 1186 ASN C CA 1
ATOM 4929 C C . ASN C 1 186 ? -6.841 -38.566 9.247 1.00 47.35 1186 ASN C C 1
ATOM 4930 O O . ASN C 1 186 ? -7.762 -39.200 8.725 1.00 47.49 1186 ASN C O 1
ATOM 4935 N N . MET C 1 187 ? -7.058 -37.516 10.042 1.00 40.58 1187 MET C N 1
ATOM 4936 C CA . MET C 1 187 ? -8.406 -37.030 10.340 1.00 41.65 1187 MET C CA 1
ATOM 4937 C C . MET C 1 187 ? -8.833 -36.074 9.229 1.00 43.07 1187 MET C C 1
ATOM 4938 O O . MET C 1 187 ? -8.843 -34.851 9.378 1.00 43.70 1187 MET C O 1
ATOM 4943 N N . LYS C 1 188 ? -9.199 -36.659 8.087 1.00 43.40 1188 LYS C N 1
ATOM 4944 C CA . LYS C 1 188 ? -9.519 -35.902 6.883 1.00 44.81 1188 LYS C CA 1
ATOM 4945 C C . LYS C 1 188 ? -11.018 -35.840 6.605 1.00 43.25 1188 LYS C C 1
ATOM 4946 O O . LYS C 1 188 ? -11.420 -35.537 5.477 1.00 46.39 1188 LYS C O 1
ATOM 4952 N N . MET C 1 189 ? -11.853 -36.116 7.604 1.00 40.84 1189 MET C N 1
ATOM 4953 C CA . MET C 1 189 ? -13.292 -36.125 7.378 1.00 45.15 1189 MET C CA 1
ATOM 4954 C C . MET C 1 189 ? -13.825 -34.708 7.199 1.00 43.94 1189 MET C C 1
ATOM 4955 O O . MET C 1 189 ? -13.372 -33.765 7.853 1.00 40.98 1189 MET C O 1
ATOM 4960 N N . GLN C 1 190 ? -14.795 -34.567 6.298 1.00 43.89 1190 GLN C N 1
ATOM 4961 C CA . GLN C 1 190 ? -15.428 -33.284 6.058 1.00 43.66 1190 GLN C CA 1
ATOM 4962 C C . GLN C 1 190 ? -16.302 -32.900 7.251 1.00 40.84 1190 GLN C C 1
ATOM 4963 O O . GLN C 1 190 ? -16.661 -33.754 8.066 1.00 40.97 1190 GLN C O 1
ATOM 4969 N N . PRO C 1 191 ? -16.641 -31.616 7.386 1.00 37.74 1191 PRO C N 1
ATOM 4970 C CA . PRO C 1 191 ? -17.490 -31.198 8.509 1.00 40.21 1191 PRO C CA 1
ATOM 4971 C C . PRO C 1 191 ? -18.817 -31.943 8.525 1.00 47.70 1191 PRO C C 1
ATOM 4972 O O . PRO C 1 191 ? -19.386 -32.263 7.479 1.00 54.39 1191 PRO C O 1
ATOM 4976 N N . GLY C 1 192 ? -19.303 -32.221 9.732 1.00 46.44 1192 GLY C N 1
ATOM 4977 C CA . GLY C 1 192 ? -20.560 -32.921 9.905 1.00 45.75 1192 GLY C CA 1
ATOM 4978 C C . GLY C 1 192 ? -20.558 -33.862 11.092 1.00 43.78 1192 GLY C C 1
ATOM 4979 O O . GLY C 1 192 ? -19.533 -34.025 11.761 1.00 41.19 1192 GLY C O 1
ATOM 4980 N N . ASN C 1 193 ? -21.703 -34.480 11.367 1.00 42.74 1193 ASN C N 1
ATOM 4981 C CA . ASN C 1 193 ? -21.805 -35.459 12.439 1.00 42.39 1193 ASN C CA 1
ATOM 4982 C C . ASN C 1 193 ? -21.316 -36.821 11.962 1.00 43.46 1193 ASN C C 1
ATOM 4983 O O . ASN C 1 193 ? -21.466 -37.184 10.791 1.00 46.06 1193 ASN C O 1
ATOM 4988 N N . TYR C 1 194 ? -20.727 -37.580 12.884 1.00 42.38 1194 TYR C N 1
ATOM 4989 C CA . TYR C 1 194 ? -20.172 -38.888 12.557 1.00 41.27 1194 TYR C CA 1
ATOM 4990 C C . TYR C 1 194 ? -20.451 -39.879 13.675 1.00 43.28 1194 TYR C C 1
ATOM 4991 O O . TYR C 1 194 ? -20.186 -39.591 14.846 1.00 43.26 1194 TYR C O 1
ATOM 5000 N N . LYS C 1 195 ? -20.985 -41.040 13.308 1.00 41.52 1195 LYS C N 1
ATOM 5001 C CA . LYS C 1 195 ? -20.974 -42.188 14.199 1.00 41.93 1195 LYS C CA 1
ATOM 5002 C C . LYS C 1 195 ? -19.583 -42.805 14.179 1.00 43.19 1195 LYS C C 1
ATOM 5003 O O . LYS C 1 195 ? -18.970 -42.951 13.117 1.00 44.49 1195 LYS C O 1
ATOM 5009 N N . LEU C 1 196 ? -19.077 -43.149 15.357 1.00 40.11 1196 LEU C N 1
ATOM 5010 C CA . LEU C 1 196 ? -17.711 -43.633 15.512 1.00 39.60 1196 LEU C CA 1
ATOM 5011 C C . LEU C 1 196 ? -17.741 -45.102 15.913 1.00 40.30 1196 LEU C C 1
ATOM 5012 O O . LEU C 1 196 ? -18.224 -45.446 16.997 1.00 43.76 1196 LEU C O 1
ATOM 5017 N N . LEU C 1 197 ? -17.230 -45.962 15.035 1.00 39.27 1197 LEU C N 1
ATOM 5018 C CA . LEU C 1 197 ? -17.113 -47.391 15.298 1.00 41.75 1197 LEU C CA 1
ATOM 5019 C C . LEU C 1 197 ? -15.641 -47.729 15.487 1.00 42.10 1197 LEU C C 1
ATOM 5020 O O . LEU C 1 197 ? -14.835 -47.545 14.568 1.00 44.23 1197 LEU C O 1
ATOM 5025 N N . LEU C 1 198 ? -15.296 -48.216 16.673 1.00 41.05 1198 LEU C N 1
ATOM 5026 C CA . LEU C 1 198 ? -13.925 -48.553 17.028 1.00 41.68 1198 LEU C CA 1
ATOM 5027 C C . LEU C 1 198 ? -13.767 -50.066 17.051 1.00 43.06 1198 LEU C C 1
ATOM 5028 O O . LEU C 1 198 ? -14.602 -50.772 17.625 1.00 40.08 1198 LEU C O 1
ATOM 5033 N N . TRP C 1 199 ? -12.700 -50.560 16.428 1.00 42.97 1199 TRP C N 1
ATOM 5034 C CA . TRP C 1 199 ? -12.445 -51.991 16.367 1.00 43.62 1199 TRP C CA 1
ATOM 5035 C C . TRP C 1 199 ? -10.963 -52.258 16.574 1.00 43.56 1199 TRP C C 1
ATOM 5036 O O . TRP C 1 199 ? -10.111 -51.513 16.081 1.00 43.02 1199 TRP C O 1
ATOM 5047 N N . ALA C 1 200 ? -10.667 -53.329 17.305 1.00 41.09 1200 ALA C N 1
ATOM 5048 C CA . ALA C 1 200 ? -9.295 -53.746 17.540 1.00 45.03 1200 ALA C CA 1
ATOM 5049 C C . ALA C 1 200 ? -9.275 -55.244 17.799 1.00 45.86 1200 ALA C C 1
ATOM 5050 O O . ALA C 1 200 ? -10.220 -55.805 18.359 1.00 48.14 1200 ALA C O 1
ATOM 5052 N N . LYS C 1 201 ? -8.185 -55.883 17.383 1.00 47.42 1201 LYS C N 1
ATOM 5053 C CA . LYS C 1 201 ? -8.019 -57.319 17.584 1.00 49.77 1201 LYS C CA 1
ATOM 5054 C C . LYS C 1 201 ? -6.526 -57.609 17.570 1.00 55.68 1201 LYS C C 1
ATOM 5055 O O . LYS C 1 201 ? -5.882 -57.472 16.525 1.00 55.45 1201 LYS C O 1
ATOM 5061 N N . GLY C 1 202 ? -5.984 -58.005 18.714 1.00 60.12 1202 GLY C N 1
ATOM 5062 C CA . GLY C 1 202 ? -4.556 -58.256 18.796 1.00 60.92 1202 GLY C CA 1
ATOM 5063 C C . GLY C 1 202 ? -3.785 -56.968 18.590 1.00 59.43 1202 GLY C C 1
ATOM 5064 O O . GLY C 1 202 ? -3.935 -56.003 19.348 1.00 54.92 1202 GLY C O 1
ATOM 5065 N N . LYS C 1 203 ? -2.956 -56.936 17.549 1.00 66.21 1203 LYS C N 1
ATOM 5066 C CA . LYS C 1 203 ? -2.196 -55.747 17.190 1.00 69.54 1203 LYS C CA 1
ATOM 5067 C C . LYS C 1 203 ? -2.817 -54.975 16.035 1.00 67.29 1203 LYS C C 1
ATOM 5068 O O . LYS C 1 203 ? -2.259 -53.956 15.616 1.00 68.73 1203 LYS C O 1
ATOM 5074 N N . GLN C 1 204 ? -3.951 -55.433 15.514 1.00 60.89 1204 GLN C N 1
ATOM 5075 C CA . GLN C 1 204 ? -4.663 -54.753 14.445 1.00 55.77 1204 GLN C CA 1
ATOM 5076 C C . GLN C 1 204 ? -5.767 -53.877 15.023 1.00 52.56 1204 GLN C C 1
ATOM 5077 O O . GLN C 1 204 ? -6.350 -54.186 16.066 1.00 49.33 1204 GLN C O 1
ATOM 5083 N N . GLY C 1 205 ? -6.046 -52.775 14.334 1.00 48.45 1205 GLY C N 1
ATOM 5084 C CA . GLY C 1 205 ? -7.076 -51.858 14.776 1.00 45.46 1205 GLY C CA 1
ATOM 5085 C C . GLY C 1 205 ? -7.448 -50.831 13.729 1.00 45.72 1205 GLY C C 1
ATOM 5086 O O . GLY C 1 205 ? -6.628 -50.477 12.875 1.00 48.76 1205 GLY C O 1
ATOM 5087 N N . ALA C 1 206 ? -8.686 -50.348 13.783 1.00 41.88 1206 ALA C N 1
ATOM 5088 C CA . ALA C 1 206 ? -9.158 -49.340 12.847 1.00 39.07 1206 ALA C CA 1
ATOM 5089 C C . ALA C 1 206 ? -10.366 -48.642 13.450 1.00 40.45 1206 ALA C C 1
ATOM 5090 O O . ALA C 1 206 ? -11.076 -49.209 14.283 1.00 41.94 1206 ALA C O 1
ATOM 5092 N N . ALA C 1 207 ? -10.585 -47.402 13.021 1.00 39.42 1207 ALA C N 1
ATOM 5093 C CA . ALA C 1 207 ? -11.722 -46.603 13.453 1.00 36.88 1207 ALA C CA 1
ATOM 5094 C C . ALA C 1 207 ? -12.501 -46.150 12.228 1.00 39.97 1207 ALA C C 1
ATOM 5095 O O . ALA C 1 207 ? -11.910 -45.661 11.259 1.00 44.06 1207 ALA C O 1
ATOM 5097 N N . LYS C 1 208 ? -13.819 -46.315 12.269 1.00 40.06 1208 LYS C N 1
ATOM 5098 C CA . LYS C 1 208 ? -14.694 -45.931 11.171 1.00 41.32 1208 LYS C CA 1
ATOM 5099 C C . LYS C 1 208 ? -15.536 -44.730 11.577 1.00 38.48 1208 LYS C C 1
ATOM 5100 O O . LYS C 1 208 ? -16.225 -44.766 12.602 1.00 36.54 1208 LYS C O 1
ATOM 5106 N N . PHE C 1 209 ? -15.476 -43.672 10.772 1.00 38.01 1209 PHE C N 1
ATOM 5107 C CA . PHE C 1 209 ? -16.291 -42.478 10.964 1.00 38.22 1209 PHE C CA 1
ATOM 5108 C C . PHE C 1 209 ? -17.414 -42.508 9.933 1.00 39.14 1209 PHE C C 1
ATOM 5109 O O . PHE C 1 209 ? -17.180 -42.264 8.745 1.00 40.27 1209 PHE C O 1
ATOM 5117 N N . GLU C 1 210 ? -18.626 -42.815 10.387 1.00 37.85 1210 GLU C N 1
ATOM 5118 C CA . GLU C 1 210 ? -19.784 -42.938 9.509 1.00 44.61 1210 GLU C CA 1
ATOM 5119 C C . GLU C 1 210 ? -20.515 -41.601 9.467 1.00 46.86 1210 GLU C C 1
ATOM 5120 O O . GLU C 1 210 ? -21.136 -41.194 10.454 1.00 47.70 1210 GLU C O 1
ATOM 5126 N N . GLY C 1 211 ? -20.450 -40.923 8.321 1.00 46.19 1211 GLY C N 1
ATOM 5127 C CA . GLY C 1 211 ? -21.050 -39.618 8.163 1.00 48.55 1211 GLY C CA 1
ATOM 5128 C C . GLY C 1 211 ? -22.365 -39.657 7.397 1.00 51.37 1211 GLY C C 1
ATOM 5129 O O . GLY C 1 211 ? -22.868 -40.704 6.998 1.00 52.59 1211 GLY C O 1
ATOM 5130 N N . GLU C 1 212 ? -22.921 -38.461 7.197 1.00 55.32 1212 GLU C N 1
ATOM 5131 C CA . GLU C 1 212 ? -24.185 -38.333 6.483 1.00 61.09 1212 GLU C CA 1
ATOM 5132 C C . GLU C 1 212 ? -24.012 -38.515 4.981 1.00 60.90 1212 GLU C C 1
ATOM 5133 O O . GLU C 1 212 ? -24.957 -38.929 4.299 1.00 64.20 1212 GLU C O 1
ATOM 5139 N N . HIS C 1 213 ? -22.825 -38.220 4.450 1.00 60.17 1213 HIS C N 1
ATOM 5140 C CA . HIS C 1 213 ? -22.570 -38.323 3.022 1.00 63.52 1213 HIS C CA 1
ATOM 5141 C C . HIS C 1 213 ? -21.395 -39.218 2.664 1.00 61.60 1213 HIS C C 1
ATOM 5142 O O . HIS C 1 213 ? -21.282 -39.614 1.499 1.00 63.33 1213 HIS C O 1
ATOM 5149 N N . ALA C 1 214 ? -20.525 -39.545 3.615 1.00 55.33 1214 ALA C N 1
ATOM 5150 C CA . ALA C 1 214 ? -19.348 -40.348 3.316 1.00 50.82 1214 ALA C CA 1
ATOM 5151 C C . ALA C 1 214 ? -18.902 -41.069 4.577 1.00 47.87 1214 ALA C C 1
ATOM 5152 O O . ALA C 1 214 ? -19.274 -40.699 5.694 1.00 49.32 1214 ALA C O 1
ATOM 5154 N N . ASN C 1 215 ? -18.098 -42.109 4.380 1.00 40.71 1215 ASN C N 1
ATOM 5155 C CA . ASN C 1 215 ? -17.511 -42.869 5.471 1.00 39.20 1215 ASN C CA 1
ATOM 5156 C C . ASN C 1 215 ? -15.994 -42.773 5.400 1.00 36.47 1215 ASN C C 1
ATOM 5157 O O . ASN C 1 215 ? -15.413 -42.674 4.316 1.00 38.38 1215 ASN C O 1
ATOM 5162 N N . TYR C 1 216 ? -15.358 -42.805 6.567 1.00 32.93 1216 TYR C N 1
ATOM 5163 C CA . TYR C 1 216 ? -13.908 -42.734 6.673 1.00 33.28 1216 TYR C CA 1
ATOM 5164 C C . TYR C 1 216 ? -13.427 -43.844 7.594 1.00 38.26 1216 TYR C C 1
ATOM 5165 O O . TYR C 1 216 ? -13.982 -44.037 8.680 1.00 40.24 1216 TYR C O 1
ATOM 5174 N N . VAL C 1 217 ? -12.403 -44.573 7.159 1.00 35.44 1217 VAL C N 1
ATOM 5175 C CA . VAL C 1 217 ? -11.763 -45.609 7.963 1.00 37.81 1217 VAL C CA 1
ATOM 5176 C C . VAL C 1 217 ? -10.315 -45.197 8.175 1.00 41.48 1217 VAL C C 1
ATOM 5177 O O . VAL C 1 217 ? -9.588 -44.941 7.207 1.00 44.96 1217 VAL C O 1
ATOM 5181 N N . VAL C 1 218 ? -9.898 -45.129 9.437 1.00 43.68 1218 VAL C N 1
ATOM 5182 C CA . VAL C 1 218 ? -8.564 -44.676 9.812 1.00 44.79 1218 VAL C CA 1
ATOM 5183 C C . VAL C 1 218 ? -7.868 -45.797 10.570 1.00 44.41 1218 VAL C C 1
ATOM 5184 O O . VAL C 1 218 ? -8.466 -46.420 11.455 1.00 43.88 1218 VAL C O 1
ATOM 5188 N N . ALA C 1 219 ? -6.612 -46.053 10.220 1.00 46.03 1219 ALA C N 1
ATOM 5189 C CA . ALA C 1 219 ? -5.819 -47.048 10.923 1.00 49.07 1219 ALA C CA 1
ATOM 5190 C C . ALA C 1 219 ? -5.353 -46.507 12.269 1.00 49.21 1219 ALA C C 1
ATOM 5191 O O . ALA C 1 219 ? -5.102 -45.308 12.430 1.00 48.29 1219 ALA C O 1
ATOM 5193 N N . LEU C 1 220 ? -5.245 -47.405 13.242 1.00 46.99 1220 LEU C N 1
ATOM 5194 C CA . LEU C 1 220 ? -4.754 -47.053 14.564 1.00 45.89 1220 LEU C CA 1
ATOM 5195 C C . LEU C 1 220 ? -3.240 -47.199 14.620 1.00 46.76 1220 LEU C C 1
ATOM 5196 O O . LEU C 1 220 ? -2.646 -48.014 13.908 1.00 47.95 1220 LEU C O 1
ATOM 5201 N N . GLU C 1 221 ? -2.617 -46.394 15.476 1.00 46.07 1221 GLU C N 1
ATOM 5202 C CA . GLU C 1 221 ? -1.175 -46.456 15.639 1.00 46.13 1221 GLU C CA 1
ATOM 5203 C C . GLU C 1 221 ? -0.777 -47.711 16.411 1.00 46.89 1221 GLU C C 1
ATOM 5204 O O . GLU C 1 221 ? -1.586 -48.332 17.106 1.00 43.02 1221 GLU C O 1
ATOM 5210 N N . ALA C 1 222 ? 0.500 -48.081 16.278 1.00 46.29 1222 ALA C N 1
ATOM 5211 C CA . ALA C 1 222 ? 0.981 -49.325 16.871 1.00 53.56 1222 ALA C CA 1
ATOM 5212 C C . ALA C 1 222 ? 0.916 -49.294 18.392 1.00 60.43 1222 ALA C C 1
ATOM 5213 O O . ALA C 1 222 ? 0.733 -50.340 19.025 1.00 66.13 1222 ALA C O 1
ATOM 5215 N N . ASP C 1 223 ? 1.062 -48.117 18.996 1.00 60.53 1223 ASP C N 1
ATOM 5216 C CA . ASP C 1 223 ? 1.041 -47.993 20.448 1.00 61.49 1223 ASP C CA 1
ATOM 5217 C C . ASP C 1 223 ? -0.359 -48.101 21.039 1.00 52.30 1223 ASP C C 1
ATOM 5218 O O . ASP C 1 223 ? -0.508 -47.966 22.259 1.00 52.57 1223 ASP C O 1
ATOM 5223 N N . SER C 1 224 ? -1.380 -48.340 20.219 1.00 48.60 1224 SER C N 1
ATOM 5224 C CA . SER C 1 224 ? -2.730 -48.509 20.737 1.00 49.22 1224 SER C CA 1
ATOM 5225 C C . SER C 1 224 ? -2.820 -49.771 21.586 1.00 53.50 1224 SER C C 1
ATOM 5226 O O . SER C 1 224 ? -2.199 -50.792 21.282 1.00 56.76 1224 SER C O 1
ATOM 5229 N N . THR C 1 225 ? -3.594 -49.690 22.665 1.00 51.50 1225 THR C N 1
ATOM 5230 C CA . THR C 1 225 ? -3.820 -50.821 23.551 1.00 52.83 1225 THR C CA 1
ATOM 5231 C C . THR C 1 225 ? -5.315 -51.005 23.760 1.00 52.10 1225 THR C C 1
ATOM 5232 O O . THR C 1 225 ? -6.117 -50.099 23.518 1.00 48.67 1225 THR C O 1
ATOM 5236 N N . HIS C 1 226 ? -5.682 -52.200 24.214 1.00 46.83 1226 HIS C N 1
ATOM 5237 C CA . HIS C 1 226 ? -7.069 -52.500 24.535 1.00 45.98 1226 HIS C CA 1
ATOM 5238 C C . HIS C 1 226 ? -7.102 -53.740 25.412 1.00 51.23 1226 HIS C C 1
ATOM 5239 O O . HIS C 1 226 ? -6.158 -54.535 25.432 1.00 53.41 1226 HIS C O 1
ATOM 5246 N N . ASP C 1 227 ? -8.209 -53.896 26.135 1.00 53.00 1227 ASP C N 1
ATOM 5247 C CA . ASP C 1 227 ? -8.366 -55.017 27.058 1.00 52.97 1227 ASP C CA 1
ATOM 5248 C C . ASP C 1 227 ? -9.848 -55.380 27.088 1.00 54.11 1227 ASP C C 1
ATOM 5249 O O . ASP C 1 227 ? -10.647 -54.684 27.721 1.00 56.09 1227 ASP C O 1
ATOM 5254 N N . PHE C 1 228 ? -10.202 -56.472 26.410 1.00 57.93 1228 PHE C N 1
ATOM 5255 C CA . PHE C 1 228 ? -11.582 -56.929 26.318 1.00 61.06 1228 PHE C CA 1
ATOM 5256 C C . PHE C 1 228 ? -11.848 -58.157 27.186 1.00 65.65 1228 PHE C C 1
ATOM 5257 O O . PHE C 1 228 ? -12.751 -58.941 26.874 1.00 66.90 1228 PHE C O 1
ATOM 5265 N N . LEU C 1 229 ? -11.089 -58.335 28.272 1.00 72.23 1229 LEU C N 1
ATOM 5266 C CA . LEU C 1 229 ? -11.217 -59.510 29.132 1.00 84.60 1229 LEU C CA 1
ATOM 5267 C C . LEU C 1 229 ? -12.547 -59.535 29.877 1.00 97.68 1229 LEU C C 1
ATOM 5268 O O . LEU C 1 229 ? -12.826 -60.483 30.619 1.00 105.25 1229 LEU C O 1
ATOM 5273 N N . GLU C 1 230 ? -13.360 -58.497 29.689 1.00 102.16 1230 GLU C N 1
ATOM 5274 C CA . GLU C 1 230 ? -14.643 -58.331 30.371 1.00 104.56 1230 GLU C CA 1
ATOM 5275 C C . GLU C 1 230 ? -14.456 -58.252 31.884 1.00 105.21 1230 GLU C C 1
ATOM 5276 O O . GLU C 1 230 ? -13.664 -57.447 32.377 1.00 104.98 1230 GLU C O 1
ATOM 5282 N N . GLU D 2 5 ? 14.560 5.459 28.258 1.00 128.05 229 GLU D N 1
ATOM 5283 C CA . GLU D 2 5 ? 14.066 6.009 27.001 1.00 124.96 229 GLU D CA 1
ATOM 5284 C C . GLU D 2 5 ? 12.593 5.654 26.788 1.00 115.21 229 GLU D C 1
ATOM 5285 O O . GLU D 2 5 ? 12.157 4.553 27.123 1.00 112.88 229 GLU D O 1
ATOM 5291 N N . GLY D 2 6 ? 11.836 6.597 26.231 1.00 106.90 230 GLY D N 1
ATOM 5292 C CA . GLY D 2 6 ? 10.430 6.375 25.955 1.00 93.25 230 GLY D CA 1
ATOM 5293 C C . GLY D 2 6 ? 9.525 6.860 27.069 1.00 82.20 230 GLY D C 1
ATOM 5294 O O . GLY D 2 6 ? 9.540 8.043 27.418 1.00 82.53 230 GLY D O 1
ATOM 5295 N N . LEU D 2 7 ? 8.730 5.953 27.636 1.00 70.04 231 LEU D N 1
ATOM 5296 C CA . LEU D 2 7 ? 7.815 6.276 28.722 1.00 63.93 231 LEU D CA 1
ATOM 5297 C C . LEU D 2 7 ? 8.369 5.883 30.086 1.00 63.35 231 LEU D C 1
ATOM 5298 O O . LEU D 2 7 ? 7.596 5.697 31.032 1.00 61.31 231 LEU D O 1
ATOM 5303 N N . ASP D 2 8 ? 9.694 5.758 30.207 1.00 66.23 232 ASP D N 1
ATOM 5304 C CA . ASP D 2 8 ? 10.284 5.329 31.471 1.00 70.28 232 ASP D CA 1
ATOM 5305 C C . ASP D 2 8 ? 10.017 6.326 32.589 1.00 71.72 232 ASP D C 1
ATOM 5306 O O . ASP D 2 8 ? 9.893 5.929 33.754 1.00 72.04 232 ASP D O 1
ATOM 5311 N N . PHE D 2 9 ? 9.919 7.617 32.262 1.00 76.26 233 PHE D N 1
ATOM 5312 C CA . PHE D 2 9 ? 9.639 8.620 33.283 1.00 85.10 233 PHE D CA 1
ATOM 5313 C C . PHE D 2 9 ? 8.233 8.486 33.853 1.00 83.07 233 PHE D C 1
ATOM 5314 O O . PHE D 2 9 ? 7.963 9.019 34.935 1.00 88.21 233 PHE D O 1
ATOM 5322 N N . LEU D 2 10 ? 7.338 7.789 33.156 1.00 78.70 234 LEU D N 1
ATOM 5323 C CA . LEU D 2 10 ? 6.005 7.499 33.668 1.00 79.18 234 LEU D CA 1
ATOM 5324 C C . LEU D 2 10 ? 5.879 6.094 34.236 1.00 82.41 234 LEU D C 1
ATOM 5325 O O . LEU D 2 10 ? 5.044 5.867 35.118 1.00 82.62 234 LEU D O 1
ATOM 5330 N N . PHE D 2 11 ? 6.687 5.147 33.749 1.00 84.16 235 PHE D N 1
ATOM 5331 C CA . PHE D 2 11 ? 6.666 3.796 34.298 1.00 83.42 235 PHE D CA 1
ATOM 5332 C C . PHE D 2 11 ? 7.145 3.769 35.744 1.00 93.42 235 PHE D C 1
ATOM 5333 O O . PHE D 2 11 ? 6.682 2.938 36.533 1.00 95.50 235 PHE D O 1
ATOM 5341 N N . ASP D 2 12 ? 8.065 4.661 36.107 1.00 102.93 236 ASP D N 1
ATOM 5342 C CA . ASP D 2 12 ? 8.601 4.697 37.462 1.00 113.29 236 ASP D CA 1
ATOM 5343 C C . ASP D 2 12 ? 8.167 5.968 38.181 1.00 117.85 236 ASP D C 1
ATOM 5344 O O . ASP D 2 12 ? 8.997 6.673 38.764 1.00 125.39 236 ASP D O 1
ATOM 5349 N N . ALA D 2 13 ? 6.873 6.267 38.144 1.00 113.73 237 ALA D N 1
ATOM 5350 C CA . ALA D 2 13 ? 6.342 7.458 38.796 1.00 113.09 237 ALA D CA 1
ATOM 5351 C C . ALA D 2 13 ? 5.707 7.109 40.138 1.00 112.84 237 ALA D C 1
ATOM 5352 O O . ALA D 2 13 ? 6.319 6.438 40.969 1.00 113.94 237 ALA D O 1
ATOM 5354 N N . GLU E 2 3 ? 9.169 -8.630 -37.585 1.00 108.44 227 GLU E N 1
ATOM 5355 C CA . GLU E 2 3 ? 9.960 -8.882 -36.381 1.00 108.89 227 GLU E CA 1
ATOM 5356 C C . GLU E 2 3 ? 9.607 -7.990 -35.173 1.00 108.76 227 GLU E C 1
ATOM 5357 O O . GLU E 2 3 ? 9.789 -8.426 -34.035 1.00 111.10 227 GLU E O 1
ATOM 5363 N N . PRO E 2 4 ? 9.140 -6.755 -35.395 1.00 105.79 228 PRO E N 1
ATOM 5364 C CA . PRO E 2 4 ? 8.575 -5.986 -34.279 1.00 102.09 228 PRO E CA 1
ATOM 5365 C C . PRO E 2 4 ? 7.522 -6.781 -33.519 1.00 100.52 228 PRO E C 1
ATOM 5366 O O . PRO E 2 4 ? 6.723 -7.516 -34.104 1.00 102.88 228 PRO E O 1
ATOM 5370 N N . GLU E 2 5 ? 7.531 -6.626 -32.196 1.00 95.72 229 GLU E N 1
ATOM 5371 C CA . GLU E 2 5 ? 6.688 -7.401 -31.293 1.00 91.06 229 GLU E CA 1
ATOM 5372 C C . GLU E 2 5 ? 5.423 -6.667 -30.869 1.00 84.36 229 GLU E C 1
ATOM 5373 O O . GLU E 2 5 ? 4.353 -7.280 -30.798 1.00 81.61 229 GLU E O 1
ATOM 5379 N N . GLY E 2 6 ? 5.516 -5.372 -30.590 1.00 80.67 230 GLY E N 1
ATOM 5380 C CA . GLY E 2 6 ? 4.405 -4.607 -30.064 1.00 78.41 230 GLY E CA 1
ATOM 5381 C C . GLY E 2 6 ? 3.575 -3.934 -31.136 1.00 77.69 230 GLY E C 1
ATOM 5382 O O . GLY E 2 6 ? 3.545 -4.348 -32.298 1.00 78.15 230 GLY E O 1
ATOM 5383 N N . LEU E 2 7 ? 2.885 -2.871 -30.726 1.00 76.14 231 LEU E N 1
ATOM 5384 C CA . LEU E 2 7 ? 1.981 -2.114 -31.589 1.00 72.44 231 LEU E CA 1
ATOM 5385 C C . LEU E 2 7 ? 2.595 -0.795 -32.039 1.00 73.96 231 LEU E C 1
ATOM 5386 O O . LEU E 2 7 ? 1.900 0.220 -32.141 1.00 73.34 231 LEU E O 1
ATOM 5391 N N . ASP E 2 8 ? 3.903 -0.782 -32.313 1.00 105.38 232 ASP E N 1
ATOM 5392 C CA . ASP E 2 8 ? 4.554 0.451 -32.742 1.00 108.76 232 ASP E CA 1
ATOM 5393 C C . ASP E 2 8 ? 4.086 0.888 -34.124 1.00 106.12 232 ASP E C 1
ATOM 5394 O O . ASP E 2 8 ? 4.120 2.083 -34.438 1.00 108.06 232 ASP E O 1
ATOM 5399 N N . PHE E 2 9 ? 3.648 -0.056 -34.960 1.00 100.85 233 PHE E N 1
ATOM 5400 C CA . PHE E 2 9 ? 3.123 0.295 -36.273 1.00 99.58 233 PHE E CA 1
ATOM 5401 C C . PHE E 2 9 ? 1.788 1.023 -36.194 1.00 97.23 233 PHE E C 1
ATOM 5402 O O . PHE E 2 9 ? 1.360 1.604 -37.197 1.00 98.21 233 PHE E O 1
ATOM 5410 N N . LEU E 2 10 ? 1.127 1.006 -35.038 1.00 96.74 234 LEU E N 1
ATOM 5411 C CA . LEU E 2 10 ? -0.096 1.770 -34.829 1.00 93.22 234 LEU E CA 1
ATOM 5412 C C . LEU E 2 10 ? 0.113 3.002 -33.963 1.00 97.85 234 LEU E C 1
ATOM 5413 O O . LEU E 2 10 ? -0.603 3.994 -34.134 1.00 94.98 234 LEU E O 1
ATOM 5418 N N . PHE E 2 11 ? 1.077 2.962 -33.037 1.00 104.40 235 PHE E N 1
ATOM 5419 C CA . PHE E 2 11 ? 1.383 4.137 -32.227 1.00 107.48 235 PHE E CA 1
ATOM 5420 C C . PHE E 2 11 ? 1.925 5.279 -33.075 1.00 114.01 235 PHE E C 1
ATOM 5421 O O . PHE E 2 11 ? 1.670 6.450 -32.773 1.00 113.89 235 PHE E O 1
ATOM 5429 N N . ASP E 2 12 ? 2.673 4.964 -34.132 1.00 119.60 236 ASP E N 1
ATOM 5430 C CA . ASP E 2 12 ? 3.242 5.987 -34.998 1.00 123.69 236 ASP E CA 1
ATOM 5431 C C . ASP E 2 12 ? 2.353 6.308 -36.190 1.00 125.67 236 ASP E C 1
ATOM 5432 O O . ASP E 2 12 ? 2.308 7.466 -36.622 1.00 129.06 236 ASP E O 1
ATOM 5437 N N . ALA E 2 13 ? 1.649 5.310 -36.723 1.00 125.44 237 ALA E N 1
ATOM 5438 C CA . ALA E 2 13 ? 0.749 5.482 -37.863 1.00 126.56 237 ALA E CA 1
ATOM 5439 C C . ALA E 2 13 ? 1.456 6.119 -39.056 1.00 133.60 237 ALA E C 1
ATOM 5440 O O . ALA E 2 13 ? 1.202 5.759 -40.205 1.00 135.65 237 ALA E O 1
ATOM 5442 N N . GLU F 2 5 ? 1.522 -51.480 7.571 1.00 97.64 229 GLU F N 1
ATOM 5443 C CA . GLU F 2 5 ? 1.160 -51.112 6.207 1.00 97.87 229 GLU F CA 1
ATOM 5444 C C . GLU F 2 5 ? -0.220 -50.462 6.163 1.00 91.70 229 GLU F C 1
ATOM 5445 O O . GLU F 2 5 ? -0.909 -50.514 5.144 1.00 92.85 229 GLU F O 1
ATOM 5451 N N . GLY F 2 6 ? -0.618 -49.857 7.278 1.00 82.70 230 GLY F N 1
ATOM 5452 C CA . GLY F 2 6 ? -1.886 -49.144 7.309 1.00 73.27 230 GLY F CA 1
ATOM 5453 C C . GLY F 2 6 ? -3.062 -50.100 7.324 1.00 68.92 230 GLY F C 1
ATOM 5454 O O . GLY F 2 6 ? -3.098 -51.067 8.094 1.00 61.97 230 GLY F O 1
ATOM 5455 N N . LEU F 2 7 ? -4.043 -49.828 6.464 1.00 60.63 231 LEU F N 1
ATOM 5456 C CA . LEU F 2 7 ? -5.257 -50.625 6.369 1.00 63.52 231 LEU F CA 1
ATOM 5457 C C . LEU F 2 7 ? -5.135 -51.772 5.372 1.00 67.95 231 LEU F C 1
ATOM 5458 O O . LEU F 2 7 ? -6.158 -52.261 4.879 1.00 63.04 231 LEU F O 1
ATOM 5463 N N . ASP F 2 8 ? -3.912 -52.210 5.063 1.00 73.86 232 ASP F N 1
ATOM 5464 C CA . ASP F 2 8 ? -3.737 -53.287 4.096 1.00 80.22 232 ASP F CA 1
ATOM 5465 C C . ASP F 2 8 ? -4.297 -54.614 4.591 1.00 77.77 232 ASP F C 1
ATOM 5466 O O . ASP F 2 8 ? -4.608 -55.483 3.769 1.00 81.08 232 ASP F O 1
ATOM 5471 N N . PHE F 2 9 ? -4.438 -54.791 5.906 1.00 73.45 233 PHE F N 1
ATOM 5472 C CA . PHE F 2 9 ? -5.082 -55.993 6.422 1.00 74.53 233 PHE F CA 1
ATOM 5473 C C . PHE F 2 9 ? -6.583 -56.002 6.165 1.00 73.27 233 PHE F C 1
ATOM 5474 O O . PHE F 2 9 ? -7.210 -57.058 6.301 1.00 76.56 233 PHE F O 1
ATOM 5482 N N . LEU F 2 10 ? -7.167 -54.861 5.800 1.00 71.00 234 LEU F N 1
ATOM 5483 C CA . LEU F 2 10 ? -8.562 -54.790 5.385 1.00 72.09 234 LEU F CA 1
ATOM 5484 C C . LEU F 2 10 ? -8.727 -54.674 3.876 1.00 78.27 234 LEU F C 1
ATOM 5485 O O . LEU F 2 10 ? -9.743 -55.125 3.339 1.00 79.72 234 LEU F O 1
ATOM 5490 N N . PHE F 2 11 ? -7.752 -54.078 3.183 1.00 78.75 235 PHE F N 1
ATOM 5491 C CA . PHE F 2 11 ? -7.811 -54.005 1.727 1.00 79.96 235 PHE F CA 1
ATOM 5492 C C . PHE F 2 11 ? -7.622 -55.374 1.086 1.00 85.90 235 PHE F C 1
ATOM 5493 O O . PHE F 2 11 ? -8.177 -55.636 0.013 1.00 88.37 235 PHE F O 1
ATOM 5501 N N . ASP F 2 12 ? -6.846 -56.253 1.720 1.00 88.07 236 ASP F N 1
ATOM 5502 C CA . ASP F 2 12 ? -6.547 -57.572 1.182 1.00 94.40 236 ASP F CA 1
ATOM 5503 C C . ASP F 2 12 ? -7.358 -58.675 1.854 1.00 97.48 236 ASP F C 1
ATOM 5504 O O . ASP F 2 12 ? -6.962 -59.844 1.807 1.00 104.14 236 ASP F O 1
ATOM 5509 N N . ALA F 2 13 ? -8.481 -58.328 2.475 1.00 97.66 237 ALA F N 1
ATOM 5510 C CA . ALA F 2 13 ? -9.321 -59.313 3.147 1.00 99.69 237 ALA F CA 1
ATOM 5511 C C . ALA F 2 13 ? -10.073 -60.169 2.133 1.00 104.91 237 ALA F C 1
ATOM 5512 O O . ALA F 2 13 ? -11.141 -60.706 2.430 1.00 105.98 237 ALA F O 1
#

Nearest PDB structures (foldseek):
  1b8h-assembly1_B  TM=9.945E-01  e=2.224E-36  Escherichia phage RB69
  3u5z-assembly2_Q  TM=9.741E-01  e=2.085E-37  Tequatrovirus T4
  8fs8-assembly1_G  TM=6.587E-01  e=4.267E-06  Saccharomyces cerevisiae
  8dt6-assembly1_B  TM=5.521E-01  e=6.490E-07  Elizabethkingia anophelis NUHP1
  7stb-assembly1_F  TM=6.476E-01  e=5.892E-06  Saccharomyces cerevisiae S288C

GO terms:
  GO:0039686 bidirectional double-stranded viral DNA replication (P, IDA)
  GO:0019083 viral transcription (P, IDA)
  GO:0039693 viral DNA genome replication (P, IMP)
  GO:0030337 DNA polymerase processivity factor activity (F, IMP)

Secondary structure (DSSP, 8-state):
----HHHHHHHHHHHHH-S-EEE-SEEEEEEE-TTSSEEEEEEEEEEE-S-EEES-HHHHHHHHTTS-TT-EEEE-TTSSEEEE-SSEEEEEPPBPGGGS---SS---PPPPSEEEEE-HHHHHHHHHHHHHHT--EEEEEEETTEEEEEEE-TTT-TT--S-SEEEEEEE---S-EEEEEEEGGG--PPSS-EEEEEEEETTEEEEEEEESS-EEEEEPPTT-EEE---/----HHHHHHHHHHHHH-S-EEE-SEEEEEEE-TTSSEEEEEEEEEEE-S-EEES-HHHHHHHHTTS-TT-EEEE-TTSSEEEE-SSEEEEEPPPPGGGS---SS-------SEEEEE-HHHHHHHHHHHHHTT--EEEEEEETTEEEEEEE-TTT-TT----SEEEEEEE---S-EEEEEEEGGG--PPSS-EEEEEEEETTEEEEEEEESS-EEEEEPPTT-EEE-/----HHHHHHHHHHHTT-S-EEE-SEEEEEEE-TTSSEEEEEEEEEEE-S-EEES-HHHHHHHHTTS-TT-EEEE-TTSSEEEE-SSEEEEEPPBPGGGS---SS-------SEEEEE-HHHHHHHHHHHHHTT--EEEEEE-SSEEEEEEE-TTT-TT--S-SEEEEEEE--SS-EEEEEEEGGG--PPSS-EEEEEEEETTEEEEEEEESS-EEEEEPPTT-EEE---/--SHHHHT-/---SSHHHH--/-TTHHHHT-

CATH classification: 3.70.10.10

Solvent-accessible surface area: 34612 Å² total; per-residue (Å²): 10,100,15,44,117,114,4,19,58,14,1,114,22,1,14,77,13,10,81,4,2,36,5,92,70,30,88,68,5,20,2,41,12,102,100,0,19,4,0,0,20,5,125,13,91,22,93,4,82,19,83,14,2,1,142,64,0,78,22,2,12,36,4,21,71,43,17,79,102,100,6,62,6,38,116,9,190,108,56,38,0,75,0,30,25,90,82,8,30,0,62,16,82,33,23,86,83,101,78,14,58,30,6,125,84,68,10,74,31,41,131,28,51,7,86,15,114,3,95,38,95,11,2,83,22,0,32,109,0,7,172,40,3,127,10,45,4,0,2,0,24,33,111,154,36,83,0,5,1,21,0,10,12,70,126,140,16,90,75,28,103,138,52,41,0,20,0,46,24,22,109,41,158,45,127,39,80,6,42,1,4,0,47,19,63,11,10,69,8,31,122,23,74,8,102,0,22,0,34,4,150,58,222,90,8,0,0,26,0,48,23,138,115,6,36,1,1,0,6,29,60,108,90,29,85,58,68,79,157,154,20,98,20,44,104,114,4,12,57,13,2,113,20,0,14,78,15,8,76,4,2,39,9,126,70,30,96,70,4,33,2,39,11,104,88,0,7,4,0,0,19,5,124,12,95,24,86,5,83,29,78,12,4,0,130,70,0,71,22,2,13,37,2,14,71,46,18,79,114,100,9,69,7,40,89,13,191,96,32,25,2,76,0,31,29,80,93,8,29,0,59,16,76,31,20,88,93,103,72,14,58,32,10,128,95,69,10,77,31,42,133,22,42,7,84,18,86,4,94,36,87,9,1,77,19,0,52,136,0,13,211,38,4,118,9,47,2,0,2,0,22,40,122,164,43,93,1,7,3,15,0,10,14,68,125,133,6,91,74,27,101,149,55,46,0,24,0,46,17,27,117,40,158,38,176,50,82,8,44,0,4,0,54,20,64,17,9,74,7,30,124,22,92,8,102,0,23,0,30,7,150,60,206,90,8,0,0,25,3,57,23,157,110,5,37,1,1,0,6,23,43,106,85,27,84,56,103,107,11,105,26,45,137,112,3,18,57,12,1,112,23,0,15,74,15,10,84,4,1,27,4,117,70,28,92,71,3,33,2,30,11,104,97,0,29,4,0,0,21,5,122,9,95,20,85,3,87,25,72,10,3,0,147,68,0,72,23,2,11,35,1,21,67,51,26,67,133,82,10,67,8,39,96,14,188,112,39,38,1,76,2,16,30,112,85,14,24,1,67,21,90,31,21,86,87,101,76,12,59,33,10,116,89,59,2,95,18,114,89,42,34,10,89,18,108,5,106,36,89,11,1,82,16,0,32,112,0,6,176,33,5,122,9,44,6,0,1,0,24,38,125,157,40,80,5,7,3,17,0,9,20,72,117,122,9,88,80,22,95,152,52,51,0,24,0,44,29,26,111,40,159,44,150,36,73,6,46,0,4,0,53,24,65,14,11,70,8,33,120,23,98,7,89,0,30,0,38,8,144,61,215,85,9,0,0,19,2,68,18,155,107,5,30,0,1,0,8,25,57,106,65,27,84,56,64,62,163,174,173,24,0,59,53,9,10,112,68,195,119,119,8,0,74,51,12,3,101,95,179,24,0,34,57,35,2,102,95

Radius of gyration: 33.4 Å; Cα contacts (8 Å, |Δi|>4): 1584; chains: 6; bounding box: 41×93×88 Å

InterPro domains:
  IPR004190 DNA polymerase processivity factor [PF02916] (1-109)
  IPR015200 Sliding clamp, C-terminal [PF09116] (115-222)
  IPR046389 Sliding clamp [MF_04161] (1-223)
  IPR046938 DNA clamp superfamily [SSF55979] (1-110)
  IPR046938 DNA clamp superfamily [SSF55979] (111-228)